Protein AF-0000000086875791 (afdb_homodimer)

Foldseek 3Di:
DVVLCVVCVVVVVVLVVVLPVVVVVVVVVVDPDDVVVSVVVNVVSVVVVVVVSVVVCVQQVLVVVCVVVVVVCLVVLPDNSGPDPVSVVVSVVSVVVSVVVVVVVVVVLVVLVVVLVVLVVVLVVVVVVLVVLLVCLVVPDDVVSLVVVVVSLVVNLVSVVVNLVSVLVNVDDDQPKDKDFPVVLLVVLCVSCVSLCVVLLEAEAEAEPDGDIAIGHSSLVSNLSNLVVNCLSLQAHSPDHWYWYWYWDDDVQKIKIKTWHQGQWDDPVCQVCLLPFQDQDPVSVVVVDDSSHSSVSSQSRCVSRVKDWDKDIDGSRTIMIMIMGGNPD/DVVLCVVCVVVVVVLVVVLPVVVVVVVVVVDPDPVVVSVVVSVVSVVVVVVVSVVVCVQQVLVVVCVVVVVVCLVVLPDNSGPDPVSVVVSVVSPVVSVVVVVVVVVVLVVLVVVLVVLVVVLVVVVVVLVVLLVVLVVPDDVVSLVVVVVSLVVNLVSVVVNLVSVLVNPDDDQPKDKDFPVVLLVVLCVSCVSLCVVLLEAEAEAEPDGDIAIGHSSLVSNLSNLVVNCLSLQAHSPDHWYWYWYWDDDVQKIKIKTWHQGQWDDPVCQVCLLPFQDQDPVSVVVVDDSSNSNVSSQSRCVSRVKDWDKDIDGSRTIMIMIMGGNPD

Radius of gyration: 38.29 Å; Cα contacts (8 Å, |Δi|>4): 892; chains: 2; bounding box: 71×118×74 Å

Organism: NCBI:txid248903

Solvent-accessible surface area (backbone atoms only — not comparable to full-atom values): 34877 Å² total; per-residue (Å²): 108,67,59,55,54,62,54,40,41,65,58,54,51,51,52,54,51,46,61,52,48,46,52,47,55,48,55,68,67,63,57,90,60,65,64,62,59,53,51,51,38,47,50,54,47,49,53,53,49,52,52,50,54,50,53,51,44,65,28,40,44,42,34,55,50,32,63,72,38,50,66,55,28,72,70,42,47,75,56,74,22,34,87,37,56,58,30,46,44,52,39,49,49,53,43,49,52,49,49,50,50,51,48,52,49,49,51,53,50,52,51,50,53,50,49,37,54,48,44,54,45,44,46,55,56,51,46,49,41,52,51,52,42,58,60,56,37,76,80,41,59,66,71,65,30,51,56,42,48,52,34,51,51,52,47,52,53,50,47,51,48,54,46,53,54,44,54,62,67,62,69,73,64,80,74,63,70,38,84,38,52,51,65,58,50,51,52,50,38,48,61,74,42,39,66,61,31,58,75,40,43,40,43,80,42,80,52,62,73,79,88,48,68,44,74,39,34,69,70,62,48,41,52,40,48,42,48,52,50,51,50,39,55,71,48,24,69,48,89,63,71,36,46,38,40,34,38,43,49,75,56,91,65,25,41,35,38,38,42,32,24,58,15,51,40,39,48,85,85,47,59,84,40,49,55,35,76,57,36,60,52,79,70,44,51,74,50,73,77,69,63,19,41,58,52,21,50,39,50,53,51,27,58,72,68,66,34,46,74,48,79,48,57,38,64,69,61,6,36,36,41,38,39,38,36,62,67,70,130,106,67,60,54,55,61,54,41,43,64,58,53,52,50,51,53,52,47,61,50,48,44,52,47,54,48,56,70,67,63,58,89,61,65,65,62,58,52,51,51,39,45,50,54,47,50,54,52,49,52,53,48,54,50,53,50,44,63,28,40,46,41,35,55,50,34,62,70,38,51,68,55,29,72,71,40,51,75,57,72,21,34,86,36,57,59,29,46,44,51,42,49,50,52,46,49,51,49,49,52,50,51,49,53,50,50,51,52,50,52,51,49,52,52,50,36,55,47,44,53,46,43,44,56,56,52,47,48,41,52,51,52,41,59,60,55,36,76,78,41,59,66,72,64,31,51,55,43,48,53,33,50,52,51,47,51,53,51,47,50,48,55,46,53,53,45,55,60,66,60,69,72,66,81,74,62,68,39,84,37,51,51,65,58,50,50,51,51,39,47,60,75,42,40,66,59,30,59,74,40,42,40,43,80,41,79,52,62,73,79,89,50,68,44,73,41,34,69,70,62,48,42,51,41,48,41,46,52,51,49,48,38,55,70,48,24,68,51,88,64,73,35,47,37,39,35,40,43,48,75,56,91,66,26,40,35,39,37,43,32,24,58,14,51,39,38,47,83,85,46,59,86,41,50,54,35,75,57,37,60,54,79,70,42,53,72,51,71,79,69,62,19,42,59,51,23,50,38,50,53,51,27,57,72,69,64,34,46,75,48,76,48,56,39,65,69,63,6,37,35,40,36,39,39,36,61,67,67,132

Secondary structure (DSSP, 8-state):
-HHHHHHHHHHHHHHHHHHHHHHHHHHHTT----HHHHHHHHHHHHHHHHHHHHHHHHHHHHHHHHHH-HHHHHHSTTS---S-HHHHHHHHHHHHHHHHHHHHHHHHHHHHHHHHHHHHHHHHHHHHHHHHHHHHGGGS-HHHHHHHHHHHHHHHHHHHHHHHHHHHHTSS-----EEEEHHHHHHHHHHHTHHHHHHHTPEEEEEE-S--EEEE-HHHHHHHHHHHHHHHHHTS-GGG--EEEEEEEEETTEEEEEEE--S----TTTTTTTTSTT---HHHHHSTT--S-HHHHHHHHHHHHT-EEEEEEETTTEEEEEEEEES--/-HHHHHHHHHHHHHHHHHHHHHHHHHHHTT----HHHHHHHHHHHHHHHHHHHHHHHHHHHHHHHHHH-HHHHHHSTTS---S-HHHHHHHHHHHHHHHHHHHHHHHHHHHHHHHHHHHHHHHHHHHHHHHHHHHHGGGS-HHHHHHHHHHHHHHHHHHHHHHHHHHHHTSS-----EEEEHHHHHHHHHHHTHHHHHHHTPEEEEEE-S--EEEE-HHHHHHHHHHHHHHHHHTS-GGG--EEEEEEEEETTEEEEEEE--S----TTTTTTTTSTT---HHHHHSTT--S-HHHHHHHHHHHHT-EEEEEEETTTEEEEEEEEES--

pLDDT: mean 81.48, std 14.86, range [43.41, 98.44]

Sequence (658 aa):
MRLFFRDQLPLIGFYLLQMLIVPSVYWLSGEARPISIVLYGMLISTVIFVVYLFVRYAQLHHVYRALHEPKQLVREPFQPLGHAPMAEAIKGLIHEQERNRQQELGELRTRNEQQVVFMNRWVHQMKTPLSIIQLTLEDVEDQTAGSIQDELDKMRKGLEMVLHSSRLEQFEGDFRVERLSLGEVIRGSIAENRRLFIRKGITPDIRIEGDLHIYSDAKWLRFMFTQILTNAVNYSDSRSGKKVIMTAYVQGDRTILDVQDEGIGISAEDIHRVFNPYFTGERGRQYHESTGMGLYLVREISARLGNQVELFSKLDEGTLVRFSWMNQKMRLFFRDQLPLIGFYLLQMLIVPSVYWLSGEARPISIVLYGMLISTVIFVVYLFVRYAQLHHVYRALHEPKQLVREPFQPLGHAPMAEAIKGLIHEQERNRQQELGELRTRNEQQVVFMNRWVHQMKTPLSIIQLTLEDVEDQTAGSIQDELDKMRKGLEMVLHSSRLEQFEGDFRVERLSLGEVIRGSIAENRRLFIRKGITPDIRIEGDLHIYSDAKWLRFMFTQILTNAVNYSDSRSGKKVIMTAYVQGDRTILDVQDEGIGISAEDIHRVFNPYFTGERGRQYHESTGMGLYLVREISARLGNQVELFSKLDEGTLVRFSWMNQK

Nearest PDB structures (foldseek):
  8g3a-assembly1_E  TM=6.444E-01  e=7.457E-21  Bacillus subtilis subsp. subtilis str. 168
  4zki-assembly1_B  TM=7.005E-01  e=2.427E-13  Lactiplantibacillus plantarum JDM1
  6paj-assembly1_A  TM=6.736E-01  e=1.340E-08  Staphylococcus aureus
  6paj-assembly1_B  TM=6.878E-01  e=3.744E-08  Staphylococcus aureus
  7ebg-assembly1_B  TM=6.443E-01  e=2.707E-08  Homo sapiens

Structure (mmCIF, N/CA/C/O backbone):
data_AF-0000000086875791-model_v1
#
loop_
_entity.id
_entity.type
_entity.pdbx_description
1 polymer 'histidine kinase'
#
loop_
_atom_site.group_PDB
_atom_site.id
_atom_site.type_symbol
_atom_site.label_atom_id
_atom_site.label_alt_id
_atom_site.label_comp_id
_atom_site.label_asym_id
_atom_site.label_entity_id
_atom_site.label_seq_id
_atom_site.pdbx_PDB_ins_code
_atom_site.Cartn_x
_atom_site.Cartn_y
_atom_site.Cartn_z
_atom_site.occupancy
_atom_site.B_iso_or_equiv
_atom_site.auth_seq_id
_atom_site.auth_comp_id
_atom_site.auth_asym_id
_atom_site.auth_atom_id
_atom_site.pdbx_PDB_model_num
ATOM 1 N N . MET A 1 1 ? 11.805 38.062 24.969 1 53.12 1 MET A N 1
ATOM 2 C CA . MET A 1 1 ? 11.727 39.406 25.531 1 53.12 1 MET A CA 1
ATOM 3 C C . MET A 1 1 ? 11.898 40.438 24.438 1 53.12 1 MET A C 1
ATOM 5 O O . MET A 1 1 ? 11.148 41.438 24.391 1 53.12 1 MET A O 1
ATOM 9 N N . ARG A 1 2 ? 12.727 40.062 23.531 1 56.94 2 ARG A N 1
ATOM 10 C CA . ARG A 1 2 ? 13.055 41.031 22.5 1 56.94 2 ARG A CA 1
ATOM 11 C C . ARG A 1 2 ? 11.844 41.312 21.625 1 56.94 2 ARG A C 1
ATOM 13 O O . ARG A 1 2 ? 11.594 42.469 21.25 1 56.94 2 ARG A O 1
ATOM 20 N N . LEU A 1 3 ? 11.109 40.281 21.469 1 59.91 3 LEU A N 1
ATOM 21 C CA . LEU A 1 3 ? 9.945 40.469 20.609 1 59.91 3 LEU A CA 1
ATOM 22 C C . LEU A 1 3 ? 8.906 41.344 21.281 1 59.91 3 LEU A C 1
ATOM 24 O O . LEU A 1 3 ? 8.258 42.156 20.625 1 59.91 3 LEU A O 1
ATOM 28 N N . PHE A 1 4 ? 8.852 41.219 22.5 1 61.56 4 PHE A N 1
ATOM 29 C CA . PHE A 1 4 ? 7.91 42.031 23.266 1 61.56 4 PHE A CA 1
ATOM 30 C C . PHE A 1 4 ? 8.289 43.5 23.188 1 61.56 4 PHE A C 1
ATOM 32 O O . PHE A 1 4 ? 7.438 44.344 22.922 1 61.56 4 PHE A O 1
ATOM 39 N N . PHE A 1 5 ? 9.578 43.75 23.469 1 59.34 5 PHE A N 1
ATOM 40 C CA . PHE A 1 5 ? 10.031 45.156 23.484 1 59.34 5 PHE A CA 1
ATOM 41 C C . PHE A 1 5 ? 9.867 45.781 22.109 1 59.34 5 PHE A C 1
ATOM 43 O O . PHE A 1 5 ? 9.492 46.969 22.016 1 59.34 5 PHE A O 1
ATOM 50 N N . ARG A 1 6 ? 10.008 44.938 21.156 1 59.84 6 ARG A N 1
ATOM 51 C CA . ARG A 1 6 ? 9.859 45.469 19.797 1 59.84 6 ARG A CA 1
ATOM 52 C C . ARG A 1 6 ? 8.398 45.719 19.469 1 59.84 6 ARG A C 1
ATOM 54 O O . ARG A 1 6 ? 8.078 46.688 18.75 1 59.84 6 ARG A O 1
ATOM 61 N N . ASP A 1 7 ? 7.594 44.938 20.078 1 63.66 7 ASP A N 1
ATOM 62 C CA . ASP A 1 7 ? 6.164 45.094 19.844 1 63.66 7 ASP A CA 1
ATOM 63 C C . ASP A 1 7 ? 5.609 46.312 20.609 1 63.66 7 ASP A C 1
ATOM 65 O O . ASP A 1 7 ? 4.66 46.938 20.156 1 63.66 7 ASP A O 1
ATOM 69 N N . GLN A 1 8 ? 6.27 46.531 21.734 1 63.97 8 GLN A N 1
ATOM 70 C CA . GLN A 1 8 ? 5.738 47.594 22.578 1 63.97 8 GLN A CA 1
ATOM 71 C C . GLN A 1 8 ? 6.438 48.938 22.297 1 63.97 8 GLN A C 1
ATOM 73 O O . GLN A 1 8 ? 6.098 49.938 22.906 1 63.97 8 GLN A O 1
ATOM 78 N N . LEU A 1 9 ? 7.332 48.969 21.312 1 62.38 9 LEU A N 1
ATOM 79 C CA . LEU A 1 9 ? 8.078 50.188 21.016 1 62.38 9 LEU A CA 1
ATOM 80 C C . LEU A 1 9 ? 7.133 51.312 20.656 1 62.38 9 LEU A C 1
ATOM 82 O O . LEU A 1 9 ? 7.332 52.469 21.109 1 62.38 9 LEU A O 1
ATOM 86 N N . PRO A 1 10 ? 6.031 50.938 19.891 1 61.81 10 PRO A N 1
ATOM 87 C CA . PRO A 1 10 ? 5.141 52.031 19.594 1 61.81 10 PRO A CA 1
ATOM 88 C C . PRO A 1 10 ? 4.434 52.594 20.828 1 61.81 10 PRO A C 1
ATOM 90 O O . PRO A 1 10 ? 4.223 53.781 20.953 1 61.81 10 PRO A O 1
ATOM 93 N N . LEU A 1 11 ? 4.172 51.719 21.812 1 68.94 11 LEU A N 1
ATOM 94 C CA . LEU A 1 11 ? 3.521 52.156 23.047 1 68.94 11 LEU A CA 1
ATOM 95 C C . LEU A 1 11 ? 4.473 53 23.891 1 68.94 11 LEU A C 1
ATOM 97 O O . LEU A 1 11 ? 4.07 54.031 24.453 1 68.94 11 LEU A O 1
ATOM 101 N N . ILE A 1 12 ? 5.75 52.656 23.953 1 66.31 12 ILE A N 1
ATOM 102 C CA . ILE A 1 12 ? 6.766 53.406 24.688 1 66.31 12 ILE A CA 1
ATOM 103 C C . ILE A 1 12 ? 6.953 54.781 24.047 1 66.31 12 ILE A C 1
ATOM 105 O O . ILE A 1 12 ? 7.055 55.781 24.75 1 66.31 12 ILE A O 1
ATOM 109 N N . GLY A 1 13 ? 6.969 54.781 22.688 1 63.28 13 GLY A N 1
ATOM 110 C CA . GLY A 1 13 ? 7.074 56.062 22 1 63.28 13 GLY A CA 1
ATOM 111 C C . GLY A 1 13 ? 5.91 57 22.281 1 63.28 13 GLY A C 1
ATOM 112 O O . GLY A 1 13 ? 6.105 58.188 22.516 1 63.28 13 GLY A O 1
ATOM 113 N N . PHE A 1 14 ? 4.73 56.438 22.391 1 66.5 14 PHE A N 1
ATOM 114 C CA . PHE A 1 14 ? 3.527 57.219 22.703 1 66.5 14 PHE A CA 1
ATOM 115 C C . PHE A 1 14 ? 3.605 57.812 24.109 1 66.5 14 PHE A C 1
ATOM 117 O O . PHE A 1 14 ? 3.273 58.969 24.312 1 66.5 14 PHE A O 1
ATOM 124 N N . TYR A 1 15 ? 4.098 57.031 25.031 1 69.56 15 TYR A N 1
ATOM 125 C CA . TYR A 1 15 ? 4.211 57.469 26.422 1 69.56 15 TYR A CA 1
ATOM 126 C C . TYR A 1 15 ? 5.215 58.594 26.547 1 69.56 15 TYR A C 1
ATOM 128 O O . TYR A 1 15 ? 4.949 59.594 27.219 1 69.56 15 TYR A O 1
ATOM 136 N N . LEU A 1 16 ? 6.305 58.469 25.828 1 66.19 16 LEU A N 1
ATOM 137 C CA . LEU A 1 16 ? 7.336 59.5 25.891 1 66.19 16 LEU A CA 1
ATOM 138 C C . LEU A 1 16 ? 6.84 60.812 25.281 1 66.19 16 LEU A C 1
ATOM 140 O O . LEU A 1 16 ? 7.129 61.906 25.797 1 66.19 16 LEU A O 1
ATOM 144 N N . LEU A 1 17 ? 6.059 60.656 24.219 1 65.5 17 LEU A N 1
ATOM 145 C CA . LEU A 1 17 ? 5.496 61.844 23.578 1 65.5 17 LEU A CA 1
ATOM 146 C C . LEU A 1 17 ? 4.516 62.531 24.5 1 65.5 17 LEU A C 1
ATOM 148 O O . LEU A 1 17 ? 4.512 63.781 24.594 1 65.5 17 LEU A O 1
ATOM 152 N N . GLN A 1 18 ? 3.75 61.719 25.234 1 67.75 18 GLN A N 1
ATOM 153 C CA . GLN A 1 18 ? 2.789 62.281 26.188 1 67.75 18 GLN A CA 1
ATOM 154 C C . GLN A 1 18 ? 3.498 63 27.328 1 67.75 18 GLN A C 1
ATOM 156 O O . GLN A 1 18 ? 3.045 64.062 27.797 1 67.75 18 GLN A O 1
ATOM 161 N N . MET A 1 19 ? 4.66 62.531 27.766 1 68.69 19 MET A N 1
ATOM 162 C CA . MET A 1 19 ? 5.426 63.094 28.875 1 68.69 19 MET A CA 1
ATOM 163 C C . MET A 1 19 ? 6.047 64.438 28.5 1 68.69 19 MET A C 1
ATOM 165 O O . MET A 1 19 ? 6.309 65.25 29.359 1 68.69 19 MET A O 1
ATOM 169 N N . LEU A 1 20 ? 6.16 64.625 27.203 1 65.81 20 LEU A N 1
ATOM 170 C CA . LEU A 1 20 ? 6.758 65.875 26.734 1 65.81 20 LEU A CA 1
ATOM 171 C C . LEU A 1 20 ? 5.688 66.938 26.469 1 65.81 20 LEU A C 1
ATOM 173 O O . LEU A 1 20 ? 5.879 68.125 26.766 1 65.81 20 LEU A O 1
ATOM 177 N N . ILE A 1 21 ? 4.539 66.5 26.031 1 65.19 21 ILE A N 1
ATOM 178 C CA . ILE A 1 21 ? 3.527 67.438 25.547 1 65.19 21 ILE A CA 1
ATOM 179 C C . ILE A 1 21 ? 2.812 68.062 26.75 1 65.19 21 ILE A C 1
ATOM 181 O O . ILE A 1 21 ? 2.578 69.25 26.766 1 65.19 21 ILE A O 1
ATOM 185 N N . VAL A 1 22 ? 2.574 67.312 27.781 1 66.69 22 VAL A N 1
ATOM 186 C CA . VAL A 1 22 ? 1.779 67.812 28.906 1 66.69 22 VAL A CA 1
ATOM 187 C C . VAL A 1 22 ? 2.518 68.938 29.609 1 66.69 22 VAL A C 1
ATOM 189 O O . VAL A 1 22 ? 1.962 70 29.797 1 66.69 22 VAL A O 1
ATOM 192 N N . PRO A 1 23 ? 3.818 68.75 29.859 1 64.06 23 PRO A N 1
ATOM 193 C CA . PRO A 1 23 ? 4.523 69.875 30.484 1 64.06 23 PRO A CA 1
ATOM 194 C C . PRO A 1 23 ? 4.691 71.062 29.547 1 64.06 23 PRO A C 1
ATOM 196 O O . PRO A 1 23 ? 4.648 72.25 29.984 1 64.06 23 PRO A O 1
ATOM 199 N N . SER A 1 24 ? 4.75 70.75 28.266 1 64.56 24 SER A N 1
ATOM 200 C CA . SER A 1 24 ? 4.934 71.875 27.312 1 64.56 24 SER A CA 1
ATOM 201 C C . SER A 1 24 ? 3.691 72.75 27.234 1 64.56 24 SER A C 1
ATOM 203 O O . SER A 1 24 ? 3.801 74 27.125 1 64.56 24 SER A O 1
ATOM 205 N N . VAL A 1 25 ? 2.566 72.188 27.312 1 63.22 25 VAL A N 1
ATOM 206 C CA . VAL A 1 25 ? 1.322 72.938 27.266 1 63.22 25 VAL A CA 1
ATOM 207 C C . VAL A 1 25 ? 1.199 73.812 28.516 1 63.22 25 VAL A C 1
ATOM 209 O O . VAL A 1 25 ? 0.773 74.938 28.438 1 63.22 25 VAL A O 1
ATOM 212 N N . TYR A 1 26 ? 1.751 73.375 29.578 1 64.12 26 TYR A N 1
ATOM 213 C CA . TYR A 1 26 ? 1.706 74.125 30.828 1 64.12 26 TYR A CA 1
ATOM 214 C C . TYR A 1 26 ? 2.709 75.25 30.797 1 64.12 26 TYR A C 1
ATOM 216 O O . TYR A 1 26 ? 2.426 76.375 31.281 1 64.12 26 TYR A O 1
ATOM 224 N N . TRP A 1 27 ? 3.836 74.938 30.141 1 63.75 27 TRP A N 1
ATOM 225 C CA . TRP A 1 27 ? 4.848 76 30.016 1 63.75 27 TRP A CA 1
ATOM 226 C C . TRP A 1 27 ? 4.363 77.125 29.109 1 63.75 27 TRP A C 1
ATOM 228 O O . TRP A 1 27 ? 4.551 78.25 29.406 1 63.75 27 TRP A O 1
ATOM 238 N N . LEU A 1 28 ? 3.693 76.625 28.172 1 62.41 28 LEU A N 1
ATOM 239 C CA . LEU A 1 28 ? 3.252 77.625 27.172 1 62.41 28 LEU A CA 1
ATOM 240 C C . LEU A 1 28 ? 2.105 78.5 27.719 1 62.41 28 LEU A C 1
ATOM 242 O O . LEU A 1 28 ? 1.94 79.625 27.328 1 62.41 28 LEU A O 1
ATOM 246 N N . SER A 1 29 ? 1.429 77.938 28.625 1 59.69 29 SER A N 1
ATOM 247 C CA . SER A 1 29 ? 0.301 78.688 29.172 1 59.69 29 SER A CA 1
ATOM 248 C C . SER A 1 29 ? 0.771 79.75 30.109 1 59.69 29 SER A C 1
ATOM 250 O O . SER A 1 29 ? -0.013 80.625 30.5 1 59.69 29 SER A O 1
ATOM 252 N N . GLY A 1 30 ? 2.148 80.062 30.312 1 58.38 30 GLY A N 1
ATOM 253 C CA . GLY A 1 30 ? 2.717 81.188 31.031 1 58.38 30 GLY A CA 1
ATOM 254 C C . GLY A 1 30 ? 2.621 81.062 32.531 1 58.38 30 GLY A C 1
ATOM 255 O O . GLY A 1 30 ? 2.961 82 33.281 1 58.38 30 GLY A O 1
ATOM 256 N N . GLU A 1 31 ? 1.877 80.25 32.938 1 54.19 31 GLU A N 1
ATOM 257 C CA . GLU A 1 31 ? 1.701 80.25 34.406 1 54.19 31 GLU A CA 1
ATOM 258 C C . GLU A 1 31 ? 2.916 79.688 35.125 1 54.19 31 GLU A C 1
ATOM 260 O O . GLU A 1 31 ? 3.471 78.688 34.688 1 54.19 31 GLU A O 1
ATOM 265 N N . ALA A 1 32 ? 3.83 80.562 35.688 1 53.41 32 ALA A N 1
ATOM 266 C CA . ALA A 1 32 ? 5.055 80.312 36.438 1 53.41 32 ALA A CA 1
ATOM 267 C C . ALA A 1 32 ? 4.879 79.062 37.375 1 53.41 32 ALA A C 1
ATOM 269 O O . ALA A 1 32 ? 4.434 79.25 38.531 1 53.41 32 ALA A O 1
ATOM 270 N N . ARG A 1 33 ? 4.273 78.062 37.062 1 55.88 33 ARG A N 1
ATOM 271 C CA . ARG A 1 33 ? 3.971 76.938 38 1 55.88 33 ARG A CA 1
ATOM 272 C C . ARG A 1 33 ? 5.219 76.125 38.312 1 55.88 33 ARG A C 1
ATOM 274 O O . ARG A 1 33 ? 6.148 76.062 37.5 1 55.88 33 ARG A O 1
ATOM 281 N N . PRO A 1 34 ? 5.297 75.75 39.594 1 59.75 34 PRO A N 1
ATOM 282 C CA . PRO A 1 34 ? 6.5 75.062 40.031 1 59.75 34 PRO A CA 1
ATOM 283 C C . PRO A 1 34 ? 6.711 73.75 39.25 1 59.75 34 PRO A C 1
ATOM 285 O O . PRO A 1 34 ? 5.766 73 39.062 1 59.75 34 PRO A O 1
ATOM 288 N N . ILE A 1 35 ? 7.75 73.688 38.531 1 64 35 ILE A N 1
ATOM 289 C CA . ILE A 1 35 ? 8.25 72.562 37.75 1 64 35 ILE A CA 1
ATOM 290 C C . ILE A 1 35 ? 8.094 71.312 38.562 1 64 35 ILE A C 1
ATOM 292 O O . ILE A 1 35 ? 7.965 70.188 38 1 64 35 ILE A O 1
ATOM 296 N N . SER A 1 36 ? 7.906 71.562 39.906 1 65.5 36 SER A N 1
ATOM 297 C CA . SER A 1 36 ? 7.824 70.375 40.75 1 65.5 36 SER A CA 1
ATOM 298 C C . SER A 1 36 ? 6.527 69.625 40.531 1 65.5 36 SER A C 1
ATOM 300 O O . SER A 1 36 ? 6.52 68.375 40.562 1 65.5 36 SER A O 1
ATOM 302 N N . ILE A 1 37 ? 5.445 70.25 40.188 1 64.94 37 ILE A N 1
ATOM 303 C CA . ILE A 1 37 ? 4.16 69.562 40 1 64.94 37 ILE A CA 1
ATOM 304 C C . ILE A 1 37 ? 4.168 68.812 38.688 1 64.94 37 ILE A C 1
ATOM 306 O O . ILE A 1 37 ? 3.656 67.688 38.625 1 64.94 37 ILE A O 1
ATOM 310 N N . VAL A 1 38 ? 4.828 69.438 37.688 1 66.44 38 VAL A N 1
ATOM 311 C CA . VAL A 1 38 ? 4.938 68.75 36.406 1 66.44 38 VAL A CA 1
ATOM 312 C C . VAL A 1 38 ? 5.789 67.5 36.531 1 66.44 38 VAL A C 1
ATOM 314 O O . VAL A 1 38 ? 5.441 66.438 36 1 66.44 38 VAL A O 1
ATOM 317 N N . LEU A 1 39 ? 6.789 67.625 37.312 1 67.25 39 LEU A N 1
ATOM 318 C CA . LEU A 1 39 ? 7.695 66.5 37.5 1 67.25 39 LEU A CA 1
ATOM 319 C C . LEU A 1 39 ? 7.012 65.375 38.281 1 67.25 39 LEU A C 1
ATOM 321 O O . LEU A 1 39 ? 7.211 64.188 37.969 1 67.25 39 LEU A O 1
ATOM 325 N N . TYR A 1 40 ? 6.113 65.812 39.281 1 65.44 40 TYR A N 1
ATOM 326 C CA . TYR A 1 40 ? 5.379 64.812 40.062 1 65.44 40 TYR A CA 1
ATOM 327 C C . TYR A 1 40 ? 4.383 64.062 39.156 1 65.44 40 TYR A C 1
ATOM 329 O O . TYR A 1 40 ? 4.238 62.844 39.25 1 65.44 40 TYR A O 1
ATOM 337 N N . GLY A 1 41 ? 3.742 64.75 38.25 1 66.75 41 GLY A N 1
ATOM 338 C CA . GLY A 1 41 ? 2.816 64.125 37.312 1 66.75 41 GLY A CA 1
ATOM 339 C C . GLY A 1 41 ? 3.492 63.156 36.344 1 66.75 41 GLY A C 1
ATOM 340 O O . GLY A 1 41 ? 2.977 62.094 36.094 1 66.75 41 GLY A O 1
ATOM 341 N N . MET A 1 42 ? 4.684 63.562 35.906 1 67.38 42 MET A N 1
ATOM 342 C CA . MET A 1 42 ? 5.457 62.719 35 1 67.38 42 MET A CA 1
ATOM 343 C C . MET A 1 42 ? 5.918 61.469 35.688 1 67.38 42 MET A C 1
ATOM 345 O O . MET A 1 42 ? 5.918 60.375 35.094 1 67.38 42 MET A O 1
ATOM 349 N N . LEU A 1 43 ? 6.23 61.594 36.938 1 68.69 43 LEU A N 1
ATOM 350 C CA . LEU A 1 43 ? 6.707 60.438 37.688 1 68.69 43 LEU A CA 1
ATOM 351 C C . LEU A 1 43 ? 5.59 59.438 37.906 1 68.69 43 LEU A C 1
ATOM 353 O O . LEU A 1 43 ? 5.797 58.219 37.688 1 68.69 43 LEU A O 1
ATOM 357 N N . ILE A 1 44 ? 4.379 59.969 38.219 1 65.25 44 ILE A N 1
ATOM 358 C CA . ILE A 1 44 ? 3.25 59.062 38.469 1 65.25 44 ILE A CA 1
ATOM 359 C C . ILE A 1 44 ? 2.867 58.344 37.156 1 65.25 44 ILE A C 1
ATOM 361 O O . ILE A 1 44 ? 2.617 57.156 37.156 1 65.25 44 ILE A O 1
ATOM 365 N N . SER A 1 45 ? 2.924 59.094 36.094 1 69.19 45 SER A N 1
ATOM 366 C CA . SER A 1 45 ? 2.578 58.5 34.781 1 69.19 45 SER A CA 1
ATOM 367 C C . SER A 1 45 ? 3.58 57.438 34.375 1 69.19 45 SER A C 1
ATOM 369 O O . SER A 1 45 ? 3.201 56.406 33.812 1 69.19 45 SER A O 1
ATOM 371 N N . THR A 1 46 ? 4.832 57.656 34.688 1 68.94 46 THR A N 1
ATOM 372 C CA . THR A 1 46 ? 5.883 56.719 34.312 1 68.94 46 THR A CA 1
ATOM 373 C C . THR A 1 46 ? 5.73 55.406 35.125 1 68.94 46 THR A C 1
ATOM 375 O O . THR A 1 46 ? 5.898 54.312 34.594 1 68.94 46 THR A O 1
ATOM 378 N N . VAL A 1 47 ? 5.355 55.562 36.406 1 67.69 47 VAL A N 1
ATOM 379 C CA . VAL A 1 47 ? 5.18 54.406 37.25 1 67.69 47 VAL A CA 1
ATOM 380 C C . VAL A 1 47 ? 4.012 53.562 36.719 1 67.69 47 VAL A C 1
ATOM 382 O O . VAL A 1 47 ? 4.117 52.344 36.625 1 67.69 47 VAL A O 1
ATOM 385 N N . ILE A 1 48 ? 2.936 54.188 36.25 1 67.5 48 ILE A N 1
ATOM 386 C CA . ILE A 1 48 ? 1.759 53.469 35.75 1 67.5 48 ILE A CA 1
ATOM 387 C C . ILE A 1 48 ? 2.094 52.781 34.438 1 67.5 48 ILE A C 1
ATOM 389 O O . ILE A 1 48 ? 1.665 51.656 34.188 1 67.5 48 ILE A O 1
ATOM 393 N N . PHE A 1 49 ? 2.922 53.406 33.625 1 71.88 49 PHE A N 1
ATOM 394 C CA . PHE A 1 49 ? 3.328 52.844 32.344 1 71.88 49 PHE A CA 1
ATOM 395 C C . PHE A 1 49 ? 4.188 51.594 32.531 1 71.88 49 PHE A C 1
ATOM 397 O O . PHE A 1 49 ? 4.016 50.594 31.844 1 71.88 49 PHE A O 1
ATOM 404 N N . VAL A 1 50 ? 5.027 51.719 33.531 1 69.19 50 VAL A N 1
ATOM 405 C CA . VAL A 1 50 ? 5.914 50.594 33.812 1 69.19 50 VAL A CA 1
ATOM 406 C C . VAL A 1 50 ? 5.094 49.406 34.344 1 69.19 50 VAL A C 1
ATOM 408 O O . VAL A 1 50 ? 5.336 48.25 33.938 1 69.19 50 VAL A O 1
ATOM 411 N N . VAL A 1 51 ? 4.078 49.719 35.156 1 66.88 51 VAL A N 1
ATOM 412 C CA . VAL A 1 51 ? 3.207 48.656 35.656 1 66.88 51 VAL A CA 1
ATOM 413 C C . VAL A 1 51 ? 2.43 48.031 34.5 1 66.88 51 VAL A C 1
ATOM 415 O O . VAL A 1 51 ? 2.299 46.812 34.438 1 66.88 51 VAL A O 1
ATOM 418 N N . TYR A 1 52 ? 1.988 48.844 33.562 1 68.81 52 TYR A N 1
ATOM 419 C CA . TYR A 1 52 ? 1.26 48.344 32.406 1 68.81 52 TYR A CA 1
ATOM 420 C C . TYR A 1 52 ? 2.133 47.406 31.562 1 68.81 52 TYR A C 1
ATOM 422 O O . TYR A 1 52 ? 1.69 46.344 31.156 1 68.81 52 TYR A O 1
ATOM 430 N N . LEU A 1 53 ? 3.379 47.844 31.297 1 70.12 53 LEU A N 1
ATOM 431 C CA . LEU A 1 53 ? 4.297 47.062 30.484 1 70.12 53 LEU A CA 1
ATOM 432 C C . LEU A 1 53 ? 4.598 45.719 31.141 1 70.12 53 LEU A C 1
ATOM 434 O O . LEU A 1 53 ? 4.727 44.688 30.469 1 70.12 53 LEU A O 1
ATOM 438 N N . PHE A 1 54 ? 4.641 45.75 32.438 1 68.38 54 PHE A N 1
ATOM 439 C CA . PHE A 1 54 ? 4.918 44.531 33.188 1 68.38 54 PHE A CA 1
ATOM 440 C C . PHE A 1 54 ? 3.742 43.562 33.094 1 68.38 54 PHE A C 1
ATOM 442 O O . PHE A 1 54 ? 3.934 42.375 32.906 1 68.38 54 PHE A O 1
ATOM 449 N N . VAL A 1 55 ? 2.527 44.062 33.219 1 66.38 55 VAL A N 1
ATOM 450 C CA . VAL A 1 55 ? 1.334 43.219 33.125 1 66.38 55 VAL A CA 1
ATOM 451 C C . VAL A 1 55 ? 1.204 42.625 31.734 1 66.38 55 VAL A C 1
ATOM 453 O O . VAL A 1 55 ? 0.902 41.469 31.578 1 66.38 55 VAL A O 1
ATOM 456 N N . ARG A 1 56 ? 1.475 43.5 30.766 1 69.19 56 ARG A N 1
ATOM 457 C CA . ARG A 1 56 ? 1.388 43.062 29.375 1 69.19 56 ARG A CA 1
ATOM 458 C C . ARG A 1 56 ? 2.424 41.969 29.078 1 69.19 56 ARG A C 1
ATOM 460 O O . ARG A 1 56 ? 2.133 41 28.375 1 69.19 56 ARG A O 1
ATOM 467 N N . TYR A 1 57 ? 3.557 42.156 29.578 1 67.88 57 TYR A N 1
ATOM 468 C CA . TYR A 1 57 ? 4.629 41.188 29.406 1 67.88 57 TYR A CA 1
ATOM 469 C C . TYR A 1 57 ? 4.254 39.844 30.047 1 67.88 57 TYR A C 1
ATOM 471 O O . TYR A 1 57 ? 4.488 38.781 29.469 1 67.88 57 TYR A O 1
ATOM 479 N N . ALA A 1 58 ? 3.707 39.938 31.141 1 67.38 58 ALA A N 1
ATOM 480 C CA . ALA A 1 58 ? 3.326 38.719 31.844 1 67.38 58 ALA A CA 1
ATOM 481 C C . ALA A 1 58 ? 2.236 37.969 31.078 1 67.38 58 ALA A C 1
ATOM 483 O O . ALA A 1 58 ? 2.213 36.719 31.078 1 67.38 58 ALA A O 1
ATOM 484 N N . GLN A 1 59 ? 1.408 38.688 30.391 1 64.62 59 GLN A N 1
ATOM 485 C CA . GLN A 1 59 ? 0.301 38.094 29.656 1 64.62 59 GLN A CA 1
ATOM 486 C C . GLN A 1 59 ? 0.786 37.438 28.344 1 64.62 59 GLN A C 1
ATOM 488 O O . GLN A 1 59 ? 0.298 36.375 27.953 1 64.62 59 GLN A O 1
ATOM 493 N N . LEU A 1 60 ? 1.793 38.156 27.797 1 67.19 60 LEU A N 1
ATOM 494 C CA . LEU A 1 60 ? 2.172 37.719 26.438 1 67.19 60 LEU A CA 1
ATOM 495 C C . LEU A 1 60 ? 3.418 36.844 26.469 1 67.19 60 LEU A C 1
ATOM 497 O O . LEU A 1 60 ? 3.781 36.25 25.453 1 67.19 60 LEU A O 1
ATOM 501 N N . HIS A 1 61 ? 3.984 36.812 27.641 1 66.88 61 HIS A N 1
ATOM 502 C CA . HIS A 1 61 ? 5.238 36.094 27.75 1 66.88 61 HIS A CA 1
ATOM 503 C C . HIS A 1 61 ? 5.066 34.625 27.297 1 66.88 61 HIS A C 1
ATOM 505 O O . HIS A 1 61 ? 5.941 34.062 26.625 1 66.88 61 HIS A O 1
ATOM 511 N N . HIS A 1 62 ? 3.973 34.125 27.578 1 65.31 62 HIS A N 1
ATOM 512 C CA . HIS A 1 62 ? 3.752 32.75 27.234 1 65.31 62 HIS A CA 1
ATOM 513 C C . HIS A 1 62 ? 3.637 32.562 25.719 1 65.31 62 HIS A C 1
ATOM 515 O O . HIS A 1 62 ? 4.137 31.578 25.172 1 65.31 62 HIS A O 1
ATOM 521 N N . VAL A 1 63 ? 3.02 33.562 25.094 1 65.69 63 VAL A N 1
ATOM 522 C CA . VAL A 1 63 ? 2.848 33.5 23.656 1 65.69 63 VAL A CA 1
ATOM 523 C C . VAL A 1 63 ? 4.203 33.625 22.969 1 65.69 63 VAL A C 1
ATOM 525 O O . VAL A 1 63 ? 4.508 32.906 22.031 1 65.69 63 VAL A O 1
ATOM 528 N N . TYR A 1 64 ? 4.957 34.562 23.578 1 65.44 64 TYR A N 1
ATOM 529 C CA . TYR A 1 64 ? 6.266 34.781 22.984 1 65.44 64 TYR A CA 1
ATOM 530 C C . TYR A 1 64 ? 7.168 33.562 23.141 1 65.44 64 TYR A C 1
ATOM 532 O O . TYR A 1 64 ? 7.945 33.25 22.25 1 65.44 64 TYR A O 1
ATOM 540 N N . ARG A 1 65 ? 7.047 32.906 24.125 1 64.12 65 ARG A N 1
ATOM 541 C CA . ARG A 1 65 ? 7.832 31.703 24.359 1 64.12 65 ARG A CA 1
ATOM 542 C C . ARG A 1 65 ? 7.41 30.578 23.406 1 64.12 65 ARG A C 1
ATOM 544 O O . ARG A 1 65 ? 8.25 29.844 22.891 1 64.12 65 ARG A O 1
ATOM 551 N N . ALA A 1 66 ? 6.125 30.547 23.234 1 63.91 66 ALA A N 1
ATOM 552 C CA . ALA A 1 66 ? 5.586 29.516 22.344 1 63.91 66 ALA A CA 1
ATOM 553 C C . ALA A 1 66 ? 6.043 29.75 20.906 1 63.91 66 ALA A C 1
ATOM 555 O O . ALA A 1 66 ? 6.289 28.797 20.172 1 63.91 66 ALA A O 1
ATOM 556 N N . LEU A 1 67 ? 6.172 31.062 20.625 1 63.44 67 LEU A N 1
ATOM 557 C CA . LEU A 1 67 ? 6.582 31.406 19.266 1 63.44 67 LEU A CA 1
ATOM 558 C C . LEU A 1 67 ? 8.055 31.078 19.047 1 63.44 67 LEU A C 1
ATOM 560 O O . LEU A 1 67 ? 8.469 30.812 17.922 1 63.44 67 LEU A O 1
ATOM 564 N N . HIS A 1 68 ? 8.75 31.047 20.109 1 61.19 68 HIS A N 1
ATOM 565 C CA . HIS A 1 68 ? 10.172 30.75 20 1 61.19 68 HIS A CA 1
ATOM 566 C C . HIS A 1 68 ? 10.422 29.25 19.922 1 61.19 68 HIS A C 1
ATOM 568 O O . HIS A 1 68 ? 11.422 28.812 19.344 1 61.19 68 HIS A O 1
ATOM 574 N N . GLU A 1 69 ? 9.617 28.453 20.578 1 58.88 69 GLU A N 1
ATOM 575 C CA . GLU A 1 69 ? 9.789 27.016 20.516 1 58.88 69 GLU A CA 1
ATOM 576 C C . GLU A 1 69 ? 8.508 26.328 20.047 1 58.88 69 GLU A C 1
ATOM 578 O O . GLU A 1 69 ? 7.77 25.75 20.844 1 58.88 69 GLU A O 1
ATOM 583 N N . PRO A 1 70 ? 8.359 26.516 18.719 1 54.66 70 PRO A N 1
ATOM 584 C CA . PRO A 1 70 ? 7.082 26.031 18.188 1 54.66 70 PRO A CA 1
ATOM 585 C C . PRO A 1 70 ? 6.871 24.547 18.422 1 54.66 70 PRO A C 1
ATOM 587 O O . PRO A 1 70 ? 5.73 24.078 18.547 1 54.66 70 PRO A O 1
ATOM 590 N N . LYS A 1 71 ? 7.988 23.922 18.453 1 55.62 71 LYS A N 1
ATOM 591 C CA . LYS A 1 71 ? 7.879 22.469 18.609 1 55.62 71 LYS A CA 1
ATOM 592 C C . LYS A 1 71 ? 7.242 22.109 19.953 1 55.62 71 LYS A C 1
ATOM 594 O O . LYS A 1 71 ? 6.496 21.125 20.031 1 55.62 71 LYS A O 1
ATOM 599 N N . GLN A 1 72 ? 7.617 22.781 20.875 1 51.56 72 GLN A N 1
ATOM 600 C CA . GLN A 1 72 ? 7.105 22.531 22.219 1 51.56 72 GLN A CA 1
ATOM 601 C C . GLN A 1 72 ? 5.629 22.906 22.328 1 51.56 72 GLN A C 1
ATOM 603 O O . GLN A 1 72 ? 4.875 22.281 23.078 1 51.56 72 GLN A O 1
ATOM 608 N N . LEU A 1 73 ? 5.281 23.953 21.688 1 52.41 73 LEU A N 1
ATOM 609 C CA . LEU A 1 73 ? 3.883 24.375 21.703 1 52.41 73 LEU A CA 1
ATOM 610 C C . LEU A 1 73 ? 3 23.375 20.969 1 52.41 73 LEU A C 1
ATOM 612 O O . LEU A 1 73 ? 1.863 23.125 21.375 1 52.41 73 LEU A O 1
ATOM 616 N N . VAL A 1 74 ? 3.58 22.938 19.844 1 53.22 74 VAL A N 1
ATOM 617 C CA . VAL A 1 74 ? 2.836 21.922 19.094 1 53.22 74 VAL A CA 1
ATOM 618 C C . VAL A 1 74 ? 2.652 20.672 19.953 1 53.22 74 VAL A C 1
ATOM 620 O O . VAL A 1 74 ? 1.619 20 19.875 1 53.22 74 VAL A O 1
ATOM 623 N N . ARG A 1 75 ? 3.697 20.547 20.766 1 50.59 75 ARG A N 1
ATOM 624 C CA . ARG A 1 75 ? 3.648 19.375 21.625 1 50.59 75 ARG A CA 1
ATOM 625 C C . ARG A 1 75 ? 2.795 19.625 22.859 1 50.59 75 ARG A C 1
ATOM 627 O O . ARG A 1 75 ? 2.197 18.703 23.422 1 50.59 75 ARG A O 1
ATOM 634 N N . GLU A 1 76 ? 2.857 20.812 23.219 1 49.03 76 GLU A N 1
ATOM 635 C CA . GLU A 1 76 ? 2.082 21.188 24.391 1 49.03 76 GLU A CA 1
ATOM 636 C C . GLU A 1 76 ? 1.072 22.281 24.078 1 49.03 76 GLU A C 1
ATOM 638 O O . GLU A 1 76 ? 1.222 23.422 24.516 1 49.03 76 GLU A O 1
ATOM 643 N N . PRO A 1 77 ? 0.338 22.047 23.109 1 47.28 77 PRO A N 1
ATOM 644 C CA . PRO A 1 77 ? -0.582 23.062 22.578 1 47.28 77 PRO A CA 1
ATOM 645 C C . PRO A 1 77 ? -1.406 23.734 23.688 1 47.28 77 PRO A C 1
ATOM 647 O O . PRO A 1 77 ? -1.969 24.812 23.469 1 47.28 77 PRO A O 1
ATOM 650 N N . PHE A 1 78 ? -1.503 22.984 24.75 1 43.62 78 PHE A N 1
ATOM 651 C CA . PHE A 1 78 ? -2.465 23.391 25.781 1 43.62 78 PHE A CA 1
ATOM 652 C C . PHE A 1 78 ? -1.841 24.391 26.75 1 43.62 78 PHE A C 1
ATOM 654 O O . PHE A 1 78 ? -2.461 24.766 27.75 1 43.62 78 PHE A O 1
ATOM 661 N N . GLN A 1 79 ? -0.683 24.672 26.547 1 48.28 79 GLN A N 1
ATOM 662 C CA . GLN A 1 79 ? -0.231 25.594 27.578 1 48.28 79 GLN A CA 1
ATOM 663 C C . GLN A 1 79 ? -0.877 26.969 27.391 1 48.28 79 GLN A C 1
ATOM 665 O O . GLN A 1 79 ? -0.945 27.484 26.281 1 48.28 79 GLN A O 1
ATOM 670 N N . PRO A 1 80 ? -1.6 27.391 28.344 1 47.22 80 PRO A N 1
ATOM 671 C CA . PRO A 1 80 ? -2.281 28.688 28.297 1 47.22 80 PRO A CA 1
ATOM 672 C C . PRO A 1 80 ? -1.367 29.812 27.828 1 47.22 80 PRO A C 1
ATOM 674 O O . PRO A 1 80 ? -0.238 29.938 28.312 1 47.22 80 PRO A O 1
ATOM 677 N N . LEU A 1 81 ? -1.337 30.141 26.609 1 49 81 LEU A N 1
ATOM 678 C CA . LEU A 1 81 ? -0.506 31.203 26.062 1 49 81 LEU A CA 1
ATOM 679 C C . LEU A 1 81 ? -0.881 32.562 26.656 1 49 81 LEU A C 1
ATOM 681 O O . LEU A 1 81 ? -0.487 33.594 26.141 1 49 81 LEU A O 1
ATOM 685 N N . GLY A 1 82 ? -1.428 32.406 27.938 1 52.22 82 GLY A N 1
ATOM 686 C CA . GLY A 1 82 ? -1.763 33.656 28.562 1 52.22 82 GLY A CA 1
ATOM 687 C C . GLY A 1 82 ? -3.168 34.125 28.25 1 52.22 82 GLY A C 1
ATOM 688 O O . GLY A 1 82 ? -3.889 33.5 27.484 1 52.22 82 GLY A O 1
ATOM 689 N N . HIS A 1 83 ? -3.748 35.062 29.078 1 53.5 83 HIS A N 1
ATOM 690 C CA . HIS A 1 83 ? -5.125 35.531 29.109 1 53.5 83 HIS A CA 1
ATOM 691 C C . HIS A 1 83 ? -5.371 36.594 28.016 1 53.5 83 HIS A C 1
ATOM 693 O O . HIS A 1 83 ? -6.453 37.188 27.953 1 53.5 83 HIS A O 1
ATOM 699 N N . ALA A 1 84 ? -4.352 36.781 27.188 1 59.25 84 ALA A N 1
ATOM 700 C CA . ALA A 1 84 ? -4.617 37.75 26.125 1 59.25 84 ALA A CA 1
ATOM 701 C C . ALA A 1 84 ? -5.406 37.094 24.984 1 59.25 84 ALA A C 1
ATOM 703 O O . ALA A 1 84 ? -5.211 35.938 24.672 1 59.25 84 ALA A O 1
ATOM 704 N N . PRO A 1 85 ? -6.457 37.688 24.641 1 62.66 85 PRO A N 1
ATOM 705 C CA . PRO A 1 85 ? -7.328 37.188 23.578 1 62.66 85 PRO A CA 1
ATOM 706 C C . PRO A 1 85 ? -6.551 36.75 22.344 1 62.66 85 PRO A C 1
ATOM 708 O O . PRO A 1 85 ? -6.895 35.75 21.719 1 62.66 85 PRO A O 1
ATOM 711 N N . MET A 1 86 ? -5.5 37.469 22.109 1 64.94 86 MET A N 1
ATOM 712 C CA . MET A 1 86 ? -4.699 37.125 20.938 1 64.94 86 MET A CA 1
ATOM 713 C C . MET A 1 86 ? -3.979 35.812 21.141 1 64.94 86 MET A C 1
ATOM 715 O O . MET A 1 86 ? -3.928 34.969 20.234 1 64.94 86 MET A O 1
ATOM 719 N N . ALA A 1 87 ? -3.443 35.688 22.328 1 65.94 87 ALA A N 1
ATOM 720 C CA . ALA A 1 87 ? -2.725 34.469 22.656 1 65.94 87 ALA A CA 1
ATOM 721 C C . ALA A 1 87 ? -3.643 33.25 22.547 1 65.94 87 ALA A C 1
ATOM 723 O O . ALA A 1 87 ? -3.248 32.188 22.031 1 65.94 87 ALA A O 1
ATOM 724 N N . GLU A 1 88 ? -4.828 33.469 22.953 1 70.25 88 GLU A N 1
ATOM 725 C CA . GLU A 1 88 ? -5.801 32.375 22.922 1 70.25 88 GLU A CA 1
ATOM 726 C C . GLU A 1 88 ? -6.195 32.062 21.484 1 70.25 88 GLU A C 1
ATOM 728 O O . GLU A 1 88 ? -6.391 30.875 21.141 1 70.25 88 GLU A O 1
ATOM 733 N N . ALA A 1 89 ? -6.285 33.094 20.703 1 70.88 89 ALA A N 1
ATOM 734 C CA . ALA A 1 89 ? -6.66 32.875 19.312 1 70.88 89 ALA A CA 1
ATOM 735 C C . ALA A 1 89 ? -5.566 32.125 18.547 1 70.88 89 ALA A C 1
ATOM 737 O O . ALA A 1 89 ? -5.852 31.219 17.766 1 70.88 89 ALA A O 1
ATOM 738 N N . ILE A 1 90 ? -4.398 32.531 18.844 1 72.62 90 ILE A N 1
ATOM 739 C CA . ILE A 1 90 ? -3.268 31.875 18.188 1 72.62 90 ILE A CA 1
ATOM 740 C C . ILE A 1 90 ? -3.18 30.422 18.641 1 72.62 90 ILE A C 1
ATOM 742 O O . ILE A 1 90 ? -2.967 29.531 17.812 1 72.62 90 ILE A O 1
ATOM 746 N N . LYS A 1 91 ? -3.352 30.203 19.875 1 73.31 91 LYS A N 1
ATOM 747 C CA . LYS A 1 91 ? -3.34 28.844 20.422 1 73.31 91 LYS A CA 1
ATOM 748 C C . LYS A 1 91 ? -4.422 27.984 19.781 1 73.31 91 LYS A C 1
ATOM 750 O O . LYS A 1 91 ? -4.18 26.828 19.453 1 73.31 91 LYS A O 1
ATOM 755 N N . GLY A 1 92 ? -5.543 28.594 19.641 1 74.5 92 GLY A N 1
ATOM 756 C CA . GLY A 1 92 ? -6.637 27.859 19.016 1 74.5 92 GLY A CA 1
ATOM 757 C C . GLY A 1 92 ? -6.336 27.469 17.578 1 74.5 92 GLY A C 1
ATOM 758 O O . GLY A 1 92 ? -6.652 26.344 17.172 1 74.5 92 GLY A O 1
ATOM 759 N N . LEU A 1 93 ? -5.688 28.375 16.906 1 75.12 93 LEU A N 1
ATOM 760 C CA . LEU A 1 93 ? -5.348 28.094 15.516 1 75.12 93 LEU A CA 1
ATOM 761 C C . LEU A 1 93 ? -4.324 26.969 15.422 1 75.12 93 LEU A C 1
ATOM 763 O O . LEU A 1 93 ? -4.473 26.062 14.602 1 75.12 93 LEU A O 1
ATOM 767 N N . ILE A 1 94 ? -3.365 27.062 16.219 1 75.88 94 ILE A N 1
ATOM 768 C CA . ILE A 1 94 ? -2.311 26.047 16.203 1 75.88 94 ILE A CA 1
ATOM 769 C C . ILE A 1 94 ? -2.895 24.688 16.594 1 75.88 94 ILE A C 1
ATOM 771 O O . ILE A 1 94 ? -2.561 23.672 15.984 1 75.88 94 ILE A O 1
ATOM 775 N N . HIS A 1 95 ? -3.791 24.734 17.531 1 78.25 95 HIS A N 1
ATOM 776 C CA . HIS A 1 95 ? -4.426 23.5 17.969 1 78.25 95 HIS A CA 1
ATOM 777 C C . HIS A 1 95 ? -5.273 22.891 16.859 1 78.25 95 HIS A C 1
ATOM 779 O O . HIS A 1 95 ? -5.262 21.672 16.672 1 78.25 95 HIS A O 1
ATOM 785 N N . GLU A 1 96 ? -5.918 23.719 16.219 1 81.31 96 GLU A N 1
ATOM 786 C CA . GLU A 1 96 ? -6.754 23.234 15.125 1 81.31 96 GLU A CA 1
ATOM 787 C C . GLU A 1 96 ? -5.906 22.641 14.008 1 81.31 96 GLU A C 1
ATOM 789 O O . GLU A 1 96 ? -6.242 21.578 13.469 1 81.31 96 GLU A O 1
ATOM 794 N N . GLN A 1 97 ? -4.887 23.266 13.75 1 80.5 97 GLN A N 1
ATOM 795 C CA . GLN A 1 97 ? -3.998 22.766 12.703 1 80.5 97 GLN A CA 1
ATOM 796 C C . GLN A 1 97 ? -3.377 21.438 13.102 1 80.5 97 GLN A C 1
ATOM 798 O O . GLN A 1 97 ? -3.24 20.547 12.258 1 80.5 97 GLN A O 1
ATOM 803 N N . GLU A 1 98 ? -3.055 21.406 14.305 1 81.81 98 GLU A N 1
ATOM 804 C CA . GLU A 1 98 ? -2.473 20.156 14.805 1 81.81 98 GLU A CA 1
ATOM 805 C C . GLU A 1 98 ? -3.498 19.031 14.797 1 81.81 98 GLU A C 1
ATOM 807 O O . GLU A 1 98 ? -3.178 17.891 14.438 1 81.81 98 GLU A O 1
ATOM 812 N N . ARG A 1 99 ? -4.633 19.359 15.125 1 84.25 99 ARG A N 1
ATOM 813 C CA . ARG A 1 99 ? -5.707 18.359 15.102 1 84.25 99 ARG A CA 1
ATOM 814 C C . ARG A 1 99 ? -5.965 17.875 13.68 1 84.25 99 ARG A C 1
ATOM 816 O O . ARG A 1 99 ? -6.121 16.672 13.461 1 84.25 99 ARG A O 1
ATOM 823 N N . ASN A 1 100 ? -5.961 18.766 12.82 1 85.12 100 ASN A N 1
ATOM 824 C CA . ASN A 1 100 ? -6.148 18.391 11.422 1 85.12 100 ASN A CA 1
ATOM 825 C C . ASN A 1 100 ? -5.016 17.5 10.922 1 85.12 100 ASN A C 1
ATOM 827 O O . ASN A 1 100 ? -5.254 16.531 10.211 1 85.12 100 ASN A O 1
ATOM 831 N N . ARG A 1 101 ? -3.895 17.891 11.328 1 83.62 101 ARG A N 1
ATOM 832 C CA . ARG A 1 101 ? -2.721 17.094 10.953 1 83.62 101 ARG A CA 1
ATOM 833 C C . ARG A 1 101 ? -2.805 15.688 11.523 1 83.62 101 ARG A C 1
ATOM 835 O O . ARG A 1 101 ? -2.576 14.711 10.812 1 83.62 101 ARG A O 1
ATOM 842 N N . GLN A 1 102 ? -3.133 15.57 12.672 1 86.25 102 GLN A N 1
ATOM 843 C CA . GLN A 1 102 ? -3.227 14.266 13.328 1 86.25 102 GLN A CA 1
ATOM 844 C C . GLN A 1 102 ? -4.336 13.422 12.719 1 86.25 102 GLN A C 1
ATOM 846 O O . GLN A 1 102 ? -4.188 12.211 12.562 1 86.25 102 GLN A O 1
ATOM 851 N N . GLN A 1 103 ? -5.32 14.125 12.383 1 88.12 103 GLN A N 1
ATOM 852 C CA . GLN A 1 103 ? -6.422 13.414 11.75 1 88.12 103 GLN A CA 1
ATOM 853 C C . GLN A 1 103 ? -6.016 12.867 10.383 1 88.12 103 GLN A C 1
ATOM 855 O O . GLN A 1 103 ? -6.289 11.711 10.07 1 88.12 103 GLN A O 1
ATOM 860 N N . GLU A 1 104 ? -5.344 13.672 9.68 1 86.12 104 GLU A N 1
ATOM 861 C CA . GLU A 1 104 ? -4.891 13.242 8.359 1 86.12 104 GLU A CA 1
ATOM 862 C C . GLU A 1 104 ? -3.898 12.086 8.461 1 86.12 104 GLU A C 1
ATOM 864 O O . GLU A 1 104 ? -3.994 11.109 7.719 1 86.12 104 GLU A O 1
ATOM 869 N N . LEU A 1 105 ? -3.082 12.219 9.391 1 83.19 105 LEU A N 1
ATOM 870 C CA . LEU A 1 105 ? -2.102 11.164 9.609 1 83.19 105 LEU A CA 1
ATOM 871 C C . LEU A 1 105 ? -2.779 9.891 10.102 1 83.19 105 LEU A C 1
ATOM 873 O O . LEU A 1 105 ? -2.387 8.781 9.719 1 83.19 105 LEU A O 1
ATOM 877 N N . GLY A 1 106 ? -3.723 10.07 10.93 1 84.69 106 GLY A N 1
ATOM 878 C CA . GLY A 1 106 ? -4.484 8.93 11.406 1 84.69 106 GLY A CA 1
ATOM 879 C C . GLY A 1 106 ? -5.219 8.195 10.305 1 84.69 106 GLY A C 1
ATOM 880 O O . GLY A 1 106 ? -5.227 6.965 10.266 1 84.69 106 GLY A O 1
ATOM 881 N N . GLU A 1 107 ? -5.699 8.938 9.398 1 86.06 107 GLU A N 1
ATOM 882 C CA . GLU A 1 107 ? -6.391 8.336 8.258 1 86.06 107 GLU A CA 1
ATOM 883 C C . GLU A 1 107 ? -5.426 7.562 7.371 1 86.06 107 GLU A C 1
ATOM 885 O O . GLU A 1 107 ? -5.738 6.457 6.918 1 86.06 107 GLU A O 1
ATOM 890 N N . LEU A 1 108 ? -4.336 8.102 7.195 1 81.62 108 LEU A N 1
ATOM 891 C CA . LEU A 1 108 ? -3.334 7.449 6.359 1 81.62 108 LEU A CA 1
ATOM 892 C C . LEU A 1 108 ? -2.818 6.176 7.023 1 81.62 108 LEU A C 1
ATOM 894 O O . LEU A 1 108 ? -2.605 5.164 6.352 1 81.62 108 LEU A O 1
ATOM 898 N N . ARG A 1 109 ? -2.691 6.238 8.281 1 82.75 109 ARG A N 1
ATOM 899 C CA . ARG A 1 109 ? -2.242 5.066 9.023 1 82.75 109 ARG A CA 1
ATOM 900 C C . ARG A 1 109 ? -3.277 3.951 8.969 1 82.75 109 ARG A C 1
ATOM 902 O O . ARG A 1 109 ? -2.928 2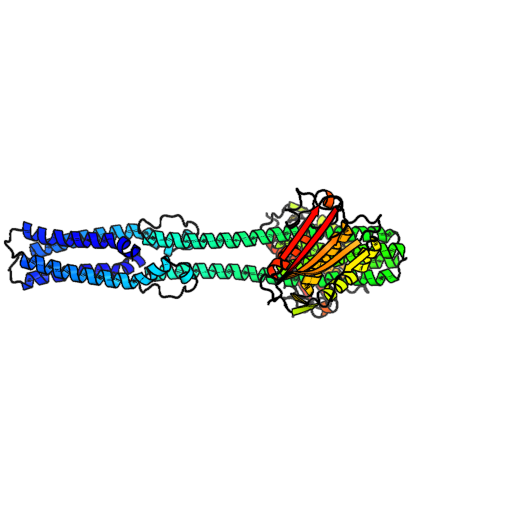.781 8.781 1 82.75 109 ARG A O 1
ATOM 909 N N . THR A 1 110 ? -4.453 4.328 9.141 1 84.94 110 THR A N 1
ATOM 910 C CA . THR A 1 110 ? -5.531 3.346 9.078 1 84.94 110 THR A CA 1
ATOM 911 C C . THR A 1 110 ? -5.598 2.709 7.691 1 84.94 110 THR A C 1
ATOM 913 O O . THR A 1 110 ? -5.781 1.496 7.57 1 84.94 110 THR A O 1
ATOM 916 N N . ARG A 1 111 ? -5.426 3.459 6.695 1 83.5 111 ARG A N 1
ATOM 917 C CA . ARG A 1 111 ? -5.43 2.941 5.332 1 83.5 111 ARG A CA 1
ATOM 918 C C . ARG A 1 111 ? -4.281 1.963 5.113 1 83.5 111 ARG A C 1
ATO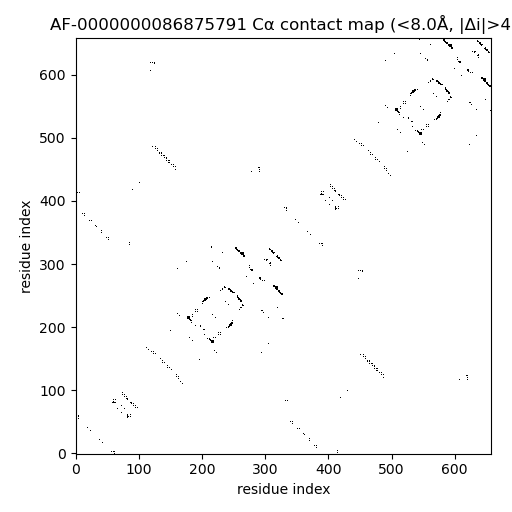M 920 O O . ARG A 1 111 ? -4.457 0.922 4.477 1 83.5 111 ARG A O 1
ATOM 927 N N . ASN A 1 112 ? -3.197 2.305 5.605 1 82.56 112 ASN A N 1
ATOM 928 C CA . ASN A 1 112 ? -2.033 1.433 5.5 1 82.56 112 ASN A CA 1
ATOM 929 C C . ASN A 1 112 ? -2.256 0.109 6.227 1 82.56 112 ASN A C 1
ATOM 931 O O . ASN A 1 112 ? -1.901 -0.953 5.715 1 82.56 112 ASN A O 1
ATOM 935 N N . GLU A 1 113 ? -2.82 0.217 7.348 1 84.88 113 GLU A N 1
ATOM 936 C CA . GLU A 1 113 ? -3.107 -0.988 8.125 1 84.88 113 GLU A CA 1
ATOM 937 C C . GLU A 1 113 ? -4.094 -1.892 7.387 1 84.88 113 GLU A C 1
ATOM 939 O O . GLU A 1 113 ? -3.938 -3.113 7.379 1 84.88 113 GLU A O 1
ATOM 944 N N . GLN A 1 114 ? -5.027 -1.324 6.828 1 85.06 114 GLN A N 1
ATOM 945 C CA . GLN A 1 114 ? -6.008 -2.084 6.062 1 85.06 114 GLN A CA 1
ATOM 946 C C . GLN A 1 114 ? -5.359 -2.758 4.855 1 85.06 114 GLN A C 1
ATOM 948 O O . GLN A 1 114 ? -5.707 -3.889 4.508 1 85.06 114 GLN A O 1
ATOM 953 N N . GLN A 1 115 ? -4.477 -2.072 4.273 1 85.69 115 GLN A N 1
ATOM 954 C CA . GLN A 1 115 ? -3.777 -2.639 3.125 1 85.69 115 GLN A CA 1
ATOM 955 C C . GLN A 1 115 ? -2.955 -3.859 3.529 1 85.69 115 GLN A C 1
ATOM 957 O O . GLN A 1 115 ? -2.898 -4.848 2.793 1 85.69 115 GLN A O 1
ATOM 962 N N . VAL A 1 116 ? -2.314 -3.797 4.625 1 87.44 116 VAL A N 1
ATOM 963 C CA . VAL A 1 116 ? -1.517 -4.918 5.117 1 87.44 116 VAL A CA 1
ATOM 964 C C . VAL A 1 116 ? -2.426 -6.109 5.41 1 87.44 116 VAL A C 1
ATOM 966 O O . VAL A 1 116 ? -2.1 -7.246 5.062 1 87.44 116 VAL A O 1
ATOM 969 N N . VAL A 1 117 ? -3.521 -5.871 6.02 1 88.06 117 VAL A N 1
ATOM 970 C CA . VAL A 1 117 ? -4.484 -6.93 6.301 1 88.06 117 VAL A CA 1
ATOM 971 C C . VAL A 1 117 ? -4.961 -7.555 4.992 1 88.06 117 VAL A C 1
ATOM 973 O O . VAL A 1 117 ? -5.035 -8.781 4.875 1 88.06 117 VAL A O 1
ATOM 976 N N . PHE A 1 118 ? -5.203 -6.762 4.07 1 89.31 118 PHE A N 1
ATOM 977 C CA . PHE A 1 118 ? -5.605 -7.234 2.75 1 89.31 118 PHE A CA 1
ATOM 978 C C . PHE A 1 118 ? -4.539 -8.141 2.15 1 89.31 118 PHE A C 1
ATOM 980 O O . PHE A 1 118 ? -4.844 -9.242 1.679 1 89.31 118 PHE A O 1
ATOM 987 N N . MET A 1 119 ? -3.418 -7.629 2.176 1 91 119 MET A N 1
ATOM 988 C CA . MET A 1 119 ? -2.32 -8.375 1.564 1 91 119 MET A CA 1
ATOM 989 C C . MET A 1 119 ? -2.143 -9.727 2.236 1 91 119 MET A C 1
ATOM 991 O O . MET A 1 119 ? -1.916 -10.734 1.563 1 91 119 MET A O 1
ATOM 995 N N . ASN A 1 120 ? -2.217 -9.75 3.502 1 90.88 120 ASN A N 1
ATOM 996 C CA . ASN A 1 120 ? -2.092 -11.008 4.234 1 90.88 120 ASN A CA 1
ATOM 997 C C . ASN A 1 120 ? -3.168 -12.008 3.822 1 90.88 120 ASN A C 1
ATOM 999 O O . ASN A 1 120 ? -2.865 -13.164 3.523 1 90.88 120 ASN A O 1
ATOM 1003 N N . ARG A 1 121 ? -4.316 -11.555 3.754 1 89.31 121 ARG A N 1
ATOM 1004 C CA . ARG A 1 121 ? -5.43 -12.414 3.369 1 89.31 121 ARG A CA 1
ATOM 1005 C C . ARG A 1 121 ? -5.309 -12.844 1.911 1 89.31 121 ARG A C 1
ATOM 1007 O O . ARG A 1 121 ? -5.547 -14.008 1.58 1 89.31 121 ARG A O 1
ATOM 1014 N N . TRP A 1 122 ? -4.984 -11.93 1.114 1 93.12 122 TRP A N 1
ATOM 1015 C CA . TRP A 1 122 ? -4.844 -12.18 -0.316 1 93.12 122 TRP A CA 1
ATOM 1016 C C . TRP A 1 122 ? -3.75 -13.211 -0.581 1 93.12 122 TRP A C 1
ATOM 1018 O O . TRP A 1 122 ? -3.947 -14.148 -1.359 1 93.12 122 TRP A O 1
ATOM 1028 N N . VAL A 1 123 ? -2.619 -13.062 0.072 1 94.06 123 VAL A N 1
ATOM 1029 C CA . VAL A 1 123 ? -1.524 -14.008 -0.105 1 94.06 123 VAL A CA 1
ATOM 1030 C C . VAL A 1 123 ? -1.964 -15.398 0.354 1 94.06 123 VAL A C 1
ATOM 1032 O O . VAL A 1 123 ? -1.667 -16.391 -0.304 1 94.06 123 VAL A O 1
ATOM 1035 N N . HIS A 1 124 ? -2.619 -15.406 1.465 1 90.25 124 HIS A N 1
ATOM 1036 C CA . HIS A 1 124 ? -3.123 -16.688 1.95 1 90.25 124 HIS A CA 1
ATOM 1037 C C . HIS A 1 124 ? -4.07 -17.328 0.938 1 90.25 124 HIS A C 1
ATOM 1039 O O . HIS A 1 124 ? -3.988 -18.531 0.681 1 90.25 124 HIS A O 1
ATOM 1045 N N . GLN A 1 125 ? -4.871 -16.562 0.333 1 89.44 125 GLN A N 1
ATOM 1046 C CA . GLN A 1 125 ? -5.801 -17.047 -0.676 1 89.44 125 GLN A CA 1
ATOM 1047 C C . GLN A 1 125 ? -5.059 -17.547 -1.916 1 89.44 125 GLN A C 1
ATOM 1049 O O . GLN A 1 125 ? -5.438 -18.547 -2.512 1 89.44 125 GLN A O 1
ATOM 1054 N N . MET A 1 126 ? -4.055 -16.875 -2.258 1 93.75 126 MET A N 1
ATOM 1055 C CA . MET A 1 126 ? -3.281 -17.234 -3.441 1 93.75 126 MET A CA 1
ATOM 1056 C C . MET A 1 126 ? -2.49 -18.516 -3.203 1 93.75 126 MET A C 1
ATOM 1058 O O . MET A 1 126 ? -2.227 -19.266 -4.141 1 93.75 126 MET A O 1
ATOM 1062 N N . LYS A 1 127 ? -2.182 -18.781 -1.964 1 93.56 127 LYS A N 1
ATOM 1063 C CA . LYS A 1 127 ? -1.42 -19.984 -1.627 1 93.56 127 LYS A CA 1
ATOM 1064 C C . LYS A 1 127 ? -2.271 -21.234 -1.79 1 93.56 127 LYS A C 1
ATOM 1066 O O . LYS A 1 127 ? -1.747 -22.328 -2.061 1 93.56 127 LYS A O 1
ATOM 1071 N N . THR A 1 128 ? -3.52 -21.062 -1.655 1 90.81 128 THR A N 1
ATOM 1072 C CA . THR A 1 128 ? -4.43 -22.203 -1.746 1 90.81 128 THR A CA 1
ATOM 1073 C C . THR A 1 128 ? -4.395 -22.812 -3.145 1 90.81 128 THR A C 1
ATOM 1075 O O . THR A 1 128 ? -4.09 -24 -3.303 1 90.81 128 THR A O 1
ATOM 1078 N N . PRO A 1 129 ? -4.676 -22.062 -4.191 1 93.12 129 PRO A N 1
ATOM 1079 C CA . PRO A 1 129 ? -4.574 -22.672 -5.52 1 93.12 129 PRO A CA 1
ATOM 1080 C C . PRO A 1 129 ? -3.178 -23.203 -5.816 1 93.12 129 PRO A C 1
ATOM 1082 O O . PRO A 1 129 ? -3.037 -24.219 -6.512 1 93.12 129 PRO A O 1
ATOM 1085 N N . LEU A 1 130 ? -2.166 -22.609 -5.32 1 94.25 130 LEU A N 1
ATOM 1086 C CA . LEU A 1 130 ? -0.809 -23.125 -5.504 1 94.25 130 LEU A CA 1
ATOM 1087 C C . LEU A 1 130 ? -0.653 -24.5 -4.895 1 94.25 130 LEU A C 1
ATOM 1089 O O . LEU A 1 130 ? -0.053 -25.391 -5.504 1 94.25 130 LEU A O 1
ATOM 1093 N N . SER A 1 131 ? -1.209 -24.625 -3.727 1 93.12 131 SER A N 1
ATOM 1094 C CA . SER A 1 131 ? -1.123 -25.906 -3.029 1 93.12 131 SER A CA 1
ATOM 1095 C C . SER A 1 131 ? -1.909 -27 -3.764 1 93.12 131 SER A C 1
ATOM 1097 O O . SER A 1 131 ? -1.481 -28.141 -3.82 1 93.12 131 SER A O 1
ATOM 1099 N N . ILE A 1 132 ? -3.01 -26.641 -4.34 1 91.62 132 ILE A N 1
ATOM 1100 C CA . ILE A 1 132 ? -3.824 -27.594 -5.086 1 91.62 132 ILE A CA 1
ATOM 1101 C C . ILE A 1 132 ? -3.072 -28.047 -6.336 1 91.62 132 ILE A C 1
ATOM 1103 O O . ILE A 1 132 ? -3.051 -29.234 -6.656 1 91.62 132 ILE A O 1
ATOM 1107 N N . ILE A 1 133 ? -2.457 -27.109 -6.992 1 92.56 133 ILE A N 1
ATOM 1108 C CA . ILE A 1 133 ? -1.668 -27.469 -8.164 1 92.56 133 ILE A CA 1
ATOM 1109 C C . ILE A 1 133 ? -0.53 -28.406 -7.762 1 92.56 133 ILE A C 1
ATOM 1111 O O . ILE A 1 133 ? -0.272 -29.406 -8.438 1 92.56 133 ILE A O 1
ATOM 1115 N N . GLN A 1 134 ? 0.086 -28.094 -6.652 1 91.81 134 GLN A N 1
ATOM 1116 C CA . GLN A 1 134 ? 1.178 -28.938 -6.156 1 91.81 134 GLN A CA 1
ATOM 1117 C C . GLN A 1 134 ? 0.713 -30.359 -5.91 1 91.81 134 GLN A C 1
ATOM 1119 O O . GLN A 1 134 ? 1.396 -31.312 -6.289 1 91.81 134 GLN A O 1
ATOM 1124 N N . LEU A 1 135 ? -0.436 -30.516 -5.375 1 90.19 135 LEU A N 1
ATOM 1125 C CA . LEU A 1 135 ? -0.991 -31.844 -5.086 1 90.19 135 LEU A CA 1
ATOM 1126 C C . LEU A 1 135 ? -1.339 -32.562 -6.375 1 90.19 135 LEU A C 1
ATOM 1128 O O . LEU A 1 135 ? -1.119 -33.781 -6.484 1 90.19 135 LEU A O 1
ATOM 1132 N N . THR A 1 136 ? -1.826 -31.844 -7.309 1 89.81 136 THR A N 1
ATOM 1133 C CA . THR A 1 136 ? -2.26 -32.438 -8.578 1 89.81 136 THR A CA 1
ATOM 1134 C C . THR A 1 136 ? -1.062 -32.906 -9.398 1 89.81 136 THR A C 1
ATOM 1136 O O . THR A 1 136 ? -1.187 -33.781 -10.234 1 89.81 136 THR A O 1
ATOM 1139 N N . LEU A 1 137 ? 0.124 -32.344 -9.117 1 89.06 137 LEU A N 1
ATOM 1140 C CA . LEU A 1 137 ? 1.329 -32.656 -9.867 1 89.06 137 LEU A CA 1
ATOM 1141 C C . LEU A 1 137 ? 1.745 -34.125 -9.617 1 89.06 137 LEU A C 1
ATOM 1143 O O . LEU A 1 137 ? 2.504 -34.688 -10.398 1 89.06 137 LEU A O 1
ATOM 1147 N N . GLU A 1 138 ? 1.264 -34.688 -8.523 1 84.06 138 GLU A N 1
ATOM 1148 C CA . GLU A 1 138 ? 1.561 -36.094 -8.234 1 84.06 138 GLU A CA 1
ATOM 1149 C C . GLU A 1 138 ? 1.041 -37 -9.336 1 84.06 138 GLU A C 1
ATOM 1151 O O . GLU A 1 138 ? 1.561 -38.094 -9.539 1 84.06 138 GLU A O 1
ATOM 1156 N N . ASP A 1 139 ? 0.081 -36.562 -10.141 1 80.44 139 ASP A N 1
ATOM 1157 C CA . ASP A 1 139 ? -0.551 -37.344 -11.203 1 80.44 139 ASP A CA 1
ATOM 1158 C C . ASP A 1 139 ? 0.069 -37.031 -12.562 1 80.44 139 ASP A C 1
ATOM 1160 O O . ASP A 1 139 ? -0.395 -37.531 -13.586 1 80.44 139 ASP A O 1
ATOM 1164 N N . VAL A 1 140 ? 1.046 -36.219 -12.617 1 82 140 VAL A N 1
ATOM 1165 C CA . VAL A 1 140 ? 1.656 -35.75 -13.859 1 82 140 VAL A CA 1
ATOM 1166 C C . VAL A 1 140 ? 3.018 -36.406 -14.039 1 82 140 VAL A C 1
ATOM 1168 O O . VAL A 1 140 ? 3.695 -36.75 -13.062 1 82 140 VAL A O 1
ATOM 1171 N N . GLU A 1 141 ? 3.316 -36.625 -15.281 1 79.19 141 GLU A N 1
ATOM 1172 C CA . GLU A 1 141 ? 4.609 -37.219 -15.594 1 79.19 141 GLU A CA 1
ATOM 1173 C C . GLU A 1 141 ? 5.758 -36.406 -15.016 1 79.19 141 GLU A C 1
ATOM 1175 O O . GLU A 1 141 ? 5.707 -35.156 -15.016 1 79.19 141 GLU A O 1
ATOM 1180 N N . ASP A 1 142 ? 6.82 -37.062 -14.82 1 77.75 142 ASP A N 1
ATOM 1181 C CA . ASP A 1 142 ? 7.902 -36.531 -13.992 1 77.75 142 ASP A CA 1
ATOM 1182 C C . ASP A 1 142 ? 8.531 -35.281 -14.609 1 77.75 142 ASP A C 1
ATOM 1184 O O . ASP A 1 142 ? 8.672 -34.281 -13.945 1 77.75 142 ASP A O 1
ATOM 1188 N N . GLN A 1 143 ? 8.812 -35.375 -15.922 1 79.88 143 GLN A N 1
ATOM 1189 C CA . GLN A 1 143 ? 9.508 -34.25 -16.516 1 79.88 143 GLN A CA 1
ATOM 1190 C C . GLN A 1 143 ? 8.625 -33 -16.547 1 79.88 143 GLN A C 1
ATOM 1192 O O . GLN A 1 143 ? 9.07 -31.891 -16.219 1 79.88 143 GLN A O 1
ATOM 1197 N N . THR A 1 144 ? 7.395 -33.219 -16.984 1 84.62 144 THR A N 1
ATOM 1198 C CA . THR A 1 144 ? 6.434 -32.125 -17.047 1 84.62 144 THR A CA 1
ATOM 1199 C C . THR A 1 144 ? 6.117 -31.594 -15.648 1 84.62 144 THR A C 1
ATOM 1201 O O . THR A 1 144 ? 6.027 -30.391 -15.438 1 84.62 144 THR A O 1
ATOM 1204 N N . ALA A 1 145 ? 6.062 -32.5 -14.734 1 87.94 145 ALA A N 1
ATOM 1205 C CA . ALA A 1 145 ? 5.785 -32.125 -13.352 1 87.94 145 ALA A CA 1
ATOM 1206 C C . ALA A 1 145 ? 6.898 -31.266 -12.773 1 87.94 145 ALA A C 1
ATOM 1208 O O . ALA A 1 145 ? 6.637 -30.312 -12.023 1 87.94 145 ALA A O 1
ATOM 1209 N N . GLY A 1 146 ? 8.133 -31.625 -13.133 1 86.06 146 GLY A N 1
ATOM 1210 C CA . GLY A 1 146 ? 9.273 -30.859 -12.656 1 86.06 146 GLY A CA 1
ATOM 1211 C C . GLY A 1 146 ? 9.258 -29.422 -13.125 1 86.06 146 GLY A C 1
ATOM 1212 O O . GLY A 1 146 ? 9.523 -28.5 -12.344 1 86.06 146 GLY A O 1
ATOM 1213 N N . SER A 1 147 ? 8.898 -29.188 -14.32 1 87.56 147 SER A N 1
ATOM 1214 C CA . SER A 1 147 ? 8.852 -27.844 -14.891 1 87.56 147 SER A CA 1
ATOM 1215 C C . SER A 1 147 ? 7.773 -27 -14.219 1 87.56 147 SER A C 1
ATOM 1217 O O . SER A 1 147 ? 8.008 -25.844 -13.883 1 87.56 147 SER A O 1
ATOM 1219 N N . ILE A 1 148 ? 6.637 -27.609 -14.055 1 91 148 ILE A N 1
ATOM 1220 C CA . ILE A 1 148 ? 5.539 -26.906 -13.414 1 91 148 ILE A CA 1
ATOM 1221 C C . ILE A 1 148 ? 5.906 -26.578 -11.969 1 91 148 ILE A C 1
ATOM 1223 O O . ILE A 1 148 ? 5.633 -25.484 -11.477 1 91 148 ILE A O 1
ATOM 1227 N N . GLN A 1 149 ? 6.555 -27.516 -11.359 1 91.5 149 GLN A N 1
ATOM 1228 C CA . GLN A 1 149 ? 6.973 -27.328 -9.977 1 91.5 149 GLN A CA 1
ATOM 1229 C C . GLN A 1 149 ? 7.922 -26.141 -9.844 1 91.5 149 GLN A C 1
ATOM 1231 O O . GLN A 1 149 ? 7.832 -25.375 -8.883 1 91.5 149 GLN A O 1
ATOM 1236 N N . ASP A 1 150 ? 8.734 -26 -10.719 1 88.69 150 ASP A N 1
ATOM 1237 C CA . ASP A 1 150 ? 9.672 -24.875 -10.711 1 88.69 150 ASP A CA 1
ATOM 1238 C C . ASP A 1 150 ? 8.938 -23.547 -10.758 1 88.69 150 ASP A C 1
ATOM 1240 O O . ASP A 1 150 ? 9.273 -22.625 -10.016 1 88.69 150 ASP A O 1
ATOM 1244 N N . GLU A 1 151 ? 8.016 -23.484 -11.609 1 92.06 151 GLU A N 1
ATOM 1245 C CA . GLU A 1 151 ? 7.238 -22.266 -11.742 1 92.06 151 GLU A CA 1
ATOM 1246 C C . GLU A 1 151 ? 6.406 -22 -10.484 1 92.06 151 GLU A C 1
ATOM 1248 O O . GLU A 1 151 ? 6.223 -20.844 -10.086 1 92.06 151 GLU A O 1
ATOM 1253 N N . LEU A 1 152 ? 5.938 -23.047 -9.883 1 93.69 152 LEU A N 1
ATOM 1254 C CA . LEU A 1 152 ? 5.191 -22.922 -8.633 1 93.69 152 LEU A CA 1
ATOM 1255 C C . LEU A 1 152 ? 6.074 -22.344 -7.535 1 93.69 152 LEU A C 1
ATOM 1257 O O . LEU A 1 152 ? 5.625 -21.484 -6.758 1 93.69 152 LEU A O 1
ATOM 1261 N N . ASP A 1 153 ? 7.258 -22.781 -7.473 1 91.56 153 ASP A N 1
ATOM 1262 C CA . ASP A 1 153 ? 8.195 -22.281 -6.469 1 91.56 153 ASP A CA 1
ATOM 1263 C C . ASP A 1 153 ? 8.477 -20.797 -6.672 1 91.56 153 ASP A C 1
ATOM 1265 O O . ASP A 1 153 ? 8.578 -20.031 -5.703 1 91.56 153 ASP A O 1
ATOM 1269 N N . LYS A 1 154 ? 8.57 -20.422 -7.895 1 91.44 154 LYS A N 1
ATOM 1270 C CA . LYS A 1 154 ? 8.758 -19 -8.195 1 91.44 154 LYS A CA 1
ATOM 1271 C C . LYS A 1 154 ? 7.574 -18.172 -7.699 1 91.44 154 LYS A C 1
ATOM 1273 O O . LYS A 1 154 ? 7.762 -17.094 -7.125 1 91.44 154 LYS A O 1
ATOM 1278 N N . MET A 1 155 ? 6.441 -18.672 -7.891 1 94.88 155 MET A N 1
ATOM 1279 C CA . MET A 1 155 ? 5.23 -17.984 -7.461 1 94.88 155 MET A CA 1
ATOM 1280 C C . MET A 1 155 ? 5.172 -17.875 -5.941 1 94.88 155 MET A C 1
ATOM 1282 O O . MET A 1 155 ? 4.793 -16.828 -5.402 1 94.88 155 MET A O 1
ATOM 1286 N N . ARG A 1 156 ? 5.52 -18.938 -5.328 1 94.31 156 ARG A N 1
ATOM 1287 C CA . ARG A 1 156 ? 5.52 -18.922 -3.867 1 94.31 156 ARG A CA 1
ATOM 1288 C C . ARG A 1 156 ? 6.477 -17.875 -3.326 1 94.31 156 ARG A C 1
ATOM 1290 O O . ARG A 1 156 ? 6.133 -17.125 -2.4 1 94.31 156 ARG A O 1
ATOM 1297 N N . LYS A 1 157 ? 7.586 -17.859 -3.871 1 92.62 157 LYS A N 1
ATOM 1298 C CA . LYS A 1 157 ? 8.57 -16.859 -3.461 1 92.62 157 LYS A CA 1
ATOM 1299 C C . LYS A 1 157 ? 8.078 -15.445 -3.752 1 92.62 157 LYS A C 1
ATOM 1301 O O . LYS A 1 157 ? 8.312 -14.523 -2.963 1 92.62 157 LYS A O 1
ATOM 1306 N N . GLY A 1 158 ? 7.484 -15.305 -4.887 1 94.19 158 GLY A N 1
ATOM 1307 C CA . GLY A 1 158 ? 6.891 -14.016 -5.207 1 94.19 158 GLY A CA 1
ATOM 1308 C C . GLY A 1 158 ? 5.848 -13.57 -4.203 1 94.19 158 GLY A C 1
ATOM 1309 O O . GLY A 1 158 ? 5.82 -12.406 -3.803 1 94.19 158 GLY A O 1
ATOM 1310 N N . LEU A 1 159 ? 5.023 -14.453 -3.797 1 95.81 159 LEU A N 1
ATOM 1311 C CA . LEU A 1 159 ? 3.996 -14.148 -2.807 1 95.81 159 LEU A CA 1
ATOM 1312 C C . LEU A 1 159 ? 4.625 -13.742 -1.478 1 95.81 159 LEU A C 1
ATOM 1314 O O . LEU A 1 159 ? 4.148 -12.812 -0.818 1 95.81 159 LEU A O 1
ATOM 1318 N N . GLU A 1 160 ? 5.66 -14.414 -1.119 1 93.69 160 GLU A N 1
ATOM 1319 C CA . GLU A 1 160 ? 6.367 -14.055 0.108 1 93.69 160 GLU A CA 1
ATOM 1320 C C . GLU A 1 160 ? 6.953 -12.648 0.018 1 93.69 160 GLU A C 1
ATOM 1322 O O . GLU A 1 160 ? 6.949 -11.906 1 1 93.69 160 GLU A O 1
ATOM 1327 N N . MET A 1 161 ? 7.406 -12.344 -1.079 1 93.69 161 MET A N 1
ATOM 1328 C CA . MET A 1 161 ? 8.023 -11.031 -1.279 1 93.69 161 MET A CA 1
ATOM 1329 C C . MET A 1 161 ? 7.004 -9.914 -1.077 1 93.69 161 MET A C 1
ATOM 1331 O O . MET A 1 161 ? 7.281 -8.938 -0.384 1 93.69 161 MET A O 1
ATOM 1335 N N . VAL A 1 162 ? 5.883 -10.07 -1.705 1 94.12 162 VAL A N 1
ATOM 1336 C CA . VAL A 1 162 ? 4.875 -9.016 -1.6 1 94.12 162 VAL A CA 1
ATOM 1337 C C . VAL A 1 162 ? 4.379 -8.922 -0.159 1 94.12 162 VAL A C 1
ATOM 1339 O O . VAL A 1 162 ? 4.109 -7.82 0.336 1 94.12 162 VAL A O 1
ATOM 1342 N N . LEU A 1 163 ? 4.277 -10.023 0.477 1 92.69 163 LEU A N 1
ATOM 1343 C CA . LEU A 1 163 ? 3.855 -10.047 1.874 1 92.69 163 LEU A CA 1
ATOM 1344 C C . LEU A 1 163 ? 4.852 -9.297 2.752 1 92.69 163 LEU A C 1
ATOM 1346 O O . LEU A 1 163 ? 4.461 -8.43 3.541 1 92.69 163 LEU A O 1
ATOM 1350 N N . HIS A 1 164 ? 6.066 -9.625 2.594 1 91.12 164 HIS A N 1
ATOM 1351 C CA . HIS A 1 164 ? 7.098 -8.992 3.404 1 91.12 164 HIS A CA 1
ATOM 1352 C C . HIS A 1 164 ? 7.219 -7.504 3.072 1 91.12 164 HIS A C 1
ATOM 1354 O O . HIS A 1 164 ? 7.449 -6.684 3.963 1 91.12 164 HIS A O 1
ATOM 1360 N N . SER A 1 165 ? 7.051 -7.184 1.808 1 90.81 165 SER A N 1
ATOM 1361 C CA . SER A 1 165 ? 7.082 -5.781 1.409 1 90.81 165 SER A CA 1
ATOM 1362 C C . SER A 1 165 ? 5.965 -4.988 2.084 1 90.81 165 SER A C 1
ATOM 1364 O O . SER A 1 165 ? 6.191 -3.877 2.566 1 90.81 165 SER A O 1
ATOM 1366 N N . SER A 1 166 ? 4.809 -5.539 2.102 1 89.19 166 SER A N 1
ATOM 1367 C CA . SER A 1 166 ? 3.66 -4.879 2.717 1 89.19 166 SER A CA 1
ATOM 1368 C C . SER A 1 166 ? 3.855 -4.715 4.219 1 89.19 166 SER A C 1
ATOM 1370 O O . SER A 1 166 ? 3.484 -3.689 4.789 1 89.19 166 SER A O 1
ATOM 1372 N N . ARG A 1 167 ? 4.426 -5.637 4.836 1 87.38 167 ARG A N 1
ATOM 1373 C CA . ARG A 1 167 ? 4.648 -5.605 6.277 1 87.38 167 ARG A CA 1
ATOM 1374 C C . ARG A 1 167 ? 5.723 -4.59 6.645 1 87.38 167 ARG A C 1
ATOM 1376 O O . ARG A 1 167 ? 5.672 -3.982 7.715 1 87.38 167 ARG A O 1
ATOM 1383 N N . LEU A 1 168 ? 6.672 -4.465 5.809 1 85.38 168 LEU A N 1
ATOM 1384 C CA . LEU A 1 168 ? 7.766 -3.527 6.039 1 85.38 168 LEU A CA 1
ATOM 1385 C C . LEU A 1 168 ? 7.25 -2.094 6.094 1 85.38 168 LEU A C 1
ATOM 1387 O O . LEU A 1 168 ? 7.801 -1.258 6.812 1 85.38 168 LEU A O 1
ATOM 1391 N N . GLU A 1 169 ? 6.176 -1.791 5.367 1 76.62 169 GLU A N 1
ATOM 1392 C CA . GLU A 1 169 ? 5.609 -0.448 5.293 1 76.62 169 GLU A CA 1
ATOM 1393 C C . GLU A 1 169 ? 4.898 -0.076 6.59 1 76.62 169 GLU A C 1
ATOM 1395 O O . GLU A 1 169 ? 4.762 1.106 6.914 1 76.62 169 GLU A O 1
ATOM 1400 N N . GLN A 1 170 ? 4.285 -1.005 7.219 1 70.31 170 GLN A N 1
ATOM 1401 C CA . GLN A 1 170 ? 3.562 -0.71 8.453 1 70.31 170 GLN A CA 1
ATOM 1402 C C . GLN A 1 170 ? 4.523 -0.322 9.57 1 70.31 170 GLN A C 1
ATOM 1404 O O . GLN A 1 170 ? 4.094 0.15 10.625 1 70.31 170 GLN A O 1
ATOM 1409 N N . PHE A 1 171 ? 5.621 0.427 9.188 1 57.75 171 PHE A N 1
ATOM 1410 C CA . PHE A 1 171 ? 6.676 0.998 10.016 1 57.75 171 PHE A CA 1
ATOM 1411 C C . PHE A 1 171 ? 6.879 0.17 11.281 1 57.75 171 PHE A C 1
ATOM 1413 O O . PHE A 1 171 ? 8.016 -0.055 11.703 1 57.75 171 PHE A O 1
ATOM 1420 N N . GLU A 1 172 ? 5.793 0.318 12.258 1 54.97 172 GLU A N 1
ATOM 1421 C CA . GLU A 1 172 ? 5.988 0.058 13.68 1 54.97 172 GLU A CA 1
ATOM 1422 C C . GLU A 1 172 ? 6.012 -1.44 13.969 1 54.97 172 GLU A C 1
ATOM 1424 O O . GLU A 1 172 ? 5.961 -1.854 15.125 1 54.97 172 GLU A O 1
ATOM 1429 N N . GLY A 1 173 ? 6.078 -2.166 13 1 56.38 173 GLY A N 1
ATOM 1430 C CA . GLY A 1 173 ? 5.727 -3.484 13.5 1 56.38 173 GLY A CA 1
ATOM 1431 C C . GLY A 1 173 ? 6.824 -4.117 14.344 1 56.38 173 GLY A C 1
ATOM 1432 O O . GLY A 1 173 ? 7.961 -3.639 14.352 1 56.38 173 GLY A O 1
ATOM 1433 N N . ASP A 1 174 ? 6.414 -4.879 15.297 1 68.75 174 ASP A N 1
ATOM 1434 C CA . ASP A 1 174 ? 6.953 -5.648 16.406 1 68.75 174 ASP A CA 1
ATOM 1435 C C . ASP A 1 174 ? 7.859 -6.773 15.914 1 68.75 174 ASP A C 1
ATOM 1437 O O . ASP A 1 174 ? 7.383 -7.875 15.617 1 68.75 174 ASP A O 1
ATOM 1441 N N . PHE A 1 175 ? 9.047 -6.344 15.391 1 83.25 175 PHE A N 1
ATOM 1442 C CA . PHE A 1 175 ? 10.023 -7.41 15.211 1 83.25 175 PHE A CA 1
ATOM 1443 C C . PHE A 1 175 ? 10.148 -8.25 16.469 1 83.25 175 PHE A C 1
ATOM 1445 O O . PHE A 1 175 ? 10.109 -7.719 17.578 1 83.25 175 PHE A O 1
ATOM 1452 N N . ARG A 1 176 ? 10.078 -9.492 16.25 1 87.75 176 ARG A N 1
ATOM 1453 C CA . ARG A 1 176 ? 10.328 -10.414 17.359 1 87.75 176 ARG A CA 1
ATOM 1454 C C . ARG A 1 176 ? 11.797 -10.836 17.391 1 87.75 176 ARG A C 1
ATOM 1456 O O . ARG A 1 176 ? 12.156 -11.906 16.891 1 87.75 176 ARG A O 1
ATOM 1463 N N . VAL A 1 177 ? 12.523 -9.992 18.109 1 90.88 177 VAL A N 1
ATOM 1464 C CA . VAL A 1 177 ? 13.961 -10.234 18.156 1 90.88 177 VAL A CA 1
ATOM 1465 C C . VAL A 1 177 ? 14.273 -11.312 19.188 1 90.88 177 VAL A C 1
ATOM 1467 O O . VAL A 1 177 ? 13.812 -11.234 20.328 1 90.88 177 VAL A O 1
ATOM 1470 N N . GLU A 1 178 ? 14.883 -12.312 18.672 1 94 178 GLU A N 1
ATOM 1471 C CA . GLU A 1 178 ? 15.289 -13.414 19.547 1 94 178 GLU A CA 1
ATOM 1472 C C . GLU A 1 178 ? 16.703 -13.883 19.219 1 94 178 GLU A C 1
ATOM 1474 O O . GLU A 1 178 ? 17.266 -13.5 18.188 1 94 178 GLU A O 1
ATOM 1479 N N . ARG A 1 179 ? 17.203 -14.617 20.125 1 94.94 179 ARG A N 1
ATOM 1480 C CA . ARG A 1 179 ? 18.516 -15.211 19.906 1 94.94 179 ARG A CA 1
ATOM 1481 C C . ARG A 1 179 ? 18.422 -16.375 18.922 1 94.94 179 ARG A C 1
ATOM 1483 O O . ARG A 1 179 ? 17.688 -17.344 19.156 1 94.94 179 ARG A O 1
ATOM 1490 N N . LEU A 1 180 ? 19.219 -16.297 17.844 1 96.12 180 LEU A N 1
ATOM 1491 C CA . LEU A 1 180 ? 19.125 -17.281 16.781 1 96.12 180 LEU A CA 1
ATOM 1492 C C . LEU A 1 180 ? 20.484 -17.891 16.469 1 96.12 180 LEU A C 1
ATOM 1494 O O . LEU A 1 180 ? 21.5 -17.172 16.484 1 96.12 180 LEU A O 1
ATOM 1498 N N . SER A 1 181 ? 20.438 -19.156 16.172 1 96.19 181 SER A N 1
ATOM 1499 C CA . SER A 1 181 ? 21.625 -19.797 15.625 1 96.19 181 SER A CA 1
ATOM 1500 C C . SER A 1 181 ? 21.781 -19.5 14.141 1 96.19 181 SER A C 1
ATOM 1502 O O . SER A 1 181 ? 20.922 -19.859 13.328 1 96.19 181 SER A O 1
ATOM 1504 N N . LEU A 1 182 ? 22.875 -18.922 13.82 1 95.62 182 LEU A N 1
ATOM 1505 C CA . LEU A 1 182 ? 23.109 -18.547 12.43 1 95.62 182 LEU A CA 1
ATOM 1506 C C . LEU A 1 182 ? 23.188 -19.781 11.547 1 95.62 182 LEU A C 1
ATOM 1508 O O . LEU A 1 182 ? 22.641 -19.812 10.438 1 95.62 182 LEU A O 1
ATOM 1512 N N . GLY A 1 183 ? 23.844 -20.797 12.023 1 95.38 183 GLY A N 1
ATOM 1513 C CA . GLY A 1 183 ? 23.953 -22.062 11.297 1 95.38 183 GLY A CA 1
ATOM 1514 C C . GLY A 1 183 ? 22.609 -22.688 10.992 1 95.38 183 GLY A C 1
ATOM 1515 O O . GLY A 1 183 ? 22.359 -23.141 9.867 1 95.38 183 GLY A O 1
ATOM 1516 N N . GLU A 1 184 ? 21.781 -22.594 11.93 1 95.69 184 GLU A N 1
ATOM 1517 C CA . GLU A 1 184 ? 20.453 -23.203 11.773 1 95.69 184 GLU A CA 1
ATOM 1518 C C . GLU A 1 184 ? 19.609 -22.422 10.766 1 95.69 184 GLU A C 1
ATOM 1520 O O . GLU A 1 184 ? 18.922 -23.016 9.93 1 95.69 184 GLU A O 1
ATOM 1525 N N . VAL A 1 185 ? 19.719 -21.141 10.844 1 96.5 185 VAL A N 1
ATOM 1526 C CA . VAL A 1 185 ? 18.906 -20.312 9.961 1 96.5 185 VAL A CA 1
ATOM 1527 C C . VAL A 1 185 ? 19.375 -20.484 8.516 1 96.5 185 VAL A C 1
ATOM 1529 O O . VAL A 1 185 ? 18.562 -20.609 7.602 1 96.5 185 VAL A O 1
ATOM 1532 N N . ILE A 1 186 ? 20.641 -20.578 8.297 1 96.19 186 ILE A N 1
ATOM 1533 C CA . ILE A 1 186 ? 21.188 -20.703 6.949 1 96.19 186 ILE A CA 1
ATOM 1534 C C . ILE A 1 186 ? 20.844 -22.078 6.383 1 96.19 186 ILE A C 1
ATOM 1536 O O . ILE A 1 186 ? 20.438 -22.203 5.223 1 96.19 186 ILE A O 1
ATOM 1540 N N . ARG A 1 187 ? 21.016 -23.094 7.164 1 95.69 187 ARG A N 1
ATOM 1541 C CA . ARG A 1 187 ? 20.703 -24.453 6.715 1 95.69 187 ARG A CA 1
ATOM 1542 C C . ARG A 1 187 ? 19.219 -24.578 6.367 1 95.69 187 ARG A C 1
ATOM 1544 O O . ARG A 1 187 ? 18.859 -25.219 5.375 1 95.69 187 ARG A O 1
ATOM 1551 N N . GLY A 1 188 ? 18.484 -23.938 7.246 1 96.12 188 GLY A N 1
ATOM 1552 C CA . GLY A 1 188 ? 17.062 -23.906 6.957 1 96.12 188 GLY A CA 1
ATOM 1553 C C . GLY A 1 188 ? 16.719 -23.203 5.656 1 96.12 188 GLY A C 1
ATOM 1554 O O . GLY A 1 188 ? 15.875 -23.672 4.887 1 96.12 188 GLY A O 1
ATOM 1555 N N . SER A 1 189 ? 17.359 -22.156 5.375 1 96.38 189 SER A N 1
ATOM 1556 C CA . SER A 1 189 ? 17.125 -21.375 4.16 1 96.38 189 SER A CA 1
ATOM 1557 C C . SER A 1 189 ? 17.578 -22.156 2.922 1 96.38 189 SER A C 1
ATOM 1559 O O . SER A 1 189 ? 16.922 -22.109 1.882 1 96.38 189 SER A O 1
ATOM 1561 N N . ILE A 1 190 ? 18.672 -22.875 3.006 1 96.06 190 ILE A N 1
ATOM 1562 C CA . ILE A 1 190 ? 19.172 -23.703 1.908 1 96.06 190 ILE A CA 1
ATOM 1563 C C . ILE A 1 190 ? 18.188 -24.844 1.633 1 96.06 190 ILE A C 1
ATOM 1565 O O . ILE A 1 190 ? 17.891 -25.141 0.476 1 96.06 190 ILE A O 1
ATOM 1569 N N . ALA A 1 191 ? 17.734 -25.391 2.717 1 95.69 191 ALA A N 1
ATOM 1570 C CA . ALA A 1 191 ? 16.766 -26.5 2.582 1 95.69 191 ALA A CA 1
ATOM 1571 C C . ALA A 1 191 ? 15.516 -26.031 1.843 1 95.69 191 ALA A C 1
ATOM 1573 O O . ALA A 1 191 ? 14.992 -26.766 0.995 1 95.69 191 ALA A O 1
ATOM 1574 N N . GLU A 1 192 ? 15.125 -24.875 2.127 1 92.88 192 GLU A N 1
ATOM 1575 C CA . GLU A 1 192 ? 13.93 -24.328 1.504 1 92.88 192 GLU A CA 1
ATOM 1576 C C . GLU A 1 192 ? 14.156 -24.047 0.021 1 92.88 192 GLU A C 1
ATOM 1578 O O . GLU A 1 192 ? 13.203 -23.984 -0.758 1 92.88 192 GLU A O 1
ATOM 1583 N N . ASN A 1 193 ? 15.398 -23.844 -0.369 1 93.56 193 ASN A N 1
ATOM 1584 C CA . ASN A 1 193 ? 15.719 -23.531 -1.757 1 93.56 193 ASN A CA 1
ATOM 1585 C C . ASN A 1 193 ? 16.453 -24.688 -2.438 1 93.56 193 ASN A C 1
ATOM 1587 O O . ASN A 1 193 ? 17.109 -24.484 -3.461 1 93.56 193 ASN A O 1
ATOM 1591 N N . ARG A 1 194 ? 16.344 -25.844 -1.909 1 93.62 194 ARG A N 1
ATOM 1592 C CA . ARG A 1 194 ? 17.094 -27.016 -2.367 1 93.62 194 ARG A CA 1
ATOM 1593 C C . ARG A 1 194 ? 16.781 -27.312 -3.83 1 93.62 194 ARG A C 1
ATOM 1595 O O . ARG A 1 194 ? 17.688 -27.641 -4.602 1 93.62 194 ARG A O 1
ATOM 1602 N N . ARG A 1 195 ? 15.578 -27.234 -4.215 1 88.88 195 ARG A N 1
ATOM 1603 C CA . ARG A 1 195 ? 15.18 -27.562 -5.582 1 88.88 195 ARG A CA 1
ATOM 1604 C C . ARG A 1 195 ? 15.836 -26.609 -6.582 1 88.88 195 ARG A C 1
ATOM 1606 O O . ARG A 1 195 ? 16.234 -27.031 -7.672 1 88.88 195 ARG A O 1
ATOM 1613 N N . LEU A 1 196 ? 15.875 -25.438 -6.219 1 90.12 196 LEU A N 1
ATOM 1614 C CA . LEU A 1 196 ? 16.516 -24.453 -7.082 1 90.12 196 LEU A CA 1
ATOM 1615 C C . LEU A 1 196 ? 18 -24.781 -7.266 1 90.12 196 LEU A C 1
ATOM 1617 O O . LEU A 1 196 ? 18.516 -24.75 -8.391 1 90.12 196 LEU A O 1
ATOM 1621 N N . PHE A 1 197 ? 18.672 -25.156 -6.207 1 92.75 197 PHE A N 1
ATOM 1622 C CA . PHE A 1 197 ? 20.078 -25.531 -6.246 1 92.75 197 PHE A CA 1
ATOM 1623 C C . PHE A 1 197 ? 20.297 -26.75 -7.145 1 92.75 197 PHE A C 1
ATOM 1625 O O . PHE A 1 197 ? 21.203 -26.75 -7.984 1 92.75 197 PHE A O 1
ATOM 1632 N N . ILE A 1 198 ? 19.422 -27.656 -7 1 90 198 ILE A N 1
ATOM 1633 C CA . ILE A 1 198 ? 19.516 -28.891 -7.758 1 90 198 ILE A CA 1
ATOM 1634 C C . ILE A 1 198 ? 19.281 -28.609 -9.242 1 90 198 ILE A C 1
ATOM 1636 O O . ILE A 1 198 ? 20.078 -29.031 -10.094 1 90 198 ILE A O 1
ATOM 1640 N N . ARG A 1 199 ? 18.297 -27.891 -9.523 1 85.69 199 ARG A N 1
ATOM 1641 C CA . ARG A 1 199 ? 17.906 -27.609 -10.898 1 85.69 199 ARG A CA 1
ATOM 1642 C C . ARG A 1 199 ? 19 -26.844 -11.625 1 85.69 199 ARG A C 1
ATOM 1644 O O . ARG A 1 199 ? 19.266 -27.078 -12.805 1 85.69 199 ARG A O 1
ATOM 1651 N N . LYS A 1 200 ? 19.625 -26.016 -10.938 1 89.38 200 LYS A N 1
ATOM 1652 C CA . LYS A 1 200 ? 20.641 -25.156 -11.57 1 89.38 200 LYS A CA 1
ATOM 1653 C C . LYS A 1 200 ? 22.016 -25.781 -11.477 1 89.38 200 LYS A C 1
ATOM 1655 O O . LYS A 1 200 ? 22.984 -25.25 -12.031 1 89.38 200 LYS A O 1
ATOM 1660 N N . GLY A 1 201 ? 22.125 -26.891 -10.773 1 91.31 201 GLY A N 1
ATOM 1661 C CA . GLY A 1 201 ? 23.375 -27.594 -10.641 1 91.31 201 GLY A CA 1
ATOM 1662 C C . GLY A 1 201 ? 24.406 -26.844 -9.812 1 91.31 201 GLY A C 1
ATOM 1663 O O . GLY A 1 201 ? 25.594 -26.875 -10.109 1 91.31 201 GLY A O 1
ATOM 1664 N N . ILE A 1 202 ? 23.969 -26.047 -8.898 1 94.62 202 ILE A N 1
ATOM 1665 C CA . ILE A 1 202 ? 24.844 -25.281 -8.008 1 94.62 202 ILE A CA 1
ATOM 1666 C C . ILE A 1 202 ? 24.906 -25.953 -6.641 1 94.62 202 ILE A C 1
ATOM 1668 O O . ILE A 1 202 ? 23.891 -26.422 -6.121 1 94.62 202 ILE A O 1
ATOM 1672 N N . THR A 1 203 ? 26.109 -26.078 -6.074 1 95.38 203 THR A N 1
ATOM 1673 C CA . THR A 1 203 ? 26.281 -26.766 -4.797 1 95.38 203 THR A CA 1
ATOM 1674 C C . THR A 1 203 ? 26.469 -25.766 -3.664 1 95.38 203 THR A C 1
ATOM 1676 O O . THR A 1 203 ? 27.344 -24.891 -3.736 1 95.38 203 THR A O 1
ATOM 1679 N N . PRO A 1 204 ? 25.625 -25.875 -2.654 1 96.44 204 PRO A N 1
ATOM 1680 C CA . PRO A 1 204 ? 25.859 -25.031 -1.472 1 96.44 204 PRO A CA 1
ATOM 1681 C C . PRO A 1 204 ? 27.016 -25.547 -0.614 1 96.44 204 PRO A C 1
ATOM 1683 O O . PRO A 1 204 ? 27.172 -26.75 -0.423 1 96.44 204 PRO A O 1
ATOM 1686 N N . ASP A 1 205 ? 27.875 -24.688 -0.196 1 96.69 205 ASP A N 1
ATOM 1687 C CA . ASP A 1 205 ? 29.016 -25 0.659 1 96.69 205 ASP A CA 1
ATOM 1688 C C . ASP A 1 205 ? 28.984 -24.172 1.945 1 96.69 205 ASP A C 1
ATOM 1690 O O . ASP A 1 205 ? 29.328 -22.984 1.947 1 96.69 205 ASP A O 1
ATOM 1694 N N . ILE A 1 206 ? 28.594 -24.781 3.039 1 96.12 206 ILE A N 1
ATOM 1695 C CA . ILE A 1 206 ? 28.438 -24.109 4.32 1 96.12 206 ILE A CA 1
ATOM 1696 C C . ILE A 1 206 ? 29.703 -24.281 5.156 1 96.12 206 ILE A C 1
ATOM 1698 O O . ILE A 1 206 ? 30.062 -25.406 5.516 1 96.12 206 ILE A O 1
ATOM 1702 N N . ARG A 1 207 ? 30.344 -23.219 5.387 1 95 207 ARG A N 1
ATOM 1703 C CA . ARG A 1 207 ? 31.562 -23.219 6.191 1 95 207 ARG A CA 1
ATOM 1704 C C . ARG A 1 207 ? 31.375 -22.406 7.469 1 95 207 ARG A C 1
ATOM 1706 O O . ARG A 1 207 ? 31.953 -21.328 7.621 1 95 207 ARG A O 1
ATOM 1713 N N . ILE A 1 208 ? 30.578 -22.859 8.297 1 92.56 208 ILE A N 1
ATOM 1714 C CA . ILE A 1 208 ? 30.297 -22.203 9.57 1 92.56 208 ILE A CA 1
ATOM 1715 C C . ILE A 1 208 ? 30.812 -23.078 10.719 1 92.56 208 ILE A C 1
ATOM 1717 O O . ILE A 1 208 ? 30.359 -24.203 10.891 1 92.56 208 ILE A O 1
ATOM 1721 N N . GLU A 1 209 ? 31.859 -22.516 11.32 1 85.44 209 GLU A N 1
ATOM 1722 C CA . GLU A 1 209 ? 32.438 -23.25 12.453 1 85.44 209 GLU A CA 1
ATOM 1723 C C . GLU A 1 209 ? 31.844 -22.75 13.773 1 85.44 209 GLU A C 1
ATOM 1725 O O . GLU A 1 209 ? 31.672 -21.547 13.969 1 85.44 209 GLU A O 1
ATOM 1730 N N . GLY A 1 210 ? 31.438 -23.625 14.648 1 84.56 210 GLY A N 1
ATOM 1731 C CA . GLY A 1 210 ? 30.938 -23.297 15.977 1 84.56 210 GLY A CA 1
ATOM 1732 C C . GLY A 1 210 ? 29.484 -22.891 15.984 1 84.56 210 GLY A C 1
ATOM 1733 O O . GLY A 1 210 ? 28.797 -23 14.961 1 84.56 210 GLY A O 1
ATOM 1734 N N . ASP A 1 211 ? 29 -22.547 17.188 1 88.56 211 ASP A N 1
ATOM 1735 C CA . ASP A 1 211 ? 27.625 -22.109 17.391 1 88.56 211 ASP A CA 1
ATOM 1736 C C . ASP A 1 211 ? 27.531 -20.594 17.5 1 88.56 211 ASP A C 1
ATOM 1738 O O . ASP A 1 211 ? 27.641 -20.031 18.594 1 88.56 211 ASP A O 1
ATOM 1742 N N . LEU A 1 212 ? 27.406 -19.938 16.328 1 94.94 212 LEU A N 1
ATOM 1743 C CA . LEU A 1 212 ? 27.297 -18.484 16.281 1 94.94 212 LEU A CA 1
ATOM 1744 C C . LEU A 1 212 ? 25.859 -18.031 16.438 1 94.94 212 LEU A C 1
ATOM 1746 O O . LEU A 1 212 ? 24.969 -18.562 15.766 1 94.94 212 LEU A O 1
ATOM 1750 N N . HIS A 1 213 ? 25.703 -17.141 17.422 1 95.56 213 HIS A N 1
ATOM 1751 C CA . HIS A 1 213 ? 24.359 -16.656 17.672 1 95.56 213 HIS A CA 1
ATOM 1752 C C . HIS A 1 213 ? 24.234 -15.164 17.359 1 95.56 213 HIS A C 1
ATOM 1754 O O . HIS A 1 213 ? 25.203 -14.414 17.547 1 95.56 213 HIS A O 1
ATOM 1760 N N . ILE A 1 214 ? 23.109 -14.781 16.906 1 95.62 214 ILE A N 1
ATOM 1761 C CA . ILE A 1 214 ? 22.797 -13.375 16.656 1 95.62 214 ILE A CA 1
ATOM 1762 C C . ILE A 1 214 ? 21.406 -13.039 17.188 1 95.62 214 ILE A C 1
ATOM 1764 O O . ILE A 1 214 ? 20.609 -13.938 17.453 1 95.62 214 ILE A O 1
ATOM 1768 N N . TYR A 1 215 ? 21.266 -11.758 17.453 1 94.69 215 TYR A N 1
ATOM 1769 C CA . TYR A 1 215 ? 19.922 -11.289 17.812 1 94.69 215 TYR A CA 1
ATOM 1770 C C . TYR A 1 215 ? 19.203 -10.703 16.594 1 94.69 215 TYR A C 1
ATOM 1772 O O . TYR A 1 215 ? 19.672 -9.719 16.016 1 94.69 215 TYR A O 1
ATOM 1780 N N . SER A 1 216 ? 18.141 -11.328 16.203 1 94.94 216 SER A N 1
ATOM 1781 C CA . SER A 1 216 ? 17.391 -10.891 15.031 1 94.94 216 SER A CA 1
ATOM 1782 C C . SER A 1 216 ? 16 -11.539 15 1 94.94 216 SER A C 1
ATOM 1784 O O . SER A 1 216 ? 15.531 -12.047 16.016 1 94.94 216 SER A O 1
ATOM 1786 N N . ASP A 1 217 ? 15.297 -11.344 13.93 1 94.69 217 ASP A N 1
ATOM 1787 C CA . ASP A 1 217 ? 13.992 -11.953 13.68 1 94.69 217 ASP A CA 1
ATOM 1788 C C . ASP A 1 217 ? 14.094 -13.078 12.664 1 94.69 217 ASP A C 1
ATOM 1790 O O . ASP A 1 217 ? 14.484 -12.852 11.516 1 94.69 217 ASP A O 1
ATOM 1794 N N . ALA A 1 218 ? 13.695 -14.281 13.062 1 94.94 218 ALA A N 1
ATOM 1795 C CA . ALA A 1 218 ? 13.906 -15.492 12.273 1 94.94 218 ALA A CA 1
ATOM 1796 C C . ALA A 1 218 ? 13.188 -15.406 10.93 1 94.94 218 ALA A C 1
ATOM 1798 O O . ALA A 1 218 ? 13.758 -15.75 9.891 1 94.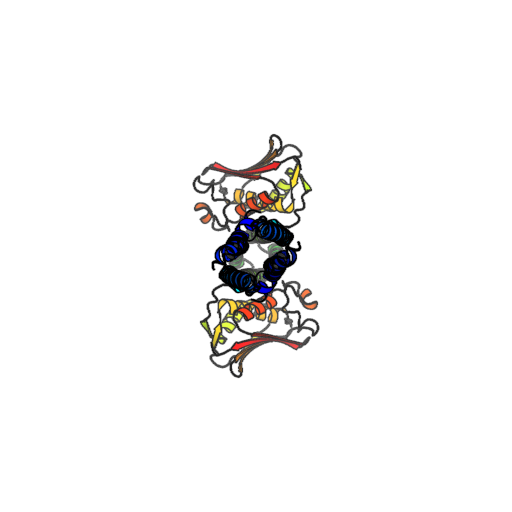94 218 ALA A O 1
ATOM 1799 N N . LYS A 1 219 ? 11.992 -14.938 10.961 1 93.38 219 LYS A N 1
ATOM 1800 C CA . LYS A 1 219 ? 11.188 -14.883 9.742 1 93.38 219 LYS A CA 1
ATOM 1801 C C . LYS A 1 219 ? 11.797 -13.922 8.727 1 93.38 219 LYS A C 1
ATOM 1803 O O . LYS A 1 219 ? 11.945 -14.266 7.551 1 93.38 219 LYS A O 1
ATOM 1808 N N . TRP A 1 220 ? 12.164 -12.797 9.188 1 94.19 220 TRP A N 1
ATOM 1809 C CA . TRP A 1 220 ? 12.719 -11.781 8.297 1 94.19 220 TRP A CA 1
ATOM 1810 C C . TRP A 1 220 ? 14.117 -12.18 7.816 1 94.19 220 TRP A C 1
ATOM 1812 O O . TRP A 1 220 ? 14.477 -11.93 6.664 1 94.19 220 TRP A O 1
ATOM 1822 N N . LEU A 1 221 ? 14.797 -12.805 8.688 1 96.12 221 LEU A N 1
ATOM 1823 C CA . LEU A 1 221 ? 16.125 -13.273 8.312 1 96.12 221 LEU A CA 1
ATOM 1824 C C . LEU A 1 221 ? 16.047 -14.32 7.207 1 96.12 221 LEU A C 1
ATOM 1826 O O . LEU A 1 221 ? 16.797 -14.258 6.234 1 96.12 221 LEU A O 1
ATOM 1830 N N . ARG A 1 222 ? 15.164 -15.227 7.352 1 96.19 222 ARG A N 1
ATOM 1831 C CA . ARG A 1 222 ? 14.969 -16.25 6.332 1 96.19 222 ARG A CA 1
ATOM 1832 C C . ARG A 1 222 ? 14.594 -15.633 4.992 1 96.19 222 ARG A C 1
ATOM 1834 O O . ARG A 1 222 ? 15.055 -16.078 3.943 1 96.19 222 ARG A O 1
ATOM 1841 N N . PHE A 1 223 ? 13.773 -14.664 5.07 1 96 223 PHE A N 1
ATOM 1842 C CA . PHE A 1 223 ? 13.391 -13.961 3.85 1 96 223 PHE A CA 1
ATOM 1843 C C . PHE A 1 223 ? 14.602 -13.328 3.184 1 96 223 PHE A C 1
ATOM 1845 O O . PHE A 1 223 ? 14.812 -13.492 1.979 1 96 223 PHE A O 1
ATOM 1852 N N . MET A 1 224 ? 15.375 -12.625 3.979 1 97.25 224 MET A N 1
ATOM 1853 C CA . MET A 1 224 ? 16.562 -11.969 3.439 1 97.25 224 MET A CA 1
ATOM 1854 C C . MET A 1 224 ? 17.531 -12.984 2.852 1 97.25 224 MET A C 1
ATOM 1856 O O . MET A 1 224 ? 18.047 -12.789 1.75 1 97.25 224 MET A O 1
ATOM 1860 N N . PHE A 1 225 ? 17.703 -14.062 3.549 1 97.75 225 PHE A N 1
ATOM 1861 C CA . PHE A 1 225 ? 18.625 -15.094 3.068 1 97.75 225 PHE A CA 1
ATOM 1862 C C . PHE A 1 225 ? 18.109 -15.711 1.773 1 97.75 225 PHE A C 1
ATOM 1864 O O . PHE A 1 225 ? 18.875 -15.969 0.851 1 97.75 225 PHE A O 1
ATOM 1871 N N . THR A 1 226 ? 16.859 -15.898 1.721 1 96.56 226 THR A N 1
ATOM 1872 C CA . THR A 1 226 ? 16.266 -16.453 0.511 1 96.56 226 THR A CA 1
ATOM 1873 C C . THR A 1 226 ? 16.516 -15.539 -0.686 1 96.56 226 THR A C 1
ATOM 1875 O O . THR A 1 226 ? 16.844 -16.016 -1.777 1 96.56 226 THR A O 1
ATOM 1878 N N . GLN A 1 227 ? 16.391 -14.312 -0.452 1 95.5 227 GLN A N 1
ATOM 1879 C CA . GLN A 1 227 ? 16.625 -13.359 -1.53 1 95.5 227 GLN A CA 1
ATOM 1880 C C . GLN A 1 227 ? 18.078 -13.43 -2.021 1 95.5 227 GLN A C 1
ATOM 1882 O O . GLN A 1 227 ? 18.328 -13.438 -3.229 1 95.5 227 GLN A O 1
ATOM 1887 N N . ILE A 1 228 ? 18.953 -13.562 -1.143 1 97.12 228 ILE A N 1
ATOM 1888 C CA . ILE A 1 228 ? 20.375 -13.578 -1.479 1 97.12 228 ILE A CA 1
ATOM 1889 C C . ILE A 1 228 ? 20.734 -14.906 -2.148 1 97.12 228 ILE A C 1
ATOM 1891 O O . ILE A 1 228 ? 21.438 -14.93 -3.162 1 97.12 228 ILE A O 1
ATOM 1895 N N . LEU A 1 229 ? 20.234 -15.961 -1.613 1 96.31 229 LEU A N 1
ATOM 1896 C CA . LEU A 1 229 ? 20.516 -17.281 -2.158 1 96.31 229 LEU A CA 1
ATOM 1897 C C . LEU A 1 229 ? 19.938 -17.438 -3.559 1 96.31 229 LEU A C 1
ATOM 1899 O O . LEU A 1 229 ? 20.578 -17.984 -4.449 1 96.31 229 LEU A O 1
ATOM 1903 N N . THR A 1 230 ? 18.734 -16.938 -3.725 1 93.19 230 THR A N 1
ATOM 1904 C CA . THR A 1 230 ? 18.094 -17.016 -5.035 1 93.19 230 THR A CA 1
ATOM 1905 C C . THR A 1 230 ? 18.891 -16.234 -6.074 1 93.19 230 THR A C 1
ATOM 1907 O O . THR A 1 230 ? 19.125 -16.719 -7.18 1 93.19 230 THR A O 1
ATOM 1910 N N . ASN A 1 231 ? 19.359 -15.109 -5.691 1 91.94 231 ASN A N 1
ATOM 1911 C CA . ASN A 1 231 ? 20.188 -14.328 -6.59 1 91.94 231 ASN A CA 1
ATOM 1912 C C . ASN A 1 231 ? 21.516 -15.039 -6.891 1 91.94 231 ASN A C 1
ATOM 1914 O O . ASN A 1 231 ? 21.938 -15.094 -8.047 1 91.94 231 ASN A O 1
ATOM 1918 N N . ALA A 1 232 ? 22.094 -15.609 -5.879 1 94.19 232 ALA A N 1
ATOM 1919 C CA . ALA A 1 232 ? 23.375 -16.297 -6.02 1 94.19 232 ALA A CA 1
ATOM 1920 C C . ALA A 1 232 ? 23.266 -17.453 -7.012 1 94.19 232 ALA A C 1
ATOM 1922 O O . ALA A 1 232 ? 24.172 -17.672 -7.82 1 94.19 232 ALA A O 1
ATOM 1923 N N . VAL A 1 233 ? 22.172 -18.141 -6.957 1 92 233 VAL A N 1
ATOM 1924 C CA . VAL A 1 233 ? 21.984 -19.297 -7.816 1 92 233 VAL A CA 1
ATOM 1925 C C . VAL A 1 233 ? 21.594 -18.844 -9.219 1 92 233 VAL A C 1
ATOM 1927 O O . VAL A 1 233 ? 22.141 -19.328 -10.211 1 92 233 VAL A O 1
ATOM 1930 N N . ASN A 1 234 ? 20.703 -17.812 -9.297 1 88.56 234 ASN A N 1
ATOM 1931 C CA . ASN A 1 234 ? 20.156 -17.391 -10.578 1 88.56 234 ASN A CA 1
ATOM 1932 C C . ASN A 1 234 ? 21.203 -16.703 -11.438 1 88.56 234 ASN A C 1
ATOM 1934 O O . ASN A 1 234 ? 21.188 -16.828 -12.664 1 88.56 234 ASN A O 1
ATOM 1938 N N . TYR A 1 235 ? 22.078 -16.094 -10.789 1 88.5 235 TYR A N 1
ATOM 1939 C CA . TYR A 1 235 ? 23.062 -15.336 -11.555 1 88.5 235 TYR A CA 1
ATOM 1940 C C . TYR A 1 235 ? 24.344 -16.125 -11.711 1 88.5 235 TYR A C 1
ATOM 1942 O O . TYR A 1 235 ? 25.359 -15.586 -12.18 1 88.5 235 TYR A O 1
ATOM 1950 N N . SER A 1 236 ? 24.281 -17.391 -11.289 1 88.38 236 SER A N 1
ATOM 1951 C CA . SER A 1 236 ? 25.422 -18.281 -11.5 1 88.38 236 SER A CA 1
ATOM 1952 C C . SER A 1 236 ? 25.172 -19.234 -12.664 1 88.38 236 SER A C 1
ATOM 1954 O O . SER A 1 236 ? 24.047 -19.688 -12.867 1 88.38 236 SER A O 1
ATOM 1956 N N . ASP A 1 237 ? 25.938 -19.297 -13.672 1 74.81 237 ASP A N 1
ATOM 1957 C CA . ASP A 1 237 ? 25.781 -20.141 -14.844 1 74.81 237 ASP A CA 1
ATOM 1958 C C . ASP A 1 237 ? 25.766 -21.625 -14.453 1 74.81 237 ASP A C 1
ATOM 1960 O O . ASP A 1 237 ? 26.547 -22.047 -13.609 1 74.81 237 ASP A O 1
ATOM 1964 N N . SER A 1 238 ? 24.75 -22.453 -14.828 1 65.62 238 SER A N 1
ATOM 1965 C CA . SER A 1 238 ? 24.469 -23.844 -14.477 1 65.62 238 SER A CA 1
ATOM 1966 C C . SER A 1 238 ? 25.594 -24.766 -14.922 1 65.62 238 SER A C 1
ATOM 1968 O O . SER A 1 238 ? 25.75 -25.875 -14.383 1 65.62 238 SER A O 1
ATOM 1970 N N . ARG A 1 239 ? 26.531 -24.469 -16 1 62.72 239 ARG A N 1
ATOM 1971 C CA . ARG A 1 239 ? 27.312 -25.453 -16.734 1 62.72 239 ARG A CA 1
ATOM 1972 C C . ARG A 1 239 ? 28.578 -25.828 -15.969 1 62.72 239 ARG A C 1
ATOM 1974 O O . ARG A 1 239 ? 29.25 -26.797 -16.312 1 62.72 239 ARG A O 1
ATOM 1981 N N . SER A 1 240 ? 28.766 -25.312 -14.82 1 63.59 240 SER A N 1
ATOM 1982 C CA . SER A 1 240 ? 30.172 -25.531 -14.492 1 63.59 240 SER A CA 1
ATOM 1983 C C . SER A 1 240 ? 30.344 -25.859 -13.016 1 63.59 240 SER A C 1
ATOM 1985 O O . SER A 1 240 ? 31.359 -25.516 -12.406 1 63.59 240 SER A O 1
ATOM 1987 N N . GLY A 1 241 ? 29.297 -26.672 -12.43 1 81.44 241 GLY A N 1
ATOM 1988 C CA . GLY A 1 241 ? 29.641 -27.109 -11.086 1 81.44 241 GLY A CA 1
ATOM 1989 C C . GLY A 1 241 ? 29.938 -25.953 -10.148 1 81.44 241 GLY A C 1
ATOM 1990 O O . GLY A 1 241 ? 30.875 -26.031 -9.344 1 81.44 241 GLY A O 1
ATOM 1991 N N . LYS A 1 242 ? 29.391 -24.891 -10.211 1 91.81 242 LYS A N 1
ATOM 1992 C CA . LYS A 1 242 ? 29.609 -23.703 -9.398 1 91.81 242 LYS A CA 1
ATOM 1993 C C . LYS A 1 242 ? 29.047 -23.891 -7.992 1 91.81 242 LYS A C 1
ATOM 1995 O O . LYS A 1 242 ? 28.234 -24.781 -7.754 1 91.81 242 LYS A O 1
ATOM 2000 N N . LYS A 1 243 ? 29.688 -23.078 -7.051 1 95.25 243 LYS A N 1
ATOM 2001 C CA . LYS A 1 243 ? 29.297 -23.203 -5.648 1 95.25 243 LYS A CA 1
ATOM 2002 C C . LYS A 1 243 ? 28.812 -21.859 -5.098 1 95.25 243 LYS A C 1
ATOM 2004 O O . LYS A 1 243 ? 29.141 -20.812 -5.645 1 95.25 243 LYS A O 1
ATOM 2009 N N . VAL A 1 244 ? 28 -21.938 -4.168 1 97.06 244 VAL A N 1
ATOM 2010 C CA . VAL A 1 244 ? 27.672 -20.812 -3.297 1 97.06 244 VAL A CA 1
ATOM 2011 C C . VAL A 1 244 ? 28.219 -21.062 -1.898 1 97.06 244 VAL A C 1
ATOM 2013 O O . VAL A 1 244 ? 27.797 -21.984 -1.206 1 97.06 244 VAL A O 1
ATOM 2016 N N . ILE A 1 245 ? 29.172 -20.266 -1.518 1 97.56 245 ILE A N 1
ATOM 2017 C CA . ILE A 1 245 ? 29.922 -20.5 -0.282 1 97.56 245 ILE A CA 1
ATOM 2018 C C . ILE A 1 245 ? 29.375 -19.594 0.818 1 97.56 245 ILE A C 1
ATOM 2020 O O . ILE A 1 245 ? 29.25 -18.375 0.621 1 97.56 245 ILE A O 1
ATOM 2024 N N . MET A 1 246 ? 28.984 -20.141 1.944 1 97.94 246 MET A N 1
ATOM 2025 C CA . MET A 1 246 ? 28.516 -19.406 3.113 1 97.94 246 MET A CA 1
ATOM 2026 C C . MET A 1 246 ? 29.5 -19.547 4.273 1 97.94 246 MET A C 1
ATOM 2028 O O . MET A 1 246 ? 29.719 -20.656 4.766 1 97.94 246 MET A O 1
ATOM 2032 N N . THR A 1 247 ? 30.094 -18.469 4.641 1 97.44 247 THR A N 1
ATOM 2033 C CA . THR A 1 247 ? 31.062 -18.453 5.738 1 97.44 247 THR A CA 1
ATOM 2034 C C . THR A 1 247 ? 30.594 -17.5 6.84 1 97.44 247 THR A C 1
ATOM 2036 O O . THR A 1 247 ? 30.094 -16.406 6.559 1 97.44 247 THR A O 1
ATOM 2039 N N . ALA A 1 248 ? 30.703 -17.922 8.078 1 97.12 248 ALA A N 1
ATOM 2040 C CA . ALA A 1 248 ? 30.359 -17.078 9.227 1 97.12 248 ALA A CA 1
ATOM 2041 C C . ALA A 1 248 ? 31.5 -17.047 10.242 1 97.12 248 ALA A C 1
ATOM 2043 O O . ALA A 1 248 ? 32.125 -18.062 10.492 1 97.12 248 ALA A O 1
ATOM 2044 N N . TYR A 1 249 ? 31.75 -15.914 10.742 1 95.69 249 TYR A N 1
ATOM 2045 C CA . TYR A 1 249 ? 32.812 -15.75 11.711 1 95.69 249 TYR A CA 1
ATOM 2046 C C . TYR A 1 249 ? 32.594 -14.508 12.562 1 95.69 249 TYR A C 1
ATOM 2048 O O . TYR A 1 249 ? 31.734 -13.68 12.266 1 95.69 249 TYR A O 1
ATOM 2056 N N . VAL A 1 250 ? 33.344 -14.469 13.695 1 95.12 250 VAL A N 1
ATOM 2057 C CA . VAL A 1 250 ? 33.281 -13.305 14.578 1 95.12 250 VAL A CA 1
ATOM 2058 C C . VAL A 1 250 ? 34.469 -12.398 14.305 1 95.12 250 VAL A C 1
ATOM 2060 O O . VAL A 1 250 ? 35.625 -12.867 14.203 1 95.12 250 VAL A O 1
ATOM 2063 N N . GLN A 1 251 ? 34.156 -11.195 14.055 1 93.88 251 GLN A N 1
ATOM 2064 C CA . GLN A 1 251 ? 35.188 -10.172 13.891 1 93.88 251 GLN A CA 1
ATOM 2065 C C . GLN A 1 251 ? 34.969 -9.023 14.867 1 93.88 251 GLN A C 1
ATOM 2067 O O . GLN A 1 251 ? 34.094 -8.195 14.688 1 93.88 251 GLN A O 1
ATOM 2072 N N . GLY A 1 252 ? 35.875 -8.977 15.906 1 92.75 252 GLY A N 1
ATOM 2073 C CA . GLY A 1 252 ? 35.656 -7.98 16.938 1 92.75 252 GLY A CA 1
ATOM 2074 C C . GLY A 1 252 ? 34.344 -8.18 17.703 1 92.75 252 GLY A C 1
ATOM 2075 O O . GLY A 1 252 ? 34.125 -9.25 18.281 1 92.75 252 GLY A O 1
ATOM 2076 N N . ASP A 1 253 ? 33.531 -7.148 17.656 1 93.56 253 ASP A N 1
ATOM 2077 C CA . ASP A 1 253 ? 32.25 -7.199 18.375 1 93.56 253 ASP A CA 1
ATOM 2078 C C . ASP A 1 253 ? 31.109 -7.484 17.422 1 93.56 253 ASP A C 1
ATOM 2080 O O . ASP A 1 253 ? 29.953 -7.203 17.734 1 93.56 253 ASP A O 1
ATOM 2084 N N . ARG A 1 254 ? 31.547 -8.07 16.312 1 95.81 254 ARG A N 1
ATOM 2085 C CA . ARG A 1 254 ? 30.5 -8.32 15.328 1 95.81 254 ARG A CA 1
ATOM 2086 C C . ARG A 1 254 ? 30.531 -9.766 14.852 1 95.81 254 ARG A C 1
ATOM 2088 O O . ARG A 1 254 ? 31.594 -10.391 14.797 1 95.81 254 ARG A O 1
ATOM 2095 N N . THR A 1 255 ? 29.359 -10.273 14.617 1 96.81 255 THR A N 1
ATOM 2096 C CA . THR A 1 255 ? 29.203 -11.547 13.914 1 96.81 255 THR A CA 1
ATOM 2097 C C . THR A 1 255 ? 28.938 -11.312 12.43 1 96.81 255 THR A C 1
ATOM 2099 O O . THR A 1 255 ? 28.047 -10.523 12.07 1 96.81 255 THR A O 1
ATOM 2102 N N . ILE A 1 256 ? 29.734 -12.008 11.578 1 97.31 256 ILE A N 1
ATOM 2103 C CA . ILE A 1 256 ? 29.688 -11.758 10.141 1 97.31 256 ILE A CA 1
ATOM 2104 C C . ILE A 1 256 ? 29.25 -13.016 9.406 1 97.31 256 ILE A C 1
ATOM 2106 O O . ILE A 1 256 ? 29.672 -14.125 9.75 1 97.31 256 ILE A O 1
ATOM 2110 N N . LEU A 1 257 ? 28.375 -12.852 8.461 1 98 257 LEU A N 1
ATOM 2111 C CA . LEU A 1 257 ? 28 -13.891 7.508 1 98 257 LEU A CA 1
ATOM 2112 C C . LEU A 1 257 ? 28.297 -13.453 6.078 1 98 257 LEU A C 1
ATOM 2114 O O . LEU A 1 257 ? 27.797 -12.422 5.625 1 98 257 LEU A O 1
ATOM 2118 N N . ASP A 1 258 ? 29.141 -14.25 5.375 1 98.19 258 ASP A N 1
ATOM 2119 C CA . ASP A 1 258 ? 29.453 -14 3.973 1 98.19 258 ASP A CA 1
ATOM 2120 C C . ASP A 1 258 ? 28.797 -15.039 3.07 1 98.19 258 ASP A C 1
ATOM 2122 O O . ASP A 1 258 ? 28.938 -16.25 3.283 1 98.19 258 ASP A O 1
ATOM 2126 N N . VAL A 1 259 ? 28.031 -14.578 2.156 1 98.31 259 VAL A N 1
ATOM 2127 C CA . VAL A 1 259 ? 27.469 -15.43 1.107 1 98.31 259 VAL A CA 1
ATOM 2128 C C . VAL A 1 259 ? 28.109 -15.078 -0.234 1 98.31 259 VAL A C 1
ATOM 2130 O O . VAL A 1 259 ? 27.875 -14 -0.781 1 98.31 259 VAL A O 1
ATOM 2133 N N . GLN A 1 260 ? 28.844 -16.031 -0.766 1 97.69 260 GLN A N 1
ATOM 2134 C CA . GLN A 1 260 ? 29.625 -15.781 -1.973 1 97.69 260 GLN A CA 1
ATOM 2135 C C . GLN A 1 260 ? 29.203 -16.719 -3.105 1 97.69 260 GLN A C 1
ATOM 2137 O O . GLN A 1 260 ? 29.156 -17.938 -2.928 1 97.69 260 GLN A O 1
ATOM 2142 N N . ASP A 1 261 ? 28.891 -16.062 -4.215 1 96.12 261 ASP A N 1
ATOM 2143 C CA . ASP A 1 261 ? 28.594 -16.859 -5.398 1 96.12 261 ASP A CA 1
ATOM 2144 C C . ASP A 1 261 ? 29.734 -16.781 -6.414 1 96.12 261 ASP A C 1
ATOM 2146 O O . ASP A 1 261 ? 30.719 -16.094 -6.191 1 96.12 261 ASP A O 1
ATOM 2150 N N . GLU A 1 262 ? 29.656 -17.656 -7.402 1 94 262 GLU A N 1
ATOM 2151 C CA . GLU A 1 262 ? 30.609 -17.656 -8.516 1 94 262 GLU A CA 1
ATOM 2152 C C . GLU A 1 262 ? 29.922 -17.266 -9.82 1 94 262 GLU A C 1
ATOM 2154 O O . GLU A 1 262 ? 30.141 -17.906 -10.852 1 94 262 GLU A O 1
ATOM 2159 N N . GLY A 1 263 ? 29.109 -16.281 -9.688 1 91.5 263 GLY A N 1
ATOM 2160 C CA . GLY A 1 263 ? 28.281 -15.914 -10.828 1 91.5 263 GLY A CA 1
ATOM 2161 C C . GLY A 1 263 ? 28.938 -14.867 -11.719 1 91.5 263 GLY A C 1
ATOM 2162 O O . GLY A 1 263 ? 30.156 -14.766 -11.781 1 91.5 263 GLY A O 1
ATOM 2163 N N . ILE A 1 264 ? 28.094 -14.148 -12.453 1 88.81 264 ILE A N 1
ATOM 2164 C CA . ILE A 1 264 ? 28.531 -13.242 -13.508 1 88.81 264 ILE A CA 1
ATOM 2165 C C . ILE A 1 264 ? 29.109 -11.969 -12.891 1 88.81 264 ILE A C 1
ATOM 2167 O O . ILE A 1 264 ? 29.812 -11.211 -13.562 1 88.81 264 ILE A O 1
ATOM 2171 N N . GLY A 1 265 ? 28.766 -11.758 -11.703 1 91.75 265 GLY A N 1
ATOM 2172 C CA . GLY A 1 265 ? 29.234 -10.555 -11.039 1 91.75 265 GLY A CA 1
ATOM 2173 C C . GLY A 1 265 ? 28.516 -9.297 -11.492 1 91.75 265 GLY A C 1
ATOM 2174 O O . GLY A 1 265 ? 27.594 -9.367 -12.312 1 91.75 265 GLY A O 1
ATOM 2175 N N . ILE A 1 266 ? 28.859 -8.164 -10.828 1 91.69 266 ILE A N 1
ATOM 2176 C CA . ILE A 1 266 ? 28.219 -6.887 -11.086 1 91.69 266 ILE A CA 1
ATOM 2177 C C . ILE A 1 266 ? 29.25 -5.852 -11.523 1 91.69 266 ILE A C 1
ATOM 2179 O O . ILE A 1 266 ? 30.344 -5.785 -10.953 1 91.69 266 ILE A O 1
ATOM 2183 N N . SER A 1 267 ? 28.906 -5.07 -12.469 1 90.88 267 SER A N 1
ATOM 2184 C CA . SER A 1 267 ? 29.828 -4.043 -12.961 1 90.88 267 SER A CA 1
ATOM 2185 C C . SER A 1 267 ? 30 -2.92 -11.945 1 90.88 267 SER A C 1
ATOM 2187 O O . SER A 1 267 ? 29.109 -2.691 -11.109 1 90.88 267 SER A O 1
ATOM 2189 N N . ALA A 1 268 ? 31.078 -2.195 -12.094 1 89.62 268 ALA A N 1
ATOM 2190 C CA . ALA A 1 268 ? 31.375 -1.083 -11.195 1 89.62 268 ALA A CA 1
ATOM 2191 C C . ALA A 1 268 ? 30.328 0.023 -11.328 1 89.62 268 ALA A C 1
ATOM 2193 O O . ALA A 1 268 ? 30.016 0.714 -10.359 1 89.62 268 ALA A O 1
ATOM 2194 N N . GLU A 1 269 ? 29.781 0.123 -12.461 1 88.31 269 GLU A N 1
ATOM 2195 C CA . GLU A 1 269 ? 28.781 1.148 -12.727 1 88.31 269 GLU A CA 1
ATOM 2196 C C . GLU A 1 269 ? 27.469 0.833 -12.023 1 88.31 269 GLU A C 1
ATOM 2198 O O . GLU A 1 269 ? 26.75 1.742 -11.594 1 88.31 269 GLU A O 1
ATOM 2203 N N . ASP A 1 270 ? 27.203 -0.451 -11.828 1 89.94 270 ASP A N 1
ATOM 2204 C CA . ASP A 1 270 ? 25.891 -0.86 -11.344 1 89.94 270 ASP A CA 1
ATOM 2205 C C . ASP A 1 270 ? 25.922 -1.146 -9.844 1 89.94 270 ASP A C 1
ATOM 2207 O O . ASP A 1 270 ? 24.891 -1.158 -9.188 1 89.94 270 ASP A O 1
ATOM 2211 N N . ILE A 1 271 ? 27.062 -1.329 -9.344 1 91.19 271 ILE A N 1
ATOM 2212 C CA . ILE A 1 271 ? 27.203 -1.87 -7.996 1 91.19 271 ILE A CA 1
ATOM 2213 C C . ILE A 1 271 ? 26.562 -0.925 -6.988 1 91.19 271 ILE A C 1
ATOM 2215 O O . ILE A 1 271 ? 26 -1.368 -5.977 1 91.19 271 ILE A O 1
ATOM 2219 N N . HIS A 1 272 ? 26.562 0.364 -7.23 1 91.06 272 HIS A N 1
ATOM 2220 C CA . HIS A 1 272 ? 26.031 1.325 -6.273 1 91.06 272 HIS A CA 1
ATOM 2221 C C . HIS A 1 272 ? 24.516 1.479 -6.422 1 91.06 272 HIS A C 1
ATOM 2223 O O . HIS A 1 272 ? 23.875 2.105 -5.578 1 91.06 272 HIS A O 1
ATOM 2229 N N . ARG A 1 273 ? 23.969 0.797 -7.383 1 92.56 273 ARG A N 1
ATOM 2230 C CA . ARG A 1 273 ? 22.547 0.979 -7.664 1 92.56 273 ARG A CA 1
ATOM 2231 C C . ARG A 1 273 ? 21.766 -0.304 -7.398 1 92.56 273 ARG A C 1
ATOM 2233 O O . ARG A 1 273 ? 20.531 -0.309 -7.449 1 92.56 273 ARG A O 1
ATOM 2240 N N . VAL A 1 274 ? 22.406 -1.373 -7.035 1 92.31 274 VAL A N 1
ATOM 2241 C CA . VAL A 1 274 ? 21.766 -2.684 -6.977 1 92.31 274 VAL A CA 1
ATOM 2242 C C . VAL A 1 274 ? 20.766 -2.719 -5.824 1 92.31 274 VAL A C 1
ATOM 2244 O O . VAL A 1 274 ? 19.828 -3.512 -5.84 1 92.31 274 VAL A O 1
ATOM 2247 N N . PHE A 1 275 ? 20.938 -1.782 -4.801 1 94.31 275 PHE A N 1
ATOM 2248 C CA . PHE A 1 275 ? 20.031 -1.764 -3.664 1 94.31 275 PHE A CA 1
ATOM 2249 C C . PHE A 1 275 ? 18.906 -0.765 -3.893 1 94.31 275 PHE A C 1
ATOM 2251 O O . PHE A 1 275 ? 18 -0.63 -3.057 1 94.31 275 PHE A O 1
ATOM 2258 N N . ASN A 1 276 ? 18.953 -0.117 -5.043 1 91.31 276 ASN A N 1
ATOM 2259 C CA . ASN A 1 276 ? 17.859 0.78 -5.383 1 91.31 276 ASN A CA 1
ATOM 2260 C C . ASN A 1 276 ? 16.625 0.008 -5.844 1 91.31 276 ASN A C 1
ATOM 2262 O O . ASN A 1 276 ? 16.75 -1.037 -6.484 1 91.31 276 ASN A O 1
ATOM 2266 N N . PRO A 1 277 ? 15.492 0.599 -5.508 1 88.69 277 PRO A N 1
ATOM 2267 C CA . PRO A 1 277 ? 14.273 -0.097 -5.926 1 88.69 277 PRO A CA 1
ATOM 2268 C C . PRO A 1 277 ? 14.148 -0.2 -7.445 1 88.69 277 PRO A C 1
ATOM 2270 O O . PRO A 1 277 ? 14.477 0.749 -8.164 1 88.69 277 PRO A O 1
ATOM 2273 N N . TYR A 1 278 ? 13.82 -1.36 -7.945 1 86.38 278 TYR A N 1
ATOM 2274 C CA . TYR A 1 278 ? 13.461 -1.666 -9.328 1 86.38 278 TYR A CA 1
ATOM 2275 C C . TYR A 1 278 ? 14.695 -1.695 -10.219 1 86.38 278 TYR A C 1
ATOM 2277 O O . TYR A 1 278 ? 14.586 -1.618 -11.445 1 86.38 278 TYR A O 1
ATOM 2285 N N . PHE A 1 279 ? 15.789 -1.729 -9.594 1 85.94 279 PHE A N 1
ATOM 2286 C CA . PHE A 1 279 ? 17.016 -1.79 -10.391 1 85.94 279 PHE A CA 1
ATOM 2287 C C . PHE A 1 279 ? 17.297 -3.217 -10.844 1 85.94 279 PHE A C 1
ATOM 2289 O O . PHE A 1 279 ? 17.312 -4.141 -10.023 1 85.94 279 PHE A O 1
ATOM 2296 N N . THR A 1 280 ? 17.297 -3.334 -12.227 1 80.88 280 THR A N 1
ATOM 2297 C CA . THR A 1 280 ? 17.719 -4.598 -12.82 1 80.88 280 THR A CA 1
ATOM 2298 C C . THR A 1 280 ? 18.844 -4.371 -13.828 1 80.88 280 THR A C 1
ATOM 2300 O O . THR A 1 280 ? 18.75 -3.502 -14.695 1 80.88 280 THR A O 1
ATOM 2303 N N . GLY A 1 281 ? 20.016 -4.57 -13.516 1 72.44 281 GLY A N 1
ATOM 2304 C CA . GLY A 1 281 ? 21.141 -4.359 -14.406 1 72.44 281 GLY A CA 1
ATOM 2305 C C . GLY A 1 281 ? 20.906 -4.883 -15.812 1 72.44 281 GLY A C 1
ATOM 2306 O O . GLY A 1 281 ? 19.938 -5.605 -16.047 1 72.44 281 GLY A O 1
ATOM 2307 N N . GLU A 1 282 ? 21.641 -4.359 -16.781 1 64.81 282 GLU A N 1
ATOM 2308 C CA . GLU A 1 282 ? 21.531 -4.773 -18.172 1 64.81 282 GLU A CA 1
ATOM 2309 C C . GLU A 1 282 ? 21.547 -6.293 -18.297 1 64.81 282 GLU A C 1
ATOM 2311 O O . GLU A 1 282 ? 20.781 -6.867 -19.078 1 64.81 282 GLU A O 1
ATOM 2316 N N . ARG A 1 283 ? 22.453 -6.84 -17.641 1 59.75 283 ARG A N 1
ATOM 2317 C CA . ARG A 1 283 ? 22.609 -8.289 -17.734 1 59.75 283 ARG A CA 1
ATOM 2318 C C . ARG A 1 283 ? 21.484 -9 -16.969 1 59.75 283 ARG A C 1
ATOM 2320 O O . ARG A 1 283 ? 21.141 -10.141 -17.297 1 59.75 283 ARG A O 1
ATOM 2327 N N . GLY A 1 284 ? 21.047 -8.352 -15.906 1 57.59 284 GLY A N 1
ATOM 2328 C CA . GLY A 1 284 ? 19.906 -8.867 -15.164 1 57.59 284 GLY A CA 1
ATOM 2329 C C . GLY A 1 284 ? 18.641 -8.914 -15.992 1 57.59 284 GLY A C 1
ATOM 2330 O O . GLY A 1 284 ? 17.781 -9.781 -15.781 1 57.59 284 GLY A O 1
ATOM 2331 N N . ARG A 1 285 ? 18.609 -8.055 -16.891 1 54.75 285 ARG A N 1
ATOM 2332 C CA . ARG A 1 285 ? 17.438 -8 -17.781 1 54.75 285 ARG A CA 1
ATOM 2333 C C . ARG A 1 285 ? 17.406 -9.203 -18.719 1 54.75 285 ARG A C 1
ATOM 2335 O O . ARG A 1 285 ? 16.328 -9.602 -19.172 1 54.75 285 ARG A O 1
ATOM 2342 N N . GLN A 1 286 ? 18.562 -9.57 -19 1 50.47 286 GLN A N 1
ATOM 2343 C CA . GLN A 1 286 ? 18.609 -10.789 -19.797 1 50.47 286 GLN A CA 1
ATOM 2344 C C . GLN A 1 286 ? 18.047 -11.977 -19.016 1 50.47 286 GLN A C 1
ATOM 2346 O O . GLN A 1 286 ? 17.562 -12.945 -19.609 1 50.47 286 GLN A O 1
ATOM 2351 N N . TYR A 1 287 ? 18.281 -11.719 -17.719 1 53.19 287 TYR A N 1
ATOM 2352 C CA . TYR A 1 287 ? 17.688 -12.742 -16.859 1 53.19 287 TYR A CA 1
ATOM 2353 C C . TYR A 1 287 ? 16.312 -12.32 -16.391 1 53.19 287 TYR A C 1
ATOM 2355 O O . TYR A 1 287 ? 16.172 -11.578 -15.406 1 53.19 287 TYR A O 1
ATOM 2363 N N . HIS A 1 288 ? 15.352 -12.117 -17.281 1 54.5 288 HIS A N 1
ATOM 2364 C CA . HIS A 1 288 ? 14.008 -11.578 -17.469 1 54.5 288 HIS A CA 1
ATOM 2365 C C . HIS A 1 288 ? 13.18 -11.703 -16.203 1 54.5 288 HIS A C 1
ATOM 2367 O O . HIS A 1 288 ? 12.031 -11.266 -16.156 1 54.5 288 HIS A O 1
ATOM 2373 N N . GLU A 1 289 ? 13.766 -12.18 -15.016 1 61.44 289 GLU A N 1
ATOM 2374 C CA . GLU A 1 289 ? 12.703 -12.578 -14.102 1 61.44 289 GLU A CA 1
ATOM 2375 C C . GLU A 1 289 ? 12.812 -11.836 -12.773 1 61.44 289 GLU A C 1
ATOM 2377 O O . GLU A 1 289 ? 12.312 -12.312 -11.75 1 61.44 289 GLU A O 1
ATOM 2382 N N . SER A 1 290 ? 13.289 -10.516 -12.883 1 74.06 290 SER A N 1
ATOM 2383 C CA . SER A 1 290 ? 13.438 -10.008 -11.523 1 74.06 290 SER A CA 1
ATOM 2384 C C . SER A 1 290 ? 12.656 -8.711 -11.336 1 74.06 290 SER A C 1
ATOM 2386 O O . SER A 1 290 ? 12.484 -7.938 -12.281 1 74.06 290 SER A O 1
ATOM 2388 N N . THR A 1 291 ? 12.023 -8.445 -10.211 1 77.88 291 THR A N 1
ATOM 2389 C CA . THR A 1 291 ? 11.281 -7.246 -9.859 1 77.88 291 THR A CA 1
ATOM 2390 C C . THR A 1 291 ? 12.227 -6.094 -9.539 1 77.88 291 THR A C 1
ATOM 2392 O O . THR A 1 291 ? 11.828 -4.93 -9.562 1 77.88 291 THR A O 1
ATOM 2395 N N . GLY A 1 292 ? 13.461 -6.441 -9.219 1 86.94 292 GLY A N 1
ATOM 2396 C CA . GLY A 1 292 ? 14.414 -5.441 -8.773 1 86.94 292 GLY A CA 1
ATOM 2397 C C . GLY A 1 292 ? 14.156 -4.961 -7.359 1 86.94 292 GLY A C 1
ATOM 2398 O O . GLY A 1 292 ? 14.672 -3.922 -6.945 1 86.94 292 GLY A O 1
ATOM 2399 N N . MET A 1 293 ? 13.414 -5.715 -6.656 1 90.94 293 MET A N 1
ATOM 2400 C CA . MET A 1 293 ? 13.047 -5.289 -5.309 1 90.94 293 MET A CA 1
ATOM 2401 C C . MET A 1 293 ? 13.758 -6.129 -4.254 1 90.94 293 MET A C 1
ATOM 2403 O O . MET A 1 293 ? 13.789 -5.766 -3.078 1 90.94 293 MET A O 1
ATOM 2407 N N . GLY A 1 294 ? 14.328 -7.234 -4.625 1 93.19 294 GLY A N 1
ATOM 2408 C CA . GLY A 1 294 ? 14.914 -8.172 -3.678 1 93.19 294 GLY A CA 1
ATOM 2409 C C . GLY A 1 294 ? 15.969 -7.543 -2.789 1 93.19 294 GLY A C 1
ATOM 2410 O O . GLY A 1 294 ? 15.812 -7.492 -1.567 1 93.19 294 GLY A O 1
ATOM 2411 N N . LEU A 1 295 ? 16.969 -6.973 -3.426 1 95 295 LEU A N 1
ATOM 2412 C CA . LEU A 1 295 ? 18.094 -6.398 -2.676 1 95 295 LEU A CA 1
ATOM 2413 C C . LEU A 1 295 ? 17.656 -5.137 -1.938 1 95 295 LEU A C 1
ATOM 2415 O O . LEU A 1 295 ? 18.156 -4.848 -0.847 1 95 295 LEU A O 1
ATOM 2419 N N . TYR A 1 296 ? 16.781 -4.453 -2.535 1 94.31 296 TYR A N 1
ATOM 2420 C CA . TYR A 1 296 ? 16.234 -3.283 -1.858 1 94.31 296 TYR A CA 1
ATOM 2421 C C . TYR A 1 296 ? 15.57 -3.676 -0.542 1 94.31 296 TYR A C 1
ATOM 2423 O O . TYR A 1 296 ? 15.812 -3.053 0.494 1 94.31 296 TYR A O 1
ATOM 2431 N N . LEU A 1 297 ? 14.719 -4.691 -0.558 1 94.5 297 LEU A N 1
ATOM 2432 C CA . LEU A 1 297 ? 14.031 -5.156 0.642 1 94.5 297 LEU A CA 1
ATOM 2433 C C . LEU A 1 297 ? 15.023 -5.648 1.685 1 94.5 297 LEU A C 1
ATOM 2435 O O . LEU A 1 297 ? 14.844 -5.414 2.883 1 94.5 297 LEU A O 1
ATOM 2439 N N . VAL A 1 298 ? 16.031 -6.32 1.201 1 97 298 VAL A N 1
ATOM 2440 C CA . VAL A 1 298 ? 17.062 -6.812 2.109 1 97 298 VAL A CA 1
ATOM 2441 C C . VAL A 1 298 ? 17.703 -5.637 2.852 1 97 298 VAL A C 1
ATOM 2443 O O . VAL A 1 298 ? 17.875 -5.688 4.07 1 97 298 VAL A O 1
ATOM 2446 N N . ARG A 1 299 ? 18.016 -4.613 2.174 1 96.19 299 ARG A N 1
ATOM 2447 C CA . ARG A 1 299 ? 18.625 -3.438 2.775 1 96.19 299 ARG A CA 1
ATOM 2448 C C . ARG A 1 299 ? 17.688 -2.77 3.768 1 96.19 299 ARG A C 1
ATOM 2450 O O . ARG A 1 299 ? 18.094 -2.414 4.875 1 96.19 299 ARG A O 1
ATOM 2457 N N . GLU A 1 300 ? 16.484 -2.613 3.365 1 92.88 300 GLU A N 1
ATOM 2458 C CA . GLU A 1 300 ? 15.492 -1.963 4.227 1 92.88 300 GLU A CA 1
ATOM 2459 C C . GLU A 1 300 ? 15.258 -2.77 5.5 1 92.8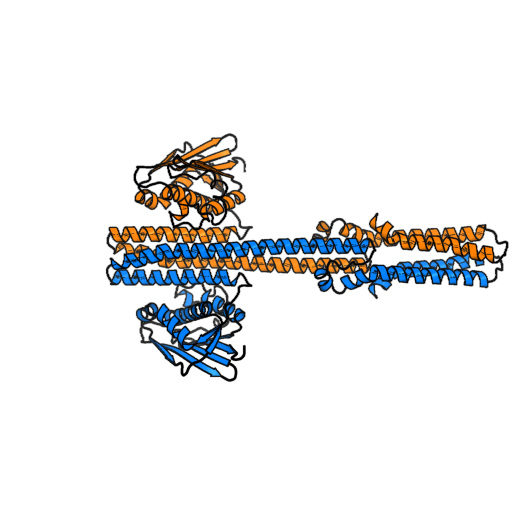8 300 GLU A C 1
ATOM 2461 O O . GLU A 1 300 ? 15.195 -2.207 6.594 1 92.88 300 GLU A O 1
ATOM 2466 N N . ILE A 1 301 ? 15.117 -4.016 5.375 1 93.88 301 ILE A N 1
ATOM 2467 C CA . ILE A 1 301 ? 14.867 -4.891 6.516 1 93.88 301 ILE A CA 1
ATOM 2468 C C . ILE A 1 301 ? 16.078 -4.875 7.449 1 93.88 301 ILE A C 1
ATOM 2470 O O . ILE A 1 301 ? 15.93 -4.77 8.664 1 93.88 301 ILE A O 1
ATOM 2474 N N . SER A 1 302 ? 17.234 -4.926 6.867 1 95.44 302 SER A N 1
ATOM 2475 C CA . SER A 1 302 ? 18.469 -4.887 7.66 1 95.44 302 SER A CA 1
ATOM 2476 C C . SER A 1 302 ? 18.547 -3.607 8.484 1 95.44 302 SER A C 1
ATOM 2478 O O . SER A 1 302 ? 18.875 -3.648 9.672 1 95.44 302 SER A O 1
ATOM 2480 N N . ALA A 1 303 ? 18.25 -2.553 7.871 1 92.56 303 ALA A N 1
ATOM 2481 C CA . ALA A 1 303 ? 18.297 -1.262 8.555 1 92.56 303 ALA A CA 1
ATOM 2482 C C . ALA A 1 303 ? 17.344 -1.242 9.742 1 92.56 303 ALA A C 1
ATOM 2484 O O . ALA A 1 303 ? 17.688 -0.732 10.812 1 92.56 303 ALA A O 1
ATOM 2485 N N . ARG A 1 304 ? 16.281 -1.82 9.594 1 90.06 304 ARG A N 1
ATOM 2486 C CA . ARG A 1 304 ? 15.258 -1.821 10.641 1 90.06 304 ARG A CA 1
ATOM 2487 C C . ARG A 1 304 ? 15.625 -2.799 11.75 1 90.06 304 ARG A C 1
ATOM 2489 O O . ARG A 1 304 ? 15.305 -2.561 12.922 1 90.06 304 ARG A O 1
ATOM 2496 N N . LEU A 1 305 ? 16.188 -3.877 11.391 1 91.81 305 LEU A N 1
ATOM 2497 C CA . LEU A 1 305 ? 16.578 -4.891 12.367 1 91.81 305 LEU A CA 1
ATOM 2498 C C . LEU A 1 305 ? 17.859 -4.492 13.086 1 91.81 305 LEU A C 1
ATOM 2500 O O . LEU A 1 305 ? 18.203 -5.082 14.117 1 91.81 305 LEU A O 1
ATOM 2504 N N . GLY A 1 306 ? 18.562 -3.512 12.531 1 91.31 306 GLY A N 1
ATOM 2505 C CA . GLY A 1 306 ? 19.766 -3.012 13.172 1 91.31 306 GLY A CA 1
ATOM 2506 C C . GLY A 1 306 ? 21.016 -3.707 12.688 1 91.31 306 GLY A C 1
ATOM 2507 O O . GLY A 1 306 ? 22.078 -3.572 13.297 1 91.31 306 GLY A O 1
ATOM 2508 N N . ASN A 1 307 ? 20.922 -4.586 11.711 1 94.62 307 ASN A N 1
ATOM 2509 C CA . ASN A 1 307 ? 22.125 -5.184 11.133 1 94.62 307 ASN A CA 1
ATOM 2510 C C . ASN A 1 307 ? 22.562 -4.445 9.867 1 94.62 307 ASN A C 1
ATOM 2512 O O . ASN A 1 307 ? 21.844 -3.586 9.359 1 94.62 307 ASN A O 1
ATOM 2516 N N . GLN A 1 308 ? 23.766 -4.773 9.469 1 96.56 308 GLN A N 1
ATOM 2517 C CA . GLN A 1 308 ? 24.328 -4.148 8.273 1 96.56 308 GLN A CA 1
ATOM 2518 C C . GLN A 1 308 ? 24.469 -5.16 7.137 1 96.56 308 GLN A C 1
ATOM 2520 O O . GLN A 1 308 ? 24.75 -6.34 7.379 1 96.56 308 GLN A O 1
ATOM 2525 N N . VAL A 1 309 ? 24.234 -4.688 5.914 1 97.81 309 VAL A N 1
ATOM 2526 C CA . VAL A 1 309 ? 24.406 -5.516 4.73 1 97.81 309 VAL A CA 1
ATOM 2527 C C . VAL A 1 309 ? 25.281 -4.781 3.715 1 97.81 309 VAL A C 1
ATOM 2529 O O . VAL A 1 309 ? 25.078 -3.594 3.457 1 97.81 309 VAL A O 1
ATOM 2532 N N . GLU A 1 310 ? 26.297 -5.449 3.225 1 97.25 310 GLU A N 1
ATOM 2533 C CA . GLU A 1 310 ? 27.203 -4.922 2.209 1 97.25 310 GLU A CA 1
ATOM 2534 C C . GLU A 1 310 ? 27.344 -5.891 1.039 1 97.25 310 GLU A C 1
ATOM 2536 O O . GLU A 1 310 ? 27.109 -7.094 1.19 1 97.25 310 GLU A O 1
ATOM 2541 N N . LEU A 1 311 ? 27.641 -5.34 -0.087 1 97.44 311 LEU A N 1
ATOM 2542 C CA . LEU A 1 311 ? 27.781 -6.148 -1.293 1 97.44 311 LEU A CA 1
ATOM 2543 C C . LEU A 1 311 ? 29.078 -5.816 -2.018 1 97.44 311 LEU A C 1
ATOM 2545 O O . LEU A 1 311 ? 29.406 -4.645 -2.211 1 97.44 311 LEU A O 1
ATOM 2549 N N . PHE A 1 312 ? 29.875 -6.859 -2.291 1 96.62 312 PHE A N 1
ATOM 2550 C CA . PHE A 1 312 ? 31.125 -6.77 -3.045 1 96.62 312 PHE A CA 1
ATOM 2551 C C . PHE A 1 312 ? 31.062 -7.645 -4.289 1 96.62 312 PHE A C 1
ATOM 2553 O O . PHE A 1 312 ? 30.688 -8.82 -4.215 1 96.62 312 PHE A O 1
ATOM 2560 N N . SER A 1 313 ? 31.375 -7.023 -5.387 1 95.75 313 SER A N 1
ATOM 2561 C CA . SER A 1 313 ? 31.281 -7.805 -6.613 1 95.75 313 SER A CA 1
ATOM 2562 C C . SER A 1 313 ? 32.188 -7.25 -7.695 1 95.75 313 SER A C 1
ATOM 2564 O O . SER A 1 313 ? 32.531 -6.066 -7.68 1 95.75 313 SER A O 1
ATOM 2566 N N . LYS A 1 314 ? 32.719 -8.156 -8.5 1 93.25 314 LYS A N 1
ATOM 2567 C CA . LYS A 1 314 ? 33.469 -7.848 -9.719 1 93.25 314 LYS A CA 1
ATOM 2568 C C . LYS A 1 314 ? 32.969 -8.68 -10.898 1 93.25 314 LYS A C 1
ATOM 2570 O O . LYS A 1 314 ? 32.625 -9.859 -10.734 1 93.25 314 LYS A O 1
ATOM 2575 N N . LEU A 1 315 ? 32.969 -8.086 -12 1 91 315 LEU A N 1
ATOM 2576 C CA . LEU A 1 315 ? 32.5 -8.781 -13.195 1 91 315 LEU A CA 1
ATOM 2577 C C . LEU A 1 315 ? 33.25 -10.086 -13.398 1 91 315 LEU A C 1
ATOM 2579 O O . LEU A 1 315 ? 34.469 -10.125 -13.289 1 91 315 LEU A O 1
ATOM 2583 N N . ASP A 1 316 ? 32.5 -11.148 -13.602 1 89.06 316 ASP A N 1
ATOM 2584 C CA . ASP A 1 316 ? 32.969 -12.484 -13.961 1 89.06 316 ASP A CA 1
ATOM 2585 C C . ASP A 1 316 ? 33.656 -13.156 -12.781 1 89.06 316 ASP A C 1
ATOM 2587 O O . ASP A 1 316 ? 34.344 -14.18 -12.945 1 89.06 316 ASP A O 1
ATOM 2591 N N . GLU A 1 317 ? 33.625 -12.594 -11.578 1 91.25 317 GLU A N 1
ATOM 2592 C CA . GLU A 1 317 ? 34.25 -13.195 -10.398 1 91.25 317 GLU A CA 1
ATOM 2593 C C . GLU A 1 317 ? 33.188 -13.633 -9.383 1 91.25 317 GLU A C 1
ATOM 2595 O O . GLU A 1 317 ? 33.5 -14.422 -8.484 1 91.25 317 GLU A O 1
ATOM 2600 N N . GLY A 1 318 ? 32.094 -13.07 -9.539 1 93.56 318 GLY A N 1
ATOM 2601 C CA . GLY A 1 318 ? 31.031 -13.422 -8.617 1 93.56 318 GLY A CA 1
ATOM 2602 C C . GLY A 1 318 ? 30.656 -12.297 -7.672 1 93.56 318 GLY A C 1
ATOM 2603 O O . GLY A 1 318 ? 31.094 -11.156 -7.863 1 93.56 318 GLY A O 1
ATOM 2604 N N . THR A 1 319 ? 29.797 -12.531 -6.793 1 96.31 319 THR A N 1
ATOM 2605 C CA . THR A 1 319 ? 29.281 -11.531 -5.867 1 96.31 319 THR A CA 1
ATOM 2606 C C . THR A 1 319 ? 29.312 -12.047 -4.434 1 96.31 319 THR A C 1
ATOM 2608 O O . THR A 1 319 ? 29 -13.211 -4.176 1 96.31 319 THR A O 1
ATOM 2611 N N . LEU A 1 320 ? 29.75 -11.211 -3.551 1 98.06 320 LEU A N 1
ATOM 2612 C CA . LEU A 1 320 ? 29.75 -11.484 -2.119 1 98.06 320 LEU A CA 1
ATOM 2613 C C . LEU A 1 320 ? 28.812 -10.547 -1.386 1 98.06 320 LEU A C 1
ATOM 2615 O O . LEU A 1 320 ? 28.922 -9.32 -1.501 1 98.06 320 LEU A O 1
ATOM 2619 N N . VAL A 1 321 ? 27.859 -11.109 -0.721 1 98.38 321 VAL A N 1
ATOM 2620 C CA . VAL A 1 321 ? 26.984 -10.336 0.155 1 98.38 321 VAL A CA 1
ATOM 2621 C C . VAL A 1 321 ? 27.344 -10.602 1.614 1 98.38 321 VAL A C 1
ATOM 2623 O O . VAL A 1 321 ? 27.375 -11.758 2.051 1 98.38 321 VAL A O 1
ATOM 2626 N N . ARG A 1 322 ? 27.641 -9.539 2.373 1 98.44 322 ARG A N 1
ATOM 2627 C CA . ARG A 1 322 ? 28.078 -9.664 3.756 1 98.44 322 ARG A CA 1
ATOM 2628 C C . ARG A 1 322 ? 27.047 -9.086 4.719 1 98.44 322 ARG A C 1
ATOM 2630 O O . ARG A 1 322 ? 26.656 -7.926 4.594 1 98.44 322 ARG A O 1
ATOM 2637 N N . PHE A 1 323 ? 26.578 -9.891 5.652 1 98.38 323 PHE A N 1
ATOM 2638 C CA . PHE A 1 323 ? 25.75 -9.438 6.777 1 98.38 323 PHE A CA 1
ATOM 2639 C C . PHE A 1 323 ? 26.609 -9.281 8.031 1 98.38 323 PHE A C 1
ATOM 2641 O O . PHE A 1 323 ? 27.484 -10.094 8.297 1 98.38 323 PHE A O 1
ATOM 2648 N N . SER A 1 324 ? 26.312 -8.266 8.836 1 97.69 324 SER A N 1
ATOM 2649 C CA . SER A 1 324 ? 27.031 -8.055 10.086 1 97.69 324 SER A CA 1
ATOM 2650 C C . SER A 1 324 ? 26.078 -7.645 11.203 1 97.69 324 SER A C 1
ATOM 2652 O O . SER A 1 324 ? 25.219 -6.773 11.016 1 97.69 324 SER A O 1
ATOM 2654 N N . TRP A 1 325 ? 26.203 -8.312 12.336 1 96.81 325 TRP A N 1
ATOM 2655 C CA . TRP A 1 325 ? 25.422 -8.016 13.531 1 96.81 325 TRP A CA 1
ATOM 2656 C C . TRP A 1 325 ? 26.328 -7.66 14.703 1 96.81 325 TRP A C 1
ATOM 2658 O O . TRP A 1 325 ? 27.391 -8.266 14.883 1 96.81 325 TRP A O 1
ATOM 2668 N N . MET A 1 326 ? 25.891 -6.695 15.477 1 93.94 326 MET A N 1
ATOM 2669 C CA . MET A 1 326 ? 26.609 -6.402 16.719 1 93.94 326 MET A CA 1
ATOM 2670 C C . MET A 1 326 ? 26.312 -7.453 17.781 1 93.94 326 MET A C 1
ATOM 2672 O O . MET A 1 326 ? 25.156 -7.879 17.938 1 93.94 326 MET A O 1
ATOM 2676 N N . ASN A 1 327 ? 27.297 -8.047 18.406 1 84.69 327 ASN A N 1
ATOM 2677 C CA . ASN A 1 327 ? 27.141 -9.094 19.406 1 84.69 327 ASN A CA 1
ATOM 2678 C C . ASN A 1 327 ? 26.453 -8.57 20.656 1 84.69 327 ASN A C 1
ATOM 2680 O O . ASN A 1 327 ? 25.828 -9.336 21.391 1 84.69 327 ASN A O 1
ATOM 2684 N N . GLN A 1 328 ? 26.625 -7.34 21.047 1 65.06 328 GLN A N 1
ATOM 2685 C CA . GLN A 1 328 ? 26.016 -6.844 22.281 1 65.06 328 GLN A CA 1
ATOM 2686 C C . GLN A 1 328 ? 24.641 -6.238 22.016 1 65.06 328 GLN A C 1
ATOM 2688 O O . GLN A 1 328 ? 24.406 -5.66 20.953 1 65.06 328 GLN A O 1
ATOM 2693 N N . LYS A 1 329 ? 23.547 -6.879 22.547 1 49.28 329 LYS A N 1
ATOM 2694 C CA . LYS A 1 329 ? 22.234 -6.25 22.406 1 49.28 329 LYS A CA 1
ATOM 2695 C C . LYS A 1 329 ? 22.297 -4.77 22.781 1 49.28 329 LYS A C 1
ATOM 2697 O O . LYS A 1 329 ? 23.031 -4.383 23.688 1 49.28 329 LYS A O 1
ATOM 2702 N N . MET B 1 1 ? -11.977 42.875 14.75 1 53.06 1 MET B N 1
ATOM 2703 C CA . MET B 1 1 ? -11.93 44.156 15.484 1 53.06 1 MET B CA 1
ATOM 2704 C C . MET B 1 1 ? -12.109 43.906 16.984 1 53.06 1 MET B C 1
ATOM 2706 O O . MET B 1 1 ? -11.383 44.469 17.797 1 53.06 1 MET B O 1
ATOM 2710 N N . ARG B 1 2 ? -12.945 42.969 17.203 1 57.25 2 ARG B N 1
ATOM 2711 C CA . ARG B 1 2 ? -13.281 42.719 18.609 1 57.25 2 ARG B CA 1
ATOM 2712 C C . ARG B 1 2 ? -12.07 42.219 19.391 1 57.25 2 ARG B C 1
ATOM 2714 O O . ARG B 1 2 ? -11.844 42.625 20.531 1 57.25 2 ARG B O 1
ATOM 2721 N N . LEU B 1 3 ? -11.32 41.469 18.656 1 60.41 3 LEU B N 1
ATOM 2722 C CA . LEU B 1 3 ? -10.156 40.906 19.344 1 60.41 3 LEU B CA 1
ATOM 2723 C C . LEU B 1 3 ? -9.133 42 19.641 1 60.41 3 LEU B C 1
ATOM 2725 O O . LEU B 1 3 ? -8.492 42 20.688 1 60.41 3 LEU B O 1
ATOM 2729 N N . PHE B 1 4 ? -9.078 42.906 18.797 1 61.66 4 PHE B N 1
ATOM 2730 C CA . PHE B 1 4 ? -8.148 44 18.984 1 61.66 4 PHE B CA 1
ATOM 2731 C C . PHE B 1 4 ? -8.547 44.844 20.188 1 61.66 4 PHE B C 1
ATOM 2733 O O . PHE B 1 4 ? -7.707 45.156 21.031 1 61.66 4 PHE B O 1
ATOM 2740 N N . PHE B 1 5 ? -9.844 45.188 20.203 1 59.44 5 PHE B N 1
ATOM 2741 C CA . PHE B 1 5 ? -10.312 46.062 21.297 1 59.44 5 PHE B CA 1
ATOM 2742 C C . PHE B 1 5 ? -10.156 45.375 22.641 1 59.44 5 PHE B C 1
ATOM 2744 O O . PHE B 1 5 ? -9.789 46 23.625 1 59.44 5 PHE B O 1
ATOM 2751 N N . ARG B 1 6 ? -10.289 44.062 22.547 1 60.12 6 ARG B N 1
ATOM 2752 C CA . ARG B 1 6 ? -10.133 43.312 23.797 1 60.12 6 ARG B CA 1
ATOM 2753 C C . ARG B 1 6 ? -8.672 43.25 24.203 1 60.12 6 ARG B C 1
ATOM 2755 O O . ARG B 1 6 ? -8.359 43.25 25.406 1 60.12 6 ARG B O 1
ATOM 2762 N N . ASP B 1 7 ? -7.863 43.281 23.234 1 63.75 7 ASP B N 1
ATOM 2763 C CA . ASP B 1 7 ? -6.434 43.188 23.516 1 63.75 7 ASP B CA 1
ATOM 2764 C C . ASP B 1 7 ? -5.898 44.562 24 1 63.75 7 ASP B C 1
ATOM 2766 O O . ASP B 1 7 ? -4.961 44.594 24.797 1 63.75 7 ASP B O 1
ATOM 2770 N N . GLN B 1 8 ? -6.574 45.562 23.484 1 63.91 8 GLN B N 1
ATOM 2771 C CA . GLN B 1 8 ? -6.066 46.906 23.812 1 63.91 8 GLN B CA 1
ATOM 2772 C C . GLN B 1 8 ? -6.777 47.469 25.031 1 63.91 8 GLN B C 1
ATOM 2774 O O . GLN B 1 8 ? -6.449 48.562 25.484 1 63.91 8 GLN B O 1
ATOM 2779 N N . LEU B 1 9 ? -7.672 46.719 25.656 1 62.38 9 LEU B N 1
ATOM 2780 C CA . LEU B 1 9 ? -8.438 47.188 26.797 1 62.38 9 LEU B CA 1
ATOM 2781 C C . LEU B 1 9 ? -7.504 47.625 27.938 1 62.38 9 LEU B C 1
ATOM 2783 O O . LEU B 1 9 ? -7.719 48.656 28.562 1 62.38 9 LEU B O 1
ATOM 2787 N N . PRO B 1 10 ? -6.391 46.781 28.094 1 61.91 10 PRO B N 1
ATOM 2788 C CA . PRO B 1 10 ? -5.512 47.25 29.172 1 61.91 10 PRO B CA 1
ATOM 2789 C C . PRO B 1 10 ? -4.82 48.562 28.859 1 61.91 10 PRO B C 1
ATOM 2791 O O . PRO B 1 10 ? -4.625 49.406 29.734 1 61.91 10 PRO B O 1
ATOM 2794 N N . LEU B 1 11 ? -4.547 48.812 27.562 1 68.94 11 LEU B N 1
ATOM 2795 C CA . LEU B 1 11 ? -3.908 50.062 27.172 1 68.94 11 LEU B CA 1
ATOM 2796 C C . LEU B 1 11 ? -4.875 51.25 27.328 1 68.94 11 LEU B C 1
ATOM 2798 O O . LEU B 1 11 ? -4.488 52.312 27.781 1 68.94 11 LEU B O 1
ATOM 2802 N N . ILE B 1 12 ? -6.137 51.062 27 1 66.12 12 ILE B N 1
ATOM 2803 C CA . ILE B 1 12 ? -7.16 52.094 27.125 1 66.12 12 ILE B CA 1
ATOM 2804 C C . ILE B 1 12 ? -7.367 52.438 28.609 1 66.12 12 ILE B C 1
ATOM 2806 O O . ILE B 1 12 ? -7.488 53.594 28.969 1 66.12 12 ILE B O 1
ATOM 2810 N N . GLY B 1 13 ? -7.387 51.375 29.438 1 63.34 13 GLY B N 1
ATOM 2811 C CA . GLY B 1 13 ? -7.508 51.594 30.875 1 63.34 13 GLY B CA 1
ATOM 2812 C C . GLY B 1 13 ? -6.359 52.406 31.453 1 63.34 13 GLY B C 1
ATOM 2813 O O . GLY B 1 13 ? -6.574 53.312 32.25 1 63.34 13 GLY B O 1
ATOM 2814 N N . PHE B 1 14 ? -5.172 52.156 30.953 1 66.56 14 PHE B N 1
ATOM 2815 C CA . PHE B 1 14 ? -3.98 52.875 31.391 1 66.56 14 PHE B CA 1
ATOM 2816 C C . PHE B 1 14 ? -4.07 54.344 30.984 1 66.56 14 PHE B C 1
ATOM 2818 O O . PHE B 1 14 ? -3.754 55.219 31.797 1 66.56 14 PHE B O 1
ATOM 2825 N N . TYR B 1 15 ? -4.555 54.594 29.797 1 69.75 15 TYR B N 1
ATOM 2826 C CA . TYR B 1 15 ? -4.676 55.969 29.297 1 69.75 15 TYR B CA 1
ATOM 2827 C C . TYR B 1 15 ? -5.695 56.75 30.094 1 69.75 15 TYR B C 1
ATOM 2829 O O . TYR B 1 15 ? -5.445 57.906 30.469 1 69.75 15 TYR B O 1
ATOM 2837 N N . LEU B 1 16 ? -6.777 56.094 30.438 1 66.12 16 LEU B N 1
ATOM 2838 C CA . LEU B 1 16 ? -7.824 56.781 31.203 1 66.12 16 LEU B CA 1
ATOM 2839 C C . LEU B 1 16 ? -7.344 57.094 32.594 1 66.12 16 LEU B C 1
ATOM 2841 O O . LEU B 1 16 ? -7.652 58.188 33.125 1 66.12 16 LEU B O 1
ATOM 2845 N N . LEU B 1 17 ? -6.555 56.156 33.156 1 65.44 17 LEU B N 1
ATOM 2846 C CA . LEU B 1 17 ? -6.008 56.406 34.469 1 65.44 17 LEU B CA 1
ATOM 2847 C C . LEU B 1 17 ? -5.039 57.562 34.469 1 65.44 17 LEU B C 1
ATOM 2849 O O . LEU B 1 17 ? -5.051 58.406 35.375 1 65.44 17 LEU B O 1
ATOM 2853 N N . GLN B 1 18 ? -4.258 57.656 33.375 1 67.62 18 GLN B N 1
ATOM 2854 C CA . GLN B 1 18 ? -3.305 58.75 33.25 1 67.62 18 GLN B CA 1
ATOM 2855 C C . GLN B 1 18 ? -4.023 60.094 33.125 1 67.62 18 GLN B C 1
ATOM 2857 O O . GLN B 1 18 ? -3.588 61.094 33.656 1 67.62 18 GLN B O 1
ATOM 2862 N N . MET B 1 19 ? -5.18 60.156 32.469 1 68.88 19 MET B N 1
ATOM 2863 C CA . MET B 1 19 ? -5.957 61.344 32.219 1 68.88 19 MET B CA 1
ATOM 2864 C C . MET B 1 19 ? -6.598 61.875 33.5 1 68.88 19 MET B C 1
ATOM 2866 O O . MET B 1 19 ? -6.863 63.062 33.656 1 68.88 19 MET B O 1
ATOM 2870 N N . LEU B 1 20 ? -6.711 60.938 34.438 1 65.75 20 LEU B N 1
ATOM 2871 C CA . LEU B 1 20 ? -7.328 61.312 35.719 1 65.75 20 LEU B CA 1
ATOM 2872 C C . LEU B 1 20 ? -6.273 61.781 36.719 1 65.75 20 LEU B C 1
ATOM 2874 O O . LEU B 1 20 ? -6.492 62.75 37.469 1 65.75 20 LEU B O 1
ATOM 2878 N N . ILE B 1 21 ? -5.117 61.188 36.656 1 65.25 21 ILE B N 1
ATOM 2879 C CA . ILE B 1 21 ? -4.113 61.406 37.719 1 65.25 21 ILE B CA 1
ATOM 2880 C C . ILE B 1 21 ? -3.422 62.75 37.469 1 65.25 21 ILE B C 1
ATOM 2882 O O . ILE B 1 21 ? -3.209 63.531 38.438 1 65.25 21 ILE B O 1
ATOM 2886 N N . VAL B 1 22 ? -3.184 63.125 36.25 1 66.56 22 VAL B N 1
ATOM 2887 C CA . VAL B 1 22 ? -2.408 64.312 35.969 1 66.56 22 VAL B CA 1
ATOM 2888 C C . VAL B 1 22 ? -3.168 65.562 36.438 1 66.56 22 VAL B C 1
ATOM 2890 O O . VAL B 1 22 ? -2.625 66.375 37.188 1 66.56 22 VAL B O 1
ATOM 2893 N N . PRO B 1 23 ? -4.453 65.625 36.125 1 64 23 PRO B N 1
ATOM 2894 C CA . PRO B 1 23 ? -5.18 66.812 36.625 1 64 23 PRO B CA 1
ATOM 2895 C C . PRO B 1 23 ? -5.355 66.75 38.156 1 64 23 PRO B C 1
ATOM 2897 O O . PRO B 1 23 ? -5.336 67.812 38.781 1 64 23 PRO B O 1
ATOM 2900 N N . SER B 1 24 ? -5.406 65.562 38.688 1 64.44 24 SER B N 1
ATOM 2901 C CA . SER B 1 24 ? -5.598 65.5 40.125 1 64.44 24 SER B CA 1
ATOM 2902 C C . SER B 1 24 ? -4.367 65.938 40.906 1 64.44 24 SER B C 1
ATOM 2904 O O . SER B 1 24 ? -4.496 66.625 41.938 1 64.44 24 SER B O 1
ATOM 2906 N N . VAL B 1 25 ? -3.232 65.688 40.406 1 63.22 25 VAL B N 1
ATOM 2907 C CA . VAL B 1 25 ? -2 66.188 41.031 1 63.22 25 VAL B CA 1
ATOM 2908 C C . VAL B 1 25 ? -1.905 67.688 40.969 1 63.22 25 VAL B C 1
ATOM 2910 O O . VAL B 1 25 ? -1.5 68.312 41.938 1 63.22 25 VAL B O 1
ATOM 2913 N N . TYR B 1 26 ? -2.459 68.25 39.938 1 64.19 26 TYR B N 1
ATOM 2914 C CA . TYR B 1 26 ? -2.438 69.688 39.781 1 64.19 26 TYR B CA 1
ATOM 2915 C C . TYR B 1 26 ? -3.459 70.375 40.719 1 64.19 26 TYR B C 1
ATOM 2917 O O . TYR B 1 26 ? -3.195 71.438 41.281 1 64.19 26 TYR B O 1
ATOM 2925 N N . TRP B 1 27 ? -4.562 69.625 40.844 1 63.75 27 TRP B N 1
ATOM 2926 C CA . TRP B 1 27 ? -5.586 70.125 41.719 1 63.75 27 TRP B CA 1
ATOM 2927 C C . TRP B 1 27 ? -5.113 70.062 43.188 1 63.75 27 TRP B C 1
ATOM 2929 O O . TRP B 1 27 ? -5.324 71.062 43.938 1 63.75 27 TRP B O 1
ATOM 2939 N N . LEU B 1 28 ? -4.426 69.062 43.438 1 62.53 28 LEU B N 1
ATOM 2940 C CA . LEU B 1 28 ? -3.99 68.875 44.812 1 62.53 28 LEU B CA 1
ATOM 2941 C C . LEU B 1 28 ? -2.857 69.875 45.156 1 62.53 28 LEU B C 1
ATOM 2943 O O . LEU B 1 28 ? -2.699 70.25 46.312 1 62.53 28 LEU B O 1
ATOM 2947 N N . SER B 1 29 ? -2.182 70.25 44.188 1 59.78 29 SER B N 1
ATOM 2948 C CA . SER B 1 29 ? -1.067 71.188 44.469 1 59.78 29 SER B CA 1
ATOM 2949 C C . SER B 1 29 ? -1.559 72.562 44.75 1 59.78 29 SER B C 1
ATOM 2951 O O . SER B 1 29 ? -0.789 73.438 45.219 1 59.78 29 SER B O 1
ATOM 2953 N N . GLY B 1 30 ? -2.941 72.875 44.875 1 58.09 30 GLY B N 1
ATOM 2954 C CA . GLY B 1 30 ? -3.527 74.125 45.312 1 58.09 30 GLY B CA 1
ATOM 2955 C C . GLY B 1 30 ? -3.434 75.25 44.312 1 58.09 30 GLY B C 1
ATOM 2956 O O . GLY B 1 30 ? -3.793 76.375 44.594 1 58.09 30 GLY B O 1
ATOM 2957 N N . GLU B 1 31 ? -2.668 75.062 43.375 1 54.34 31 GLU B N 1
ATOM 2958 C CA . GLU B 1 31 ? -2.494 76.25 42.531 1 54.34 31 GLU B CA 1
ATOM 2959 C C . GLU B 1 31 ? -3.699 76.438 41.625 1 54.34 31 GLU B C 1
ATOM 2961 O O . GLU B 1 31 ? -4.25 75.5 41.094 1 54.34 31 GLU B O 1
ATOM 2966 N N . ALA B 1 32 ? -4.633 77.375 41.938 1 53.47 32 ALA B N 1
ATOM 2967 C CA . ALA B 1 32 ? -5.855 77.812 41.281 1 53.47 32 ALA B CA 1
ATOM 2968 C C . ALA B 1 32 ? -5.672 77.875 39.75 1 53.47 32 ALA B C 1
ATOM 2970 O O . ALA B 1 32 ? -5.262 78.875 39.219 1 53.47 32 ALA B O 1
ATOM 2971 N N . ARG B 1 33 ? -5.031 76.938 39.125 1 56.06 33 ARG B N 1
ATOM 2972 C CA . ARG B 1 33 ? -4.73 77.062 37.688 1 56.06 33 ARG B CA 1
ATOM 2973 C C . ARG B 1 33 ? -5.973 76.75 36.844 1 56.06 33 ARG B C 1
ATOM 2975 O O . ARG B 1 33 ? -6.891 76.062 37.281 1 56.06 33 ARG B O 1
ATOM 2982 N N . PRO B 1 34 ? -6.051 77.562 35.75 1 59.91 34 PRO B N 1
ATOM 2983 C CA . PRO B 1 34 ? -7.254 77.438 34.906 1 59.91 34 PRO B CA 1
ATOM 2984 C C . PRO B 1 34 ? -7.449 76.062 34.344 1 59.91 34 PRO B C 1
ATOM 2986 O O . PRO B 1 34 ? -6.496 75.438 33.844 1 59.91 34 PRO B O 1
ATOM 2989 N N . ILE B 1 35 ? -8.484 75.438 34.781 1 64 35 ILE B N 1
ATOM 2990 C CA . ILE B 1 35 ? -8.961 74.125 34.344 1 64 35 ILE B CA 1
ATOM 2991 C C . ILE B 1 35 ? -8.812 74 32.844 1 64 35 ILE B C 1
ATOM 2993 O O . ILE B 1 35 ? -8.656 72.875 32.312 1 64 35 ILE B O 1
ATOM 2997 N N . SER B 1 36 ? -8.648 75.188 32.219 1 65.62 36 SER B N 1
ATOM 2998 C CA . SER B 1 36 ? -8.562 75.188 30.766 1 65.62 36 SER B CA 1
ATOM 2999 C C . SER B 1 36 ? -7.254 74.562 30.297 1 65.62 36 SER B C 1
ATOM 3001 O O . SER B 1 36 ? -7.234 73.812 29.312 1 65.62 36 SER B O 1
ATOM 3003 N N . ILE B 1 37 ? -6.172 74.688 30.984 1 65.12 37 ILE B N 1
ATOM 3004 C CA . ILE B 1 37 ? -4.879 74.125 30.578 1 65.12 37 ILE B CA 1
ATOM 3005 C C . ILE B 1 37 ? -4.859 72.625 30.781 1 65.12 37 ILE B C 1
ATOM 3007 O O . ILE B 1 37 ? -4.336 71.938 29.938 1 65.12 37 ILE B O 1
ATOM 3011 N N . VAL B 1 38 ? -5.52 72.188 31.844 1 66.44 38 VAL B N 1
ATOM 3012 C CA . VAL B 1 38 ? -5.602 70.75 32.125 1 66.44 38 VAL B CA 1
ATOM 3013 C C . VAL B 1 38 ? -6.441 70.062 31.062 1 66.44 38 VAL B C 1
ATOM 3015 O O . VAL B 1 38 ? -6.074 69 30.562 1 66.44 38 VAL B O 1
ATOM 3018 N N . LEU B 1 39 ? -7.445 70.812 30.672 1 67.38 39 LEU B N 1
ATOM 3019 C CA . LEU B 1 39 ? -8.344 70.25 29.672 1 67.38 39 LEU B CA 1
ATOM 3020 C C . LEU B 1 39 ? -7.656 70.125 28.312 1 67.38 39 LEU B C 1
ATOM 3022 O O . LEU B 1 39 ? -7.84 69.188 27.562 1 67.38 39 LEU B O 1
ATOM 3026 N N . TYR B 1 40 ? -6.781 71.25 28.016 1 65.81 40 TYR B N 1
ATOM 3027 C CA . TYR B 1 40 ? -6.051 71.25 26.766 1 65.81 40 TYR B CA 1
ATOM 3028 C C . TYR B 1 40 ? -5.031 70.062 26.719 1 65.81 40 TYR B C 1
ATOM 3030 O O . TYR B 1 40 ? -4.875 69.438 25.703 1 65.81 40 TYR B O 1
ATOM 3038 N N . GLY B 1 41 ? -4.387 69.812 27.812 1 66.69 41 GLY B N 1
ATOM 3039 C CA . GLY B 1 41 ? -3.438 68.688 27.906 1 66.69 41 GLY B CA 1
ATOM 3040 C C . GLY B 1 41 ? -4.086 67.375 27.734 1 66.69 41 GLY B C 1
ATOM 3041 O O . GLY B 1 41 ? -3.555 66.5 27.047 1 66.69 41 GLY B O 1
ATOM 3042 N N . MET B 1 42 ? -5.27 67.188 28.312 1 67.5 42 MET B N 1
ATOM 3043 C CA . MET B 1 42 ? -6.02 66 28.219 1 67.5 42 MET B CA 1
ATOM 3044 C C . MET B 1 42 ? -6.473 65.75 26.781 1 67.5 42 MET B C 1
ATOM 3046 O O . MET B 1 42 ? -6.453 64.562 26.297 1 67.5 42 MET B O 1
ATOM 3050 N N . LEU B 1 43 ? -6.816 66.812 26.141 1 68.88 43 LEU B N 1
ATOM 3051 C CA . LEU B 1 43 ? -7.293 66.688 24.766 1 68.88 43 LEU B CA 1
ATOM 3052 C C . LEU B 1 43 ? -6.168 66.25 23.828 1 68.88 43 LEU B C 1
ATOM 3054 O O . LEU B 1 43 ? -6.359 65.312 23 1 68.88 43 LEU B O 1
ATOM 3058 N N . ILE B 1 44 ? -4.969 66.812 24.047 1 65.25 44 ILE B N 1
ATOM 3059 C CA . ILE B 1 44 ? -3.832 66.5 23.203 1 65.25 44 ILE B CA 1
ATOM 3060 C C . ILE B 1 44 ? -3.43 65.062 23.422 1 65.25 44 ILE B C 1
ATOM 3062 O O . ILE B 1 44 ? -3.172 64.312 22.469 1 65.25 44 ILE B O 1
ATOM 3066 N N . SER B 1 45 ? -3.471 64.625 24.656 1 69.19 45 SER B N 1
ATOM 3067 C CA . SER B 1 45 ? -3.105 63.25 25 1 69.19 45 SER B CA 1
ATOM 3068 C C . SER B 1 45 ? -4.094 62.25 24.406 1 69.19 45 SER B C 1
ATOM 3070 O O . SER B 1 45 ? -3.699 61.188 23.953 1 69.19 45 SER B O 1
ATOM 3072 N N . THR B 1 46 ? -5.352 62.625 24.391 1 68.81 46 THR B N 1
ATOM 3073 C CA . THR B 1 46 ? -6.391 61.75 23.859 1 68.81 46 THR B CA 1
ATOM 3074 C C . THR B 1 46 ? -6.242 61.594 22.359 1 68.81 46 THR B C 1
ATOM 3076 O O . THR B 1 46 ? -6.398 60.5 21.828 1 68.81 46 THR B O 1
ATOM 3079 N N . VAL B 1 47 ? -5.883 62.688 21.703 1 67.88 47 VAL B N 1
ATOM 3080 C CA . VAL B 1 47 ? -5.707 62.625 20.25 1 67.88 47 VAL B CA 1
ATOM 3081 C C . VAL B 1 47 ? -4.527 61.719 19.906 1 67.88 47 VAL B C 1
ATOM 3083 O O . VAL B 1 47 ? -4.621 60.906 19 1 67.88 47 VAL B O 1
ATOM 3086 N N . ILE B 1 48 ? -3.445 61.75 20.688 1 67.5 48 ILE B N 1
ATOM 3087 C CA . ILE B 1 48 ? -2.256 60.938 20.438 1 67.5 48 ILE B CA 1
ATOM 3088 C C . ILE B 1 48 ? -2.566 59.469 20.688 1 67.5 48 ILE B C 1
ATOM 3090 O O . ILE B 1 48 ? -2.123 58.594 19.938 1 67.5 48 ILE B O 1
ATOM 3094 N N . PHE B 1 49 ? -3.398 59.188 21.688 1 71.94 49 PHE B N 1
ATOM 3095 C CA . PHE B 1 49 ? -3.787 57.844 22.016 1 71.94 49 PHE B CA 1
ATOM 3096 C C . PHE B 1 49 ? -4.637 57.219 20.906 1 71.94 49 PHE B C 1
ATOM 3098 O O . PHE B 1 49 ? -4.445 56.062 20.547 1 71.94 49 PHE B O 1
ATOM 3105 N N . VAL B 1 50 ? -5.484 58.062 20.375 1 69.31 50 VAL B N 1
ATOM 3106 C CA . VAL B 1 50 ? -6.359 57.594 19.312 1 69.31 50 VAL B CA 1
ATOM 3107 C C . VAL B 1 50 ? -5.535 57.281 18.062 1 69.31 50 VAL B C 1
ATOM 3109 O O . VAL B 1 50 ? -5.762 56.25 17.406 1 69.31 50 VAL B O 1
ATOM 3112 N N . VAL B 1 51 ? -4.527 58.125 17.812 1 67 51 VAL B N 1
ATOM 3113 C CA . VAL B 1 51 ? -3.654 57.906 16.672 1 67 51 VAL B CA 1
ATOM 3114 C C . VAL B 1 51 ? -2.857 56.625 16.875 1 67 51 VAL B C 1
ATOM 3116 O O . VAL B 1 51 ? -2.715 55.812 15.945 1 67 51 VAL B O 1
ATOM 3119 N N . TYR B 1 52 ? -2.408 56.375 18.078 1 68.69 52 TYR B N 1
ATOM 3120 C CA . TYR B 1 52 ? -1.661 55.156 18.406 1 68.69 52 TYR B CA 1
ATOM 3121 C C . TYR B 1 52 ? -2.516 53.906 18.188 1 68.69 52 TYR B C 1
ATOM 3123 O O . TYR B 1 52 ? -2.057 52.938 17.594 1 68.69 52 TYR B O 1
ATOM 3131 N N . LEU B 1 53 ? -3.766 53.938 18.703 1 70.06 53 LEU B N 1
ATOM 3132 C CA . LEU B 1 53 ? -4.668 52.812 18.578 1 70.06 53 LEU B CA 1
ATOM 3133 C C . LEU B 1 53 ? -4.957 52.5 17.109 1 70.06 53 LEU B C 1
ATOM 3135 O O . LEU B 1 53 ? -5.066 51.344 16.719 1 70.06 53 LEU B O 1
ATOM 3139 N N . PHE B 1 54 ? -5.02 53.562 16.359 1 68.44 54 PHE B N 1
ATOM 3140 C CA . PHE B 1 54 ? -5.297 53.375 14.938 1 68.44 54 PHE B CA 1
ATOM 3141 C C . PHE B 1 54 ? -4.109 52.75 14.227 1 68.44 54 PHE B C 1
ATOM 3143 O O . PHE B 1 54 ? -4.281 51.844 13.391 1 68.44 54 PHE B O 1
ATOM 3150 N N . VAL B 1 55 ? -2.895 53.156 14.539 1 66.62 55 VAL B N 1
ATOM 3151 C CA . VAL B 1 55 ? -1.692 52.625 13.922 1 66.62 55 VAL B CA 1
ATOM 3152 C C . VAL B 1 55 ? -1.538 51.156 14.32 1 66.62 55 VAL B C 1
ATOM 3154 O O . VAL B 1 55 ? -1.222 50.312 13.484 1 66.62 55 VAL B O 1
ATOM 3157 N N . ARG B 1 56 ? -1.805 50.906 15.586 1 69.25 56 ARG B N 1
ATOM 3158 C CA . ARG B 1 56 ? -1.696 49.531 16.078 1 69.25 56 ARG B CA 1
ATOM 3159 C C . ARG B 1 56 ? -2.715 48.625 15.414 1 69.25 56 ARG B C 1
ATOM 3161 O O . ARG B 1 56 ? -2.406 47.469 15.086 1 69.25 56 ARG B O 1
ATOM 3168 N N . TYR B 1 57 ? -3.855 49.094 15.242 1 67.94 57 TYR B N 1
ATOM 3169 C CA . TYR B 1 57 ? -4.91 48.344 14.57 1 67.94 57 TYR B CA 1
ATOM 3170 C C . TYR B 1 57 ? -4.531 48.031 13.125 1 67.94 57 TYR B C 1
ATOM 3172 O O . TYR B 1 57 ? -4.738 46.938 12.641 1 67.94 57 TYR B O 1
ATOM 3180 N N . ALA B 1 58 ? -3.998 48.969 12.523 1 67.5 58 ALA B N 1
ATOM 3181 C CA . ALA B 1 58 ? -3.611 48.781 11.125 1 67.5 58 ALA B CA 1
ATOM 3182 C C . ALA B 1 58 ? -2.504 47.75 11 1 67.5 58 ALA B C 1
ATOM 3184 O O . ALA B 1 58 ? -2.471 46.969 10.039 1 67.5 58 ALA B O 1
ATOM 3185 N N . GLN B 1 59 ? -1.678 47.656 12.016 1 64.44 59 GLN B N 1
ATOM 3186 C CA . GLN B 1 59 ? -0.554 46.719 11.992 1 64.44 59 GLN B CA 1
ATOM 3187 C C . GLN B 1 59 ? -1.013 45.312 12.281 1 64.44 59 GLN B C 1
ATOM 3189 O O . GLN B 1 59 ? -0.502 44.344 11.695 1 64.44 59 GLN B O 1
ATOM 3194 N N . LEU B 1 60 ? -2.025 45.281 13.164 1 67.19 60 LEU B N 1
ATOM 3195 C CA . LEU B 1 60 ? -2.381 43.938 13.664 1 67.19 60 LEU B CA 1
ATOM 3196 C C . LEU B 1 60 ? -3.611 43.406 12.945 1 67.19 60 LEU B C 1
ATOM 3198 O O . LEU B 1 60 ? -3.955 42.25 13.094 1 67.19 60 LEU B O 1
ATOM 3202 N N . HIS B 1 61 ? -4.195 44.281 12.211 1 66.94 61 HIS B N 1
ATOM 3203 C CA . HIS B 1 61 ? -5.438 43.906 11.547 1 66.94 61 HIS B CA 1
ATOM 3204 C C . HIS B 1 61 ? -5.238 42.656 10.688 1 66.94 61 HIS B C 1
ATOM 3206 O O . HIS B 1 61 ? -6.098 41.781 10.648 1 66.94 61 HIS B O 1
ATOM 3212 N N . HIS B 1 62 ? -4.141 42.625 10.117 1 65.56 62 HIS B N 1
ATOM 3213 C CA . HIS B 1 62 ? -3.895 41.469 9.227 1 65.56 62 HIS B CA 1
ATOM 3214 C C . HIS B 1 62 ? -3.76 40.188 10.016 1 65.56 62 HIS B C 1
ATOM 3216 O O . HIS B 1 62 ? -4.242 39.125 9.578 1 65.56 62 HIS B O 1
ATOM 3222 N N . VAL B 1 63 ? -3.152 40.312 11.211 1 66 63 VAL B N 1
ATOM 3223 C CA . VAL B 1 63 ? -2.967 39.125 12.039 1 66 63 VAL B CA 1
ATOM 3224 C C . VAL B 1 63 ? -4.32 38.656 12.562 1 66 63 VAL B C 1
ATOM 3226 O O . VAL B 1 63 ? -4.598 37.438 12.555 1 66 63 VAL B O 1
ATOM 3229 N N . TYR B 1 64 ? -5.098 39.688 12.883 1 65.56 64 TYR B N 1
ATOM 3230 C CA . TYR B 1 64 ? -6.406 39.344 13.43 1 65.56 64 TYR B CA 1
ATOM 3231 C C . TYR B 1 64 ? -7.285 38.719 12.359 1 65.56 64 TYR B C 1
ATOM 3233 O O . TYR B 1 64 ? -8.055 37.781 12.648 1 65.56 64 TYR B O 1
ATOM 3241 N N . ARG B 1 65 ? -7.156 39.062 11.227 1 64.38 65 ARG B N 1
ATOM 3242 C CA . ARG B 1 65 ? -7.914 38.5 10.125 1 64.38 65 ARG B CA 1
ATOM 3243 C C . ARG B 1 65 ? -7.465 37.062 9.836 1 64.38 65 ARG B C 1
ATOM 3245 O O . ARG B 1 65 ? -8.289 36.188 9.562 1 64.38 65 ARG B O 1
ATOM 3252 N N . ALA B 1 66 ? -6.184 36.938 9.93 1 64.12 66 ALA B N 1
ATOM 3253 C CA . ALA B 1 66 ? -5.617 35.594 9.68 1 64.12 66 ALA B CA 1
ATOM 3254 C C . ALA B 1 66 ? -6.07 34.594 10.734 1 64.12 66 ALA B C 1
ATOM 3256 O O . ALA B 1 66 ? -6.289 33.438 10.438 1 64.12 66 ALA B O 1
ATOM 3257 N N . LEU B 1 67 ? -6.223 35.188 11.93 1 63.62 67 LEU B N 1
ATOM 3258 C CA . LEU B 1 67 ? -6.629 34.312 13.031 1 63.62 67 LEU B CA 1
ATOM 3259 C C . LEU B 1 67 ? -8.094 33.906 12.898 1 63.62 67 LEU B C 1
ATOM 3261 O O . LEU B 1 67 ? -8.492 32.844 13.375 1 63.62 67 LEU B O 1
ATOM 3265 N N . HIS B 1 68 ? -8.797 34.719 12.211 1 61.38 68 HIS B N 1
ATOM 3266 C CA . HIS B 1 68 ? -10.219 34.438 12.047 1 61.38 68 HIS B CA 1
ATOM 3267 C C . HIS B 1 68 ? -10.445 33.438 10.898 1 61.38 68 HIS B C 1
ATOM 3269 O O . HIS B 1 68 ? -11.43 32.719 10.891 1 61.38 68 HIS B O 1
ATOM 3275 N N . GLU B 1 69 ? -9.633 33.5 9.867 1 59.03 69 GLU B N 1
ATOM 3276 C CA . GLU B 1 69 ? -9.781 32.562 8.758 1 59.03 69 GLU B CA 1
ATOM 3277 C C . GLU B 1 69 ? -8.492 31.781 8.508 1 59.03 69 GLU B C 1
ATOM 3279 O O . GLU B 1 69 ? -7.75 32.062 7.57 1 59.03 69 GLU B O 1
ATOM 3284 N N . PRO B 1 70 ? -8.312 30.844 9.477 1 54.44 70 PRO B N 1
ATOM 3285 C CA . PRO B 1 70 ? -7.031 30.141 9.422 1 54.44 70 PRO B CA 1
ATOM 3286 C C . PRO B 1 70 ? -6.805 29.438 8.086 1 54.44 70 PRO B C 1
ATOM 3288 O O . PRO B 1 70 ? -5.66 29.281 7.656 1 54.44 70 PRO B O 1
ATOM 3291 N N . LYS B 1 71 ? -7.918 29.062 7.566 1 55.94 71 LYS B N 1
ATOM 3292 C CA . LYS B 1 71 ? -7.801 28.297 6.324 1 55.94 71 LYS B CA 1
ATOM 3293 C C . LYS B 1 71 ? -7.18 29.156 5.219 1 55.94 71 LYS B C 1
ATOM 3295 O O . LYS B 1 71 ? -6.422 28.656 4.387 1 55.94 71 LYS B O 1
ATOM 3300 N N . GLN B 1 72 ? -7.566 30.312 5.18 1 51.75 72 GLN B N 1
ATOM 3301 C CA . GLN B 1 72 ? -7.082 31.234 4.164 1 51.75 72 GLN B CA 1
ATOM 3302 C C . GLN B 1 72 ? -5.613 31.594 4.391 1 51.75 72 GLN B C 1
ATOM 3304 O O . GLN B 1 72 ? -4.871 31.828 3.438 1 51.75 72 GLN B O 1
ATOM 3309 N N . LEU B 1 73 ? -5.262 31.734 5.613 1 52.38 73 LEU B N 1
ATOM 3310 C CA . LEU B 1 73 ? -3.871 32.031 5.93 1 52.38 73 LEU B CA 1
ATOM 3311 C C . LEU B 1 73 ? -2.955 30.875 5.586 1 52.38 73 LEU B C 1
ATOM 3313 O O . LEU B 1 73 ? -1.822 31.078 5.141 1 52.38 73 LEU B O 1
ATOM 3317 N N . VAL B 1 74 ? -3.512 29.688 5.91 1 53.25 74 VAL B N 1
ATOM 3318 C CA . VAL B 1 74 ? -2.732 28.5 5.566 1 53.25 74 VAL B CA 1
ATOM 3319 C C . VAL B 1 74 ? -2.541 28.422 4.055 1 53.25 74 VAL B C 1
ATOM 3321 O O . VAL B 1 74 ? -1.498 27.984 3.574 1 53.25 74 VAL B O 1
ATOM 3324 N N . ARG B 1 75 ? -3.604 28.969 3.457 1 50.53 75 ARG B N 1
ATOM 3325 C CA . ARG B 1 75 ? -3.555 28.938 1.999 1 50.53 75 ARG B CA 1
ATOM 3326 C C . ARG B 1 75 ? -2.736 30.109 1.455 1 50.53 75 ARG B C 1
ATOM 3328 O O . ARG B 1 75 ? -2.139 30 0.381 1 50.53 75 ARG B O 1
ATOM 3335 N N . GLU B 1 76 ? -2.803 31.109 2.213 1 48.94 76 GLU B N 1
ATOM 3336 C CA . GLU B 1 76 ? -2.064 32.281 1.781 1 48.94 76 GLU B CA 1
ATOM 3337 C C . GLU B 1 76 ? -1.039 32.719 2.83 1 48.94 76 GLU B C 1
ATOM 3339 O O . GLU B 1 76 ? -1.199 33.75 3.48 1 48.94 76 GLU B O 1
ATOM 3344 N N . PRO B 1 77 ? -0.275 31.844 3.215 1 46.88 77 PRO B N 1
ATOM 3345 C CA . PRO B 1 77 ? 0.672 32.031 4.312 1 46.88 77 PRO B CA 1
ATOM 3346 C C . PRO B 1 77 ? 1.457 33.344 4.176 1 46.88 77 PRO B C 1
ATOM 3348 O O . PRO B 1 77 ? 2.027 33.844 5.156 1 46.88 77 PRO B O 1
ATOM 3351 N N . PHE B 1 78 ? 1.528 33.781 2.943 1 43.41 78 PHE B N 1
ATOM 3352 C CA . PHE B 1 78 ? 2.455 34.875 2.635 1 43.41 78 PHE B CA 1
ATOM 3353 C C . PHE B 1 78 ? 1.799 36.219 2.871 1 43.41 78 PHE B C 1
ATOM 3355 O O . PHE B 1 78 ? 2.385 37.25 2.562 1 43.41 78 PHE B O 1
ATOM 3362 N N . GLN B 1 79 ? 0.639 36.188 3.232 1 48.44 79 GLN B N 1
ATOM 3363 C CA . GLN B 1 79 ? 0.159 37.562 3.375 1 48.44 79 GLN B CA 1
ATOM 3364 C C . GLN B 1 79 ? 0.788 38.25 4.59 1 48.44 79 GLN B C 1
ATOM 3366 O O . GLN B 1 79 ? 0.844 37.656 5.676 1 48.44 79 GLN B O 1
ATOM 3371 N N . PRO B 1 80 ? 1.524 39.25 4.363 1 47.22 80 PRO B N 1
ATOM 3372 C CA . PRO B 1 80 ? 2.193 40 5.441 1 47.22 80 PRO B CA 1
ATOM 3373 C C . PRO B 1 80 ? 1.266 40.312 6.617 1 47.22 80 PRO B C 1
ATOM 3375 O O . PRO B 1 80 ? 0.138 40.75 6.418 1 47.22 80 PRO B O 1
ATOM 3378 N N . LEU B 1 81 ? 1.222 39.531 7.602 1 48.84 81 LEU B N 1
ATOM 3379 C CA . LEU B 1 81 ? 0.384 39.719 8.781 1 48.84 81 LEU B CA 1
ATOM 3380 C C . LEU B 1 81 ? 0.749 41 9.492 1 48.84 81 LEU B C 1
ATOM 3382 O O . LEU B 1 81 ? 0.369 41.219 10.648 1 48.84 81 LEU B O 1
ATOM 3386 N N . GLY B 1 82 ? 1.262 41.938 8.594 1 52.19 82 GLY B N 1
ATOM 3387 C CA . GLY B 1 82 ? 1.584 43.219 9.227 1 52.19 82 GLY B CA 1
ATOM 3388 C C . GLY B 1 82 ? 2.992 43.25 9.789 1 52.19 82 GLY B C 1
ATOM 3389 O O . GLY B 1 82 ? 3.723 42.281 9.727 1 52.19 82 GLY B O 1
ATOM 3390 N N . HIS B 1 83 ? 3.568 44.5 10.008 1 53.44 83 HIS B N 1
ATOM 3391 C CA . HIS B 1 83 ? 4.945 44.812 10.367 1 53.44 83 HIS B CA 1
ATOM 3392 C C . HIS B 1 83 ? 5.188 44.594 11.852 1 53.44 83 HIS B C 1
ATOM 3394 O O . HIS B 1 83 ? 6.27 44.906 12.359 1 53.44 83 HIS B O 1
ATOM 3400 N N . ALA B 1 84 ? 4.164 44.031 12.492 1 58.97 84 ALA B N 1
ATOM 3401 C CA . ALA B 1 84 ? 4.426 43.812 13.914 1 58.97 84 ALA B CA 1
ATOM 3402 C C . ALA B 1 84 ? 5.234 42.531 14.117 1 58.97 84 ALA B C 1
ATOM 3404 O O . ALA B 1 84 ? 5.059 41.562 13.383 1 58.97 84 ALA B O 1
ATOM 3405 N N . PRO B 1 85 ? 6.281 42.625 14.812 1 62.41 85 PRO B N 1
ATOM 3406 C CA . PRO B 1 85 ? 7.164 41.5 15.062 1 62.41 85 PRO B CA 1
ATOM 3407 C C . PRO B 1 85 ? 6.398 40.25 15.477 1 62.41 85 PRO B C 1
ATOM 3409 O O . PRO B 1 85 ? 6.758 39.125 15.07 1 62.41 85 PRO B O 1
ATOM 3412 N N . MET B 1 86 ? 5.332 40.5 16.188 1 64.81 86 MET B N 1
ATOM 3413 C CA . MET B 1 86 ? 4.543 39.344 16.625 1 64.81 86 MET B CA 1
ATOM 3414 C C . MET B 1 86 ? 3.84 38.688 15.438 1 64.81 86 MET B C 1
ATOM 3416 O O . MET B 1 86 ? 3.807 37.469 15.336 1 64.81 86 MET B O 1
ATOM 3420 N N . ALA B 1 87 ? 3.301 39.531 14.609 1 65.81 87 ALA B N 1
ATOM 3421 C CA . ALA B 1 87 ? 2.598 39.031 13.438 1 65.81 87 ALA B CA 1
ATOM 3422 C C . ALA B 1 87 ? 3.531 38.219 12.539 1 65.81 87 ALA B C 1
ATOM 3424 O O . ALA B 1 87 ? 3.152 37.156 12.039 1 65.81 87 ALA B O 1
ATOM 3425 N N . GLU B 1 88 ? 4.715 38.688 12.469 1 70.12 88 GLU B N 1
ATOM 3426 C CA . GLU B 1 88 ? 5.703 38 11.641 1 70.12 88 GLU B CA 1
ATOM 3427 C C . GLU B 1 88 ? 6.109 36.688 12.258 1 70.12 88 GLU B C 1
ATOM 3429 O O . GLU B 1 88 ? 6.316 35.688 11.547 1 70.12 88 GLU B O 1
ATOM 3434 N N . ALA B 1 89 ? 6.188 36.688 13.562 1 70.75 89 ALA B N 1
ATOM 3435 C CA . ALA B 1 89 ? 6.574 35.469 14.25 1 70.75 89 ALA B CA 1
ATOM 3436 C C . ALA B 1 89 ? 5.488 34.406 14.117 1 70.75 89 ALA B C 1
ATOM 3438 O O . ALA B 1 89 ? 5.785 33.219 13.883 1 70.75 89 ALA B O 1
ATOM 3439 N N . ILE B 1 90 ? 4.312 34.875 14.234 1 72.44 90 ILE B N 1
ATOM 3440 C CA . ILE B 1 90 ? 3.191 33.969 14.117 1 72.44 90 ILE B CA 1
ATOM 3441 C C . ILE B 1 90 ? 3.117 33.406 12.688 1 72.44 90 ILE B C 1
ATOM 3443 O O . ILE B 1 90 ? 2.918 32.219 12.484 1 72.44 90 ILE B O 1
ATOM 3447 N N . LYS B 1 91 ? 3.291 34.25 11.766 1 73.31 91 LYS B N 1
ATOM 3448 C CA . LYS B 1 91 ? 3.295 33.844 10.359 1 73.31 91 LYS B CA 1
ATOM 3449 C C . LYS B 1 91 ? 4.391 32.812 10.086 1 73.31 91 LYS B C 1
ATOM 3451 O O . LYS B 1 91 ? 4.164 31.844 9.367 1 73.31 91 LYS B O 1
ATOM 3456 N N . GLY B 1 92 ? 5.496 33.094 10.648 1 74.5 92 GLY B N 1
ATOM 3457 C CA . GLY B 1 92 ? 6.602 32.188 10.477 1 74.5 92 GLY B CA 1
ATOM 3458 C C . GLY B 1 92 ? 6.312 30.797 11.031 1 74.5 92 GLY B C 1
ATOM 3459 O O . GLY B 1 92 ? 6.648 29.781 10.406 1 74.5 92 GLY B O 1
ATOM 3460 N N . LEU B 1 93 ? 5.656 30.812 12.148 1 75.12 93 LEU B N 1
ATOM 3461 C CA . LEU B 1 93 ? 5.324 29.547 12.781 1 75.12 93 LEU B CA 1
ATOM 3462 C C . LEU B 1 93 ? 4.316 28.766 11.945 1 75.12 93 LEU B C 1
ATOM 3464 O O . LEU B 1 93 ? 4.48 27.562 11.727 1 75.12 93 LEU B O 1
ATOM 3468 N N . ILE B 1 94 ? 3.355 29.422 11.508 1 75.75 94 ILE B N 1
ATOM 3469 C CA . ILE B 1 94 ? 2.318 28.781 10.711 1 75.75 94 ILE B CA 1
ATOM 3470 C C . ILE B 1 94 ? 2.922 28.266 9.406 1 75.75 94 ILE B C 1
ATOM 3472 O O . ILE B 1 94 ? 2.605 27.156 8.977 1 75.75 94 ILE B O 1
ATOM 3476 N N . HIS B 1 95 ? 3.811 29.031 8.867 1 78.31 95 HIS B N 1
ATOM 3477 C CA . HIS B 1 95 ? 4.461 28.641 7.629 1 78.31 95 HIS B CA 1
ATOM 3478 C C . HIS B 1 95 ? 5.324 27.391 7.832 1 78.31 95 HIS B C 1
ATOM 3480 O O . HIS B 1 95 ? 5.332 26.5 6.992 1 78.31 95 HIS B O 1
ATOM 3486 N N . GLU B 1 96 ? 5.953 27.422 8.891 1 81.44 96 GLU B N 1
ATOM 3487 C CA . GLU B 1 96 ? 6.805 26.266 9.195 1 81.44 96 GLU B CA 1
ATOM 3488 C C . GLU B 1 96 ? 5.973 25 9.398 1 81.44 96 GLU B C 1
ATOM 3490 O O . GLU B 1 96 ? 6.328 23.938 8.898 1 81.44 96 GLU B O 1
ATOM 3495 N N . GLN B 1 97 ? 4.945 25.172 10.039 1 80.44 97 GLN B N 1
ATOM 3496 C CA . GLN B 1 97 ? 4.07 24.031 10.281 1 80.44 97 GLN B CA 1
ATOM 3497 C C . GLN B 1 97 ? 3.469 23.516 8.984 1 80.44 97 GLN B C 1
ATOM 3499 O O . GLN B 1 97 ? 3.35 22.297 8.789 1 80.44 97 GLN B O 1
ATOM 3504 N N . GLU B 1 98 ? 3.137 24.438 8.211 1 81.75 98 GLU B N 1
ATOM 3505 C CA . GLU B 1 98 ? 2.572 24.062 6.922 1 81.75 98 GLU B CA 1
ATOM 3506 C C . GLU B 1 98 ? 3.613 23.375 6.043 1 81.75 98 GLU B C 1
ATOM 3508 O O . GLU B 1 98 ? 3.309 22.391 5.363 1 81.75 98 GLU B O 1
ATOM 3513 N N . ARG B 1 99 ? 4.746 23.844 6.102 1 84.12 99 ARG B N 1
ATOM 3514 C CA . ARG B 1 99 ? 5.832 23.234 5.344 1 84.12 99 ARG B CA 1
ATOM 3515 C C . ARG B 1 99 ? 6.105 21.812 5.828 1 84.12 99 ARG B C 1
ATOM 3517 O O . ARG B 1 99 ? 6.281 20.906 5.02 1 84.12 99 ARG B O 1
ATOM 3524 N N . ASN B 1 100 ? 6.094 21.688 7.066 1 85.12 100 ASN B N 1
ATOM 3525 C CA . ASN B 1 100 ? 6.293 20.359 7.633 1 85.12 100 ASN B CA 1
ATOM 3526 C C . ASN B 1 100 ? 5.172 19.406 7.227 1 85.12 100 ASN B C 1
ATOM 3528 O O . ASN B 1 100 ? 5.43 18.234 6.898 1 85.12 100 ASN B O 1
ATOM 3532 N N . ARG B 1 101 ? 4.043 19.938 7.266 1 83.69 101 ARG B N 1
ATOM 3533 C CA . ARG B 1 101 ? 2.885 19.141 6.863 1 83.69 101 ARG B CA 1
ATOM 3534 C C . ARG B 1 101 ? 2.988 18.734 5.398 1 83.69 101 ARG B C 1
ATOM 3536 O O . ARG B 1 101 ? 2.777 17.562 5.062 1 83.69 101 ARG B O 1
ATOM 3543 N N . GLN B 1 102 ? 3.311 19.562 4.602 1 86.12 102 GLN B N 1
ATOM 3544 C CA . GLN B 1 102 ? 3.422 19.281 3.176 1 86.12 102 GLN B CA 1
ATOM 3545 C C . GLN B 1 102 ? 4.547 18.297 2.895 1 86.12 102 GLN B C 1
ATOM 3547 O O . GLN B 1 102 ? 4.418 17.422 2.031 1 86.12 102 GLN B O 1
ATOM 3552 N N . GLN B 1 103 ? 5.516 18.484 3.668 1 88.06 103 GLN B N 1
ATOM 3553 C CA . GLN B 1 103 ? 6.633 17.562 3.504 1 88.06 103 GLN B CA 1
ATOM 3554 C C . GLN B 1 103 ? 6.238 16.141 3.906 1 88.06 103 GLN B C 1
ATOM 3556 O O . GLN B 1 103 ? 6.535 15.18 3.191 1 88.06 103 GLN B O 1
ATOM 3561 N N . GLU B 1 104 ? 5.559 16.062 4.965 1 86.25 104 GLU B N 1
ATOM 3562 C CA . GLU B 1 104 ? 5.121 14.758 5.438 1 86.25 104 GLU B CA 1
ATOM 3563 C C . GLU B 1 104 ? 4.145 14.117 4.453 1 86.25 104 GLU B C 1
ATOM 3565 O O . GLU B 1 104 ? 4.258 12.93 4.145 1 86.25 104 GLU B O 1
ATOM 3570 N N . LEU B 1 105 ? 3.32 14.922 3.99 1 83.25 105 LEU B N 1
ATOM 3571 C CA . LEU B 1 105 ? 2.354 14.43 3.014 1 83.25 105 LEU B CA 1
ATOM 3572 C C . LEU B 1 105 ? 3.045 14.039 1.711 1 83.25 105 LEU B C 1
ATOM 3574 O O . LEU B 1 105 ? 2.67 13.055 1.075 1 83.25 105 LEU B O 1
ATOM 3578 N N . GLY B 1 106 ? 3.977 14.82 1.344 1 84.75 106 GLY B N 1
ATOM 3579 C CA . GLY B 1 106 ? 4.75 14.508 0.153 1 84.75 106 GLY B CA 1
ATOM 3580 C C . GLY B 1 106 ? 5.5 13.188 0.257 1 84.75 106 GLY B C 1
ATOM 3581 O O . GLY B 1 106 ? 5.523 12.406 -0.694 1 84.75 106 GLY B O 1
ATOM 3582 N N . GLU B 1 107 ? 5.973 12.938 1.405 1 86.19 107 GLU B N 1
ATOM 3583 C CA . GLU B 1 107 ? 6.68 11.68 1.637 1 86.19 107 GLU B CA 1
ATOM 3584 C C . GLU B 1 107 ? 5.727 10.492 1.563 1 86.19 107 GLU B C 1
ATOM 3586 O O . GLU B 1 107 ? 6.055 9.461 0.971 1 86.19 107 GLU B O 1
ATOM 3591 N N . LEU B 1 108 ? 4.633 10.672 2.076 1 81.62 108 LEU B N 1
ATOM 3592 C CA . LEU B 1 108 ? 3.645 9.602 2.068 1 81.62 108 LEU B CA 1
ATOM 3593 C C . LEU B 1 108 ? 3.143 9.336 0.654 1 81.62 108 LEU B C 1
ATOM 3595 O O . LEU B 1 108 ? 2.947 8.18 0.267 1 81.62 108 LEU B O 1
ATOM 3599 N N . ARG B 1 109 ? 3.004 10.359 -0.065 1 82.88 109 ARG B N 1
ATOM 3600 C CA . ARG B 1 109 ? 2.566 10.219 -1.45 1 82.88 109 ARG B CA 1
ATOM 3601 C C . ARG B 1 109 ? 3.617 9.5 -2.287 1 82.88 109 ARG B C 1
ATOM 3603 O O . ARG B 1 109 ? 3.285 8.633 -3.1 1 82.88 109 ARG B O 1
ATOM 3610 N N . THR B 1 110 ? 4.789 9.891 -2.09 1 84.94 110 THR B N 1
ATOM 3611 C CA . THR B 1 110 ? 5.883 9.25 -2.814 1 84.94 110 THR B CA 1
ATOM 3612 C C . THR B 1 110 ? 5.969 7.77 -2.467 1 84.94 110 THR B C 1
ATOM 3614 O O . THR B 1 110 ? 6.172 6.93 -3.348 1 84.94 110 THR B O 1
ATOM 3617 N N . ARG B 1 111 ? 5.785 7.441 -1.262 1 83.56 111 ARG B N 1
ATOM 3618 C CA . ARG B 1 111 ? 5.809 6.047 -0.833 1 83.56 111 ARG B CA 1
ATOM 3619 C C . ARG B 1 111 ? 4.676 5.258 -1.48 1 83.56 111 ARG B C 1
ATOM 3621 O O . ARG B 1 111 ? 4.867 4.117 -1.905 1 83.56 111 ARG B O 1
ATOM 3628 N N . ASN B 1 112 ? 3.584 5.836 -1.521 1 82.56 112 ASN B N 1
ATOM 3629 C CA . ASN B 1 112 ? 2.434 5.199 -2.154 1 82.56 112 ASN B CA 1
ATOM 3630 C C . ASN B 1 112 ? 2.67 4.965 -3.643 1 82.56 112 ASN B C 1
ATOM 3632 O O . ASN B 1 112 ? 2.338 3.9 -4.168 1 82.56 112 ASN B O 1
ATOM 3636 N N . GLU B 1 113 ? 3.227 5.922 -4.242 1 84.81 113 GLU B N 1
ATOM 3637 C CA . GLU B 1 113 ? 3.525 5.797 -5.664 1 84.81 113 GLU B CA 1
ATOM 3638 C C . GLU B 1 113 ? 4.531 4.676 -5.918 1 84.81 113 GLU B C 1
ATOM 3640 O O . GLU B 1 113 ? 4.391 3.918 -6.879 1 84.81 113 GLU B O 1
ATOM 3645 N N . GLN B 1 114 ? 5.461 4.594 -5.125 1 85.12 114 GLN B N 1
ATOM 3646 C CA . GLN B 1 114 ? 6.457 3.535 -5.246 1 85.12 114 GLN B CA 1
ATOM 3647 C C . GLN B 1 114 ? 5.828 2.16 -5.039 1 85.12 114 GLN B C 1
ATOM 3649 O O . GLN B 1 114 ? 6.191 1.197 -5.715 1 85.12 114 GLN B O 1
ATOM 3654 N N . GLN B 1 115 ? 4.938 2.115 -4.148 1 85.81 115 GLN B N 1
ATOM 3655 C CA . GLN B 1 115 ? 4.254 0.853 -3.895 1 85.81 115 GLN B CA 1
ATOM 3656 C C . GLN B 1 115 ? 3.445 0.41 -5.109 1 85.81 115 GLN B C 1
ATOM 3658 O O . GLN B 1 115 ? 3.41 -0.777 -5.441 1 85.81 115 GLN B O 1
ATOM 3663 N N . VAL B 1 116 ? 2.801 1.303 -5.738 1 87.44 116 VAL B N 1
ATOM 3664 C CA . VAL B 1 116 ? 2.018 0.989 -6.93 1 87.44 116 VAL B CA 1
ATOM 3665 C C . VAL B 1 116 ? 2.939 0.5 -8.039 1 87.44 116 VAL B C 1
ATOM 3667 O O . VAL B 1 116 ? 2.631 -0.478 -8.727 1 87.44 116 VAL B O 1
ATOM 3670 N N . VAL B 1 117 ? 4.027 1.143 -8.234 1 88.12 117 VAL B N 1
ATOM 3671 C CA . VAL B 1 117 ? 5.004 0.726 -9.234 1 88.12 117 VAL B CA 1
ATOM 3672 C C . VAL B 1 117 ? 5.496 -0.685 -8.922 1 88.12 117 VAL B C 1
ATOM 3674 O O . VAL B 1 117 ? 5.586 -1.531 -9.812 1 88.12 117 VAL B O 1
ATOM 3677 N N . PHE B 1 118 ? 5.734 -0.918 -7.719 1 89.25 118 PHE B N 1
ATOM 3678 C CA . PHE B 1 118 ? 6.152 -2.244 -7.277 1 89.25 118 PHE B CA 1
ATOM 3679 C C . PHE B 1 118 ? 5.102 -3.289 -7.629 1 89.25 118 PHE B C 1
ATOM 3681 O O . PHE B 1 118 ? 5.422 -4.332 -8.203 1 89.25 118 PHE B O 1
ATOM 3688 N N . MET B 1 119 ? 3.971 -2.965 -7.25 1 91.06 119 MET B N 1
ATOM 3689 C CA . MET B 1 119 ? 2.889 -3.92 -7.469 1 91.06 119 MET B CA 1
ATOM 3690 C C . MET B 1 119 ? 2.723 -4.227 -8.953 1 91.06 119 MET B C 1
ATOM 3692 O O . MET B 1 119 ? 2.516 -5.383 -9.328 1 91.06 119 MET B O 1
ATOM 3696 N N . ASN B 1 120 ? 2.793 -3.25 -9.742 1 90.94 120 ASN B N 1
ATOM 3697 C CA . ASN B 1 120 ? 2.68 -3.447 -11.188 1 90.94 120 ASN B CA 1
ATOM 3698 C C . ASN B 1 120 ? 3.771 -4.375 -11.711 1 90.94 120 ASN B C 1
ATOM 3700 O O . ASN B 1 120 ? 3.484 -5.324 -12.445 1 90.94 120 ASN B O 1
ATOM 3704 N N . ARG B 1 121 ? 4.914 -4.129 -11.305 1 89.38 121 ARG B N 1
ATOM 3705 C CA . ARG B 1 121 ? 6.039 -4.953 -11.742 1 89.38 121 ARG B CA 1
ATOM 3706 C C . ARG B 1 121 ? 5.934 -6.367 -11.188 1 89.38 121 ARG B C 1
ATOM 3708 O O . ARG B 1 121 ? 6.188 -7.34 -11.898 1 89.38 121 ARG B O 1
ATOM 3715 N N . TRP B 1 122 ? 5.602 -6.43 -9.969 1 93.19 122 TRP B N 1
ATOM 3716 C CA . TRP B 1 122 ? 5.473 -7.715 -9.289 1 93.19 122 TRP B CA 1
ATOM 3717 C C . TRP B 1 122 ? 4.398 -8.57 -9.945 1 93.19 122 TRP B C 1
ATOM 3719 O O . TRP B 1 122 ? 4.613 -9.758 -10.211 1 93.19 122 TRP B O 1
ATOM 3729 N N . VAL B 1 123 ? 3.264 -7.984 -10.242 1 94.19 123 VAL B N 1
ATOM 3730 C CA . VAL B 1 123 ? 2.182 -8.719 -10.891 1 94.19 123 VAL B CA 1
ATOM 3731 C C . VAL B 1 123 ? 2.637 -9.203 -12.266 1 94.19 123 VAL B C 1
ATOM 3733 O O . VAL B 1 123 ? 2.357 -10.344 -12.648 1 94.19 123 VAL B O 1
ATOM 3736 N N . HIS B 1 124 ? 3.299 -8.32 -12.945 1 90.31 124 HIS B N 1
ATOM 3737 C CA . HIS B 1 124 ? 3.818 -8.719 -14.25 1 90.31 124 HIS B CA 1
ATOM 3738 C C . HIS B 1 124 ? 4.777 -9.898 -14.125 1 90.31 124 HIS B C 1
ATOM 3740 O O . HIS B 1 124 ? 4.719 -10.836 -14.922 1 90.31 124 HIS B O 1
ATOM 3746 N N . GLN B 1 125 ? 5.562 -9.891 -13.148 1 89.56 125 GLN B N 1
ATOM 3747 C CA . GLN B 1 125 ? 6.508 -10.977 -12.906 1 89.56 125 GLN B CA 1
ATOM 3748 C C . GLN B 1 125 ? 5.781 -12.266 -12.539 1 89.56 125 GLN B C 1
ATOM 3750 O O . GLN B 1 125 ? 6.176 -13.359 -12.961 1 89.56 125 GLN B O 1
ATOM 3755 N N . MET B 1 126 ? 4.766 -12.141 -11.797 1 93.75 126 MET B N 1
ATOM 3756 C CA . MET B 1 126 ? 4.004 -13.305 -11.359 1 93.75 126 MET B CA 1
ATOM 3757 C C . MET B 1 126 ? 3.23 -13.914 -12.516 1 93.75 126 MET B C 1
ATOM 3759 O O . MET B 1 126 ? 2.984 -15.125 -12.539 1 93.75 126 MET B O 1
ATOM 3763 N N . LYS B 1 127 ? 2.922 -13.117 -13.5 1 93.69 127 LYS B N 1
ATOM 3764 C CA . LYS B 1 127 ? 2.176 -13.594 -14.656 1 93.69 127 LYS B CA 1
ATOM 3765 C C . LYS B 1 127 ? 3.045 -14.484 -15.539 1 93.69 127 LYS B C 1
ATOM 3767 O O . LYS B 1 127 ? 2.535 -15.367 -16.234 1 93.69 127 LYS B O 1
ATOM 3772 N N . THR B 1 128 ? 4.289 -14.266 -15.484 1 90.88 128 THR B N 1
ATOM 3773 C CA . THR B 1 128 ? 5.215 -15.031 -16.312 1 90.88 128 THR B CA 1
ATOM 3774 C C . THR B 1 128 ? 5.191 -16.5 -15.945 1 90.88 128 THR B C 1
ATOM 3776 O O . THR B 1 128 ? 4.902 -17.359 -16.781 1 90.88 128 THR B O 1
ATOM 3779 N N . PRO B 1 129 ? 5.473 -16.859 -14.68 1 93.25 129 PRO B N 1
ATOM 3780 C CA . PRO B 1 129 ? 5.387 -18.281 -14.352 1 93.25 129 PRO B CA 1
ATOM 3781 C C . PRO B 1 129 ? 3.996 -18.859 -14.602 1 93.25 129 PRO B C 1
ATOM 3783 O O . PRO B 1 129 ? 3.867 -20.031 -14.961 1 93.25 129 PRO B O 1
ATOM 3786 N N . LEU B 1 130 ? 2.98 -18.125 -14.453 1 94.31 130 LEU B N 1
ATOM 3787 C CA . LEU B 1 130 ? 1.63 -18.594 -14.742 1 94.31 130 LEU B CA 1
ATOM 3788 C C . LEU B 1 130 ? 1.486 -18.969 -16.203 1 94.31 130 LEU B C 1
ATOM 3790 O O . LEU B 1 130 ? 0.901 -20 -16.531 1 94.31 130 LEU B O 1
ATOM 3794 N N . SER B 1 131 ? 2.035 -18.125 -17.031 1 93.19 131 SER B N 1
ATOM 3795 C CA . SER B 1 131 ? 1.961 -18.359 -18.469 1 93.19 131 SER B CA 1
ATOM 3796 C C . SER B 1 131 ? 2.764 -19.594 -18.859 1 93.19 131 SER B C 1
ATOM 3798 O O . SER B 1 131 ? 2.35 -20.359 -19.734 1 93.19 131 SER B O 1
ATOM 3800 N N . ILE B 1 132 ? 3.869 -19.812 -18.234 1 91.81 132 ILE B N 1
ATOM 3801 C CA . ILE B 1 132 ? 4.699 -20.984 -18.516 1 91.81 132 ILE B CA 1
ATOM 3802 C C . ILE B 1 132 ? 3.961 -22.25 -18.094 1 91.81 132 ILE B C 1
ATOM 3804 O O . ILE B 1 132 ? 3.953 -23.25 -18.844 1 91.81 132 ILE B O 1
ATOM 3808 N N . ILE B 1 133 ? 3.338 -22.203 -16.969 1 92.69 133 ILE B N 1
ATOM 3809 C CA . ILE B 1 133 ? 2.561 -23.359 -16.531 1 92.69 133 ILE B CA 1
ATOM 3810 C C . ILE B 1 133 ? 1.431 -23.625 -17.516 1 92.69 133 ILE B C 1
ATOM 3812 O O . ILE B 1 133 ? 1.188 -24.781 -17.891 1 92.69 133 ILE B O 1
ATOM 3816 N N . GLN B 1 134 ? 0.796 -22.578 -17.969 1 91.81 134 GLN B N 1
ATOM 3817 C CA . GLN B 1 134 ? -0.291 -22.703 -18.938 1 91.81 134 GLN B CA 1
ATOM 3818 C C . GLN B 1 134 ? 0.187 -23.391 -20.203 1 91.81 134 GLN B C 1
ATOM 3820 O O . GLN B 1 134 ? -0.481 -24.297 -20.719 1 91.81 134 GLN B O 1
ATOM 3825 N N . LEU B 1 135 ? 1.338 -23.062 -20.672 1 90.12 135 LEU B N 1
ATOM 3826 C CA . LEU B 1 135 ? 1.905 -23.641 -21.875 1 90.12 135 LEU B CA 1
ATOM 3827 C C . LEU B 1 135 ? 2.273 -25.094 -21.672 1 90.12 135 LEU B C 1
ATOM 3829 O O . LEU B 1 135 ? 2.068 -25.938 -22.547 1 90.12 135 LEU B O 1
ATOM 3833 N N . THR B 1 136 ? 2.764 -25.375 -20.516 1 89.81 136 THR B N 1
ATOM 3834 C CA . THR B 1 136 ? 3.213 -26.719 -20.172 1 89.81 136 THR B CA 1
ATOM 3835 C C . THR B 1 136 ? 2.025 -27.672 -20.047 1 89.81 136 THR B C 1
ATOM 3837 O O . THR B 1 136 ? 2.168 -28.875 -20.25 1 89.81 136 THR B O 1
ATOM 3840 N N . LEU B 1 137 ? 0.833 -27.125 -19.781 1 89 137 LEU B N 1
ATOM 3841 C CA . LEU B 1 137 ? -0.362 -27.938 -19.594 1 89 137 LEU B CA 1
ATOM 3842 C C . LEU B 1 137 ? -0.765 -28.625 -20.891 1 89 137 LEU B C 1
ATOM 3844 O O . LEU B 1 137 ? -1.513 -29.609 -20.875 1 89 137 LEU B O 1
ATOM 3848 N N . GLU B 1 138 ? -0.286 -28.109 -22.016 1 84 138 GLU B N 1
ATOM 3849 C CA . GLU B 1 138 ? -0.57 -28.75 -23.312 1 84 138 GLU B CA 1
ATOM 3850 C C . GLU B 1 138 ? -0.03 -30.172 -23.344 1 84 138 GLU B C 1
ATOM 3852 O O . GLU B 1 138 ? -0.533 -31.016 -24.109 1 84 138 GLU B O 1
ATOM 3857 N N . ASP B 1 139 ? 0.918 -30.531 -22.5 1 80.56 139 ASP B N 1
ATOM 3858 C CA . ASP B 1 139 ? 1.567 -31.828 -22.453 1 80.56 139 ASP B CA 1
ATOM 3859 C C . ASP B 1 139 ? 0.95 -32.719 -21.375 1 80.56 139 ASP B C 1
ATOM 3861 O O . ASP B 1 139 ? 1.427 -33.844 -21.141 1 80.56 139 ASP B O 1
ATOM 3865 N N . VAL B 1 140 ? -0.03 -32.281 -20.703 1 81.94 140 VAL B N 1
ATOM 3866 C CA . VAL B 1 140 ? -0.637 -32.969 -19.594 1 81.94 140 VAL B CA 1
ATOM 3867 C C . VAL B 1 140 ? -1.989 -33.562 -20.016 1 81.94 140 VAL B C 1
ATOM 3869 O O . VAL B 1 140 ? -2.666 -33 -20.875 1 81.94 140 VAL B O 1
ATOM 3872 N N . GLU B 1 141 ?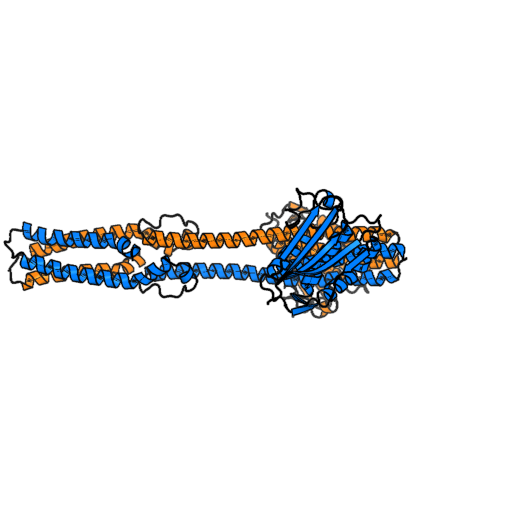 -2.273 -34.656 -19.391 1 79.06 141 GLU B N 1
ATOM 3873 C CA . GLU B 1 141 ? -3.555 -35.281 -19.688 1 79.06 141 GLU B CA 1
ATOM 3874 C C . GLU B 1 141 ? -4.719 -34.344 -19.391 1 79.06 141 GLU B C 1
ATOM 3876 O O . GLU B 1 141 ? -4.684 -33.594 -18.422 1 79.06 141 GLU B O 1
ATOM 3881 N N . ASP B 1 142 ? -5.777 -34.594 -20.047 1 77.56 142 ASP B N 1
ATOM 3882 C CA . ASP B 1 142 ? -6.871 -33.625 -20.156 1 77.56 142 ASP B CA 1
ATOM 3883 C C . ASP B 1 142 ? -7.512 -33.375 -18.797 1 77.56 142 ASP B C 1
ATOM 3885 O O . ASP B 1 142 ? -7.676 -32.219 -18.391 1 77.56 142 ASP B O 1
ATOM 3889 N N . GLN B 1 143 ? -7.781 -34.438 -18.047 1 79.75 143 GLN B N 1
ATOM 3890 C CA . GLN B 1 143 ? -8.492 -34.25 -16.781 1 79.75 143 GLN B CA 1
ATOM 3891 C C . GLN B 1 143 ? -7.621 -33.5 -15.781 1 79.75 143 GLN B C 1
ATOM 3893 O O . GLN B 1 143 ? -8.086 -32.562 -15.117 1 79.75 143 GLN B O 1
ATOM 3898 N N . THR B 1 144 ? -6.391 -33.969 -15.688 1 84.56 144 THR B N 1
ATOM 3899 C CA . THR B 1 144 ? -5.445 -33.312 -14.781 1 84.56 144 THR B CA 1
ATOM 3900 C C . THR B 1 144 ? -5.145 -31.891 -15.227 1 84.56 144 THR B C 1
ATOM 3902 O O . THR B 1 144 ? -5.074 -30.984 -14.406 1 84.56 144 THR B O 1
ATOM 3905 N N . ALA B 1 145 ? -5.078 -31.703 -16.484 1 87.88 145 ALA B N 1
ATOM 3906 C CA . ALA B 1 145 ? -4.812 -30.391 -17.062 1 87.88 145 ALA B CA 1
ATOM 3907 C C . ALA B 1 145 ? -5.941 -29.422 -16.734 1 87.88 145 ALA B C 1
ATOM 3909 O O . ALA B 1 145 ? -5.695 -28.25 -16.453 1 87.88 145 ALA B O 1
ATOM 3910 N N . GLY B 1 146 ? -7.164 -29.953 -16.797 1 86 146 GLY B N 1
ATOM 3911 C CA . GLY B 1 146 ? -8.312 -29.109 -16.5 1 86 146 GLY B CA 1
ATOM 3912 C C . GLY B 1 146 ? -8.32 -28.594 -15.078 1 86 146 GLY B C 1
ATOM 3913 O O . GLY B 1 14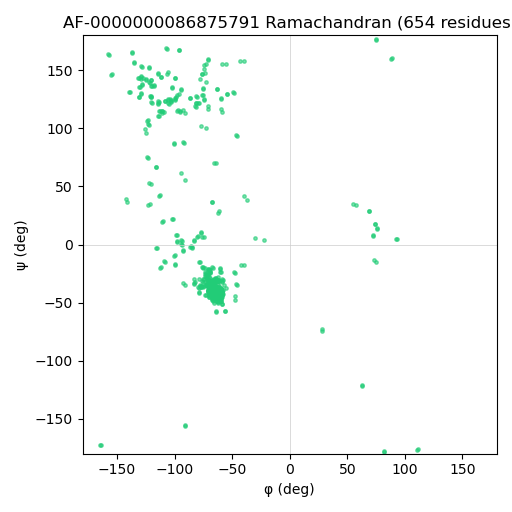6 ? -8.594 -27.422 -14.836 1 86 146 GLY B O 1
ATOM 3914 N N . SER B 1 147 ? -7.957 -29.391 -14.156 1 87.56 147 SER B N 1
ATOM 3915 C CA . SER B 1 147 ? -7.922 -29.016 -12.75 1 87.56 147 SER B CA 1
ATOM 3916 C C . SER B 1 147 ? -6.855 -27.953 -12.492 1 87.56 147 SER B C 1
ATOM 3918 O O . SER B 1 147 ? -7.105 -26.969 -11.789 1 87.56 147 SER B O 1
ATOM 3920 N N . ILE B 1 148 ? -5.715 -28.188 -13.062 1 91 148 ILE B N 1
ATOM 3921 C CA . ILE B 1 148 ? -4.629 -27.234 -12.898 1 91 148 ILE B CA 1
ATOM 3922 C C . ILE B 1 148 ? -5.008 -25.906 -13.539 1 91 148 ILE B C 1
ATOM 3924 O O . ILE B 1 148 ? -4.75 -24.844 -12.969 1 91 148 ILE B O 1
ATOM 3928 N N . GLN B 1 149 ? -5.648 -26 -14.656 1 91.56 149 GLN B N 1
ATOM 3929 C CA . GLN B 1 149 ? -6.082 -24.797 -15.367 1 91.56 149 GLN B CA 1
ATOM 3930 C C . GLN B 1 149 ? -7.043 -23.984 -14.516 1 91.56 149 GLN B C 1
ATOM 3932 O O . GLN B 1 149 ? -6.969 -22.75 -14.5 1 91.56 149 GLN B O 1
ATOM 3937 N N . ASP B 1 150 ? -7.859 -24.594 -13.859 1 88.75 150 ASP B N 1
ATOM 3938 C CA . ASP B 1 150 ? -8.812 -23.906 -12.992 1 88.75 150 ASP B CA 1
ATOM 3939 C C . ASP B 1 150 ? -8.086 -23.109 -11.906 1 88.75 150 ASP B C 1
ATOM 3941 O O . ASP B 1 150 ? -8.445 -21.953 -11.633 1 88.75 150 ASP B O 1
ATOM 3945 N N . GLU B 1 151 ? -7.168 -23.75 -11.336 1 92.12 151 GLU B N 1
ATOM 3946 C CA . GLU B 1 151 ? -6.402 -23.078 -10.281 1 92.12 151 GLU B CA 1
ATOM 3947 C C . GLU B 1 151 ? -5.582 -21.922 -10.844 1 92.12 151 GLU B C 1
ATOM 3949 O O . GLU B 1 151 ? -5.418 -20.891 -10.18 1 92.12 151 GLU B O 1
ATOM 3954 N N . LEU B 1 152 ? -5.102 -22.094 -12.039 1 93.75 152 LEU B N 1
ATOM 3955 C CA . LEU B 1 152 ? -4.367 -21.016 -12.695 1 93.75 152 LEU B CA 1
ATOM 3956 C C . LEU B 1 152 ? -5.262 -19.797 -12.922 1 93.75 152 LEU B C 1
ATOM 3958 O O . LEU B 1 152 ? -4.828 -18.656 -12.727 1 93.75 152 LEU B O 1
ATOM 3962 N N . ASP B 1 153 ? -6.445 -20.031 -13.312 1 91.62 153 ASP B N 1
ATOM 3963 C CA . ASP B 1 153 ? -7.395 -18.953 -13.539 1 91.62 153 ASP B CA 1
ATOM 3964 C C . ASP B 1 153 ? -7.691 -18.203 -12.25 1 91.62 153 ASP B C 1
ATOM 3966 O O . ASP B 1 153 ? -7.805 -16.969 -12.25 1 91.62 153 ASP B O 1
ATOM 3970 N N . LYS B 1 154 ? -7.781 -18.922 -11.203 1 91.31 154 LYS B N 1
ATOM 3971 C CA . LYS B 1 154 ? -7.98 -18.297 -9.898 1 91.31 154 LYS B CA 1
ATOM 3972 C C . LYS B 1 154 ? -6.812 -17.375 -9.547 1 91.31 154 LYS B C 1
ATOM 3974 O O . LYS B 1 154 ? -7.016 -16.266 -9.055 1 91.31 154 LYS B O 1
ATOM 3979 N N . MET B 1 155 ? -5.672 -17.828 -9.812 1 94.88 155 MET B N 1
ATOM 3980 C CA . MET B 1 155 ? -4.473 -17.047 -9.523 1 94.88 155 MET B CA 1
ATOM 3981 C C . MET B 1 155 ? -4.426 -15.781 -10.375 1 94.88 155 MET B C 1
ATOM 3983 O O . MET B 1 155 ? -4.066 -14.711 -9.891 1 94.88 155 MET B O 1
ATOM 3987 N N . ARG B 1 156 ? -4.766 -15.953 -11.594 1 94.31 156 ARG B N 1
ATOM 3988 C CA . ARG B 1 156 ? -4.777 -14.797 -12.492 1 94.31 156 ARG B CA 1
ATOM 3989 C C . ARG B 1 156 ? -5.75 -13.734 -12 1 94.31 156 ARG B C 1
ATOM 3991 O O . ARG B 1 156 ? -5.426 -12.547 -11.984 1 94.31 156 ARG B O 1
ATOM 3998 N N . LYS B 1 157 ? -6.852 -14.172 -11.656 1 92.69 157 LYS B N 1
ATOM 3999 C CA . LYS B 1 157 ? -7.855 -13.25 -11.133 1 92.69 157 LYS B CA 1
ATOM 4000 C C . LYS B 1 157 ? -7.383 -12.602 -9.836 1 92.69 157 LYS B C 1
ATOM 4002 O O . LYS B 1 157 ? -7.629 -11.414 -9.602 1 92.69 157 LYS B O 1
ATOM 4007 N N . GLY B 1 158 ? -6.777 -13.398 -9.023 1 94.19 158 GLY B N 1
ATOM 4008 C CA . GLY B 1 158 ? -6.203 -12.852 -7.809 1 94.19 158 GLY B CA 1
ATOM 4009 C C . GLY B 1 158 ? -5.172 -11.766 -8.07 1 94.19 158 GLY B C 1
ATOM 4010 O O . GLY B 1 158 ? -5.16 -10.734 -7.402 1 94.19 158 GLY B O 1
ATOM 4011 N N . LEU B 1 159 ? -4.336 -11.984 -9.008 1 95.81 159 LEU B N 1
ATOM 4012 C CA . LEU B 1 159 ? -3.318 -11.008 -9.375 1 95.81 159 LEU B CA 1
ATOM 4013 C C . LEU B 1 159 ? -3.959 -9.719 -9.875 1 95.81 159 LEU B C 1
ATOM 4015 O O . LEU B 1 159 ? -3.496 -8.617 -9.555 1 95.81 159 LEU B O 1
ATOM 4019 N N . GLU B 1 160 ? -5 -9.859 -10.625 1 93.69 160 GLU B N 1
ATOM 4020 C CA . GLU B 1 160 ? -5.719 -8.68 -11.102 1 93.69 160 GLU B CA 1
ATOM 4021 C C . GLU B 1 160 ? -6.32 -7.895 -9.945 1 93.69 160 GLU B C 1
ATOM 4023 O O . GLU B 1 160 ? -6.332 -6.66 -9.961 1 93.69 160 GLU B O 1
ATOM 4028 N N . MET B 1 161 ? -6.766 -8.57 -9.031 1 93.62 161 MET B N 1
ATOM 4029 C CA . MET B 1 161 ? -7.395 -7.93 -7.879 1 93.62 161 MET B CA 1
ATOM 4030 C C . MET B 1 161 ? -6.395 -7.074 -7.113 1 93.62 161 MET B C 1
ATOM 4032 O O . MET B 1 161 ? -6.688 -5.926 -6.77 1 93.62 161 MET B O 1
ATOM 4036 N N . VAL B 1 162 ? -5.27 -7.648 -6.84 1 94.12 162 VAL B N 1
ATOM 4037 C CA . VAL B 1 162 ? -4.277 -6.906 -6.07 1 94.12 162 VAL B CA 1
ATOM 4038 C C . VAL B 1 162 ? -3.791 -5.703 -6.875 1 94.12 162 VAL B C 1
ATOM 4040 O O . VAL B 1 162 ? -3.535 -4.637 -6.312 1 94.12 162 VAL B O 1
ATOM 4043 N N . LEU B 1 163 ? -3.678 -5.887 -8.141 1 92.75 163 LEU B N 1
ATOM 4044 C CA . LEU B 1 163 ? -3.266 -4.793 -9.008 1 92.75 163 LEU B CA 1
ATOM 4045 C C . LEU B 1 163 ? -4.277 -3.652 -8.969 1 92.75 163 LEU B C 1
ATOM 4047 O O . LEU B 1 163 ? -3.902 -2.494 -8.766 1 92.75 163 LEU B O 1
ATOM 4051 N N . HIS B 1 164 ? -5.484 -3.99 -9.141 1 91.12 164 HIS B N 1
ATOM 4052 C CA . HIS B 1 164 ? -6.527 -2.973 -9.141 1 91.12 164 HIS B CA 1
ATOM 4053 C C . HIS B 1 164 ? -6.668 -2.322 -7.77 1 91.12 164 HIS B C 1
ATOM 4055 O O . HIS B 1 164 ? -6.914 -1.119 -7.672 1 91.12 164 HIS B O 1
ATOM 4061 N N . SER B 1 165 ? -6.5 -3.123 -6.742 1 90.88 165 SER B N 1
ATOM 4062 C CA . SER B 1 165 ? -6.547 -2.574 -5.391 1 90.88 165 SER B CA 1
ATOM 4063 C C . SER B 1 165 ? -5.445 -1.542 -5.172 1 90.88 165 SER B C 1
ATOM 4065 O O . SER B 1 165 ? -5.684 -0.481 -4.594 1 90.88 165 SER B O 1
ATOM 4067 N N . SER B 1 166 ? -4.277 -1.85 -5.609 1 89.25 166 SER B N 1
ATOM 4068 C CA . SER B 1 166 ? -3.141 -0.945 -5.457 1 89.25 166 SER B CA 1
ATOM 4069 C C . SER B 1 166 ? -3.35 0.339 -6.254 1 89.25 166 SER B C 1
ATOM 4071 O O . SER B 1 166 ? -2.996 1.427 -5.793 1 89.25 166 SER B O 1
ATOM 4073 N N . ARG B 1 167 ? -3.914 0.247 -7.363 1 87.38 167 ARG B N 1
ATOM 4074 C CA . ARG B 1 167 ? -4.145 1.399 -8.227 1 87.38 167 ARG B CA 1
ATOM 4075 C C . ARG B 1 167 ? -5.234 2.301 -7.664 1 87.38 167 ARG B C 1
ATOM 4077 O O . ARG B 1 167 ? -5.199 3.52 -7.844 1 87.38 167 ARG B O 1
ATOM 4084 N N . LEU B 1 168 ? -6.18 1.707 -7.051 1 85.5 168 LEU B N 1
ATOM 4085 C CA . LEU B 1 168 ? -7.289 2.453 -6.465 1 85.5 168 LEU B CA 1
ATOM 4086 C C . LEU B 1 168 ? -6.793 3.385 -5.363 1 85.5 168 LEU B C 1
ATOM 4088 O O . LEU B 1 168 ? -7.359 4.461 -5.152 1 85.5 168 LEU B O 1
ATOM 4092 N N . GLU B 1 169 ? -5.727 3.012 -4.668 1 76.75 169 GLU B N 1
ATOM 4093 C CA . GLU B 1 169 ? -5.176 3.787 -3.559 1 76.75 169 GLU B CA 1
ATOM 4094 C C . GLU B 1 169 ? -4.477 5.047 -4.059 1 76.75 169 GLU B C 1
ATOM 4096 O O . GLU B 1 169 ? -4.352 6.027 -3.322 1 76.75 169 GLU B O 1
ATOM 4101 N N . GLN B 1 170 ? -3.861 4.973 -5.176 1 70.38 170 GLN B N 1
ATOM 4102 C CA . GLN B 1 170 ? -3.143 6.133 -5.695 1 70.38 170 GLN B CA 1
ATOM 4103 C C . GLN B 1 170 ? -4.109 7.25 -6.078 1 70.38 170 GLN B C 1
ATOM 4105 O O . GLN B 1 170 ? -3.686 8.375 -6.363 1 70.38 170 GLN B O 1
ATOM 4110 N N . PHE B 1 171 ? -5.215 7.414 -5.258 1 57.62 171 PHE B N 1
ATOM 4111 C CA . PHE B 1 171 ? -6.277 8.414 -5.32 1 57.62 171 PHE B CA 1
ATOM 4112 C C . PHE B 1 171 ? -6.48 8.898 -6.75 1 57.62 171 PHE B C 1
ATOM 4114 O O . PHE B 1 171 ? -7.617 9.062 -7.203 1 57.62 171 PHE B O 1
ATOM 4121 N N . GLU B 1 172 ? -5.426 9.805 -7.215 1 54.75 172 GLU B N 1
ATOM 4122 C CA . GLU B 1 172 ? -5.664 10.773 -8.281 1 54.75 172 GLU B CA 1
ATOM 4123 C C . GLU B 1 172 ? -5.66 10.094 -9.648 1 54.75 172 GLU B C 1
ATOM 4125 O O . GLU B 1 172 ? -5.652 10.773 -10.68 1 54.75 172 GLU B O 1
ATOM 4130 N N . GLY B 1 173 ? -5.66 8.891 -9.656 1 56.22 173 GLY B N 1
ATOM 4131 C CA . GLY B 1 173 ? -5.281 8.523 -11.008 1 56.22 173 GLY B CA 1
ATOM 4132 C C . GLY B 1 173 ? -6.391 8.742 -12.023 1 56.22 173 GLY B C 1
ATOM 4133 O O . GLY B 1 173 ? -7.539 8.977 -11.648 1 56.22 173 GLY B O 1
ATOM 4134 N N . ASP B 1 174 ? -5.996 9 -13.219 1 68.25 174 ASP B N 1
ATOM 4135 C CA . ASP B 1 174 ? -6.539 9.391 -14.516 1 68.25 174 ASP B CA 1
ATOM 4136 C C . ASP B 1 174 ? -7.418 8.281 -15.094 1 68.25 174 ASP B C 1
ATOM 4138 O O . ASP B 1 174 ? -6.922 7.375 -15.773 1 68.25 174 ASP B O 1
ATOM 4142 N N . PHE B 1 175 ? -8.609 8.102 -14.422 1 83.25 175 PHE B N 1
ATOM 4143 C CA . PHE B 1 175 ? -9.562 7.285 -15.156 1 83.25 175 PHE B CA 1
ATOM 4144 C C . PHE B 1 175 ? -9.688 7.758 -16.609 1 83.25 175 PHE B C 1
ATOM 4146 O O . PHE B 1 175 ? -9.68 8.961 -16.875 1 83.25 175 PHE B O 1
ATOM 4153 N N . ARG B 1 176 ? -9.586 6.82 -17.438 1 87.69 176 ARG B N 1
ATOM 4154 C CA . ARG B 1 176 ? -9.836 7.117 -18.844 1 87.69 176 ARG B CA 1
ATOM 4155 C C . ARG B 1 176 ? -11.289 6.867 -19.203 1 87.69 176 ARG B C 1
ATOM 4157 O O . ARG B 1 176 ? -11.633 5.812 -19.75 1 87.69 176 ARG B O 1
ATOM 4164 N N . VAL B 1 177 ? -12.047 7.922 -18.984 1 90.88 177 VAL B N 1
ATOM 4165 C CA . VAL B 1 177 ? -13.484 7.785 -19.219 1 90.88 177 VAL B CA 1
ATOM 4166 C C . VAL B 1 177 ? -13.789 7.938 -20.703 1 90.88 177 VAL B C 1
ATOM 4168 O O . VAL B 1 177 ? -13.328 8.891 -21.344 1 90.88 177 VAL B O 1
ATOM 4171 N N . GLU B 1 178 ? -14.383 6.906 -21.188 1 94.06 178 GLU B N 1
ATOM 4172 C CA . GLU B 1 178 ? -14.773 6.914 -22.594 1 94.06 178 GLU B CA 1
ATOM 4173 C C . GLU B 1 178 ? -16.188 6.344 -22.766 1 94.06 178 GLU B C 1
ATOM 4175 O O . GLU B 1 178 ? -16.75 5.762 -21.844 1 94.06 178 GLU B O 1
ATOM 4180 N N . ARG B 1 179 ? -16.672 6.609 -23.906 1 94.94 179 ARG B N 1
ATOM 4181 C CA . ARG B 1 179 ? -17.969 6.051 -24.25 1 94.94 179 ARG B CA 1
ATOM 4182 C C . ARG B 1 179 ? -17.859 4.562 -24.562 1 94.94 179 ARG B C 1
ATOM 4184 O O . ARG B 1 179 ? -17.109 4.168 -25.469 1 94.94 179 ARG B O 1
ATOM 4191 N N . LEU B 1 180 ? -18.672 3.756 -23.844 1 96.12 180 LEU B N 1
ATOM 4192 C CA . LEU B 1 180 ? -18.547 2.307 -23.969 1 96.12 180 LEU B CA 1
ATOM 4193 C C . LEU B 1 180 ? -19.906 1.675 -24.25 1 96.12 180 LEU B C 1
ATOM 4195 O O . LEU B 1 180 ? -20.922 2.107 -23.703 1 96.12 180 LEU B O 1
ATOM 4199 N N . SER B 1 181 ? -19.812 0.664 -25.094 1 96.19 181 SER B N 1
ATOM 4200 C CA . SER B 1 181 ? -21 -0.174 -25.266 1 96.19 181 SER B CA 1
ATOM 4201 C C . SER B 1 181 ? -21.156 -1.167 -24.125 1 96.19 181 SER B C 1
ATOM 4203 O O . SER B 1 181 ? -20.281 -2.01 -23.906 1 96.19 181 SER B O 1
ATOM 4205 N N . LEU B 1 182 ? -22.266 -1.076 -23.469 1 95.62 182 LEU B N 1
ATOM 4206 C CA . LEU B 1 182 ? -22.484 -1.95 -22.328 1 95.62 182 LEU B CA 1
ATOM 4207 C C . LEU B 1 182 ? -22.547 -3.41 -22.766 1 95.62 182 LEU B C 1
ATOM 4209 O O . LEU B 1 182 ? -21.984 -4.285 -22.094 1 95.62 182 LEU B O 1
ATOM 4213 N N . GLY B 1 183 ? -23.172 -3.662 -23.859 1 95.44 183 GLY B N 1
ATOM 4214 C CA . GLY B 1 183 ? -23.266 -5.008 -24.391 1 95.44 183 GLY B CA 1
ATOM 4215 C C . GLY B 1 183 ? -21.906 -5.617 -24.703 1 95.44 183 GLY B C 1
ATOM 4216 O O . GLY B 1 183 ? -21.656 -6.777 -24.359 1 95.44 183 GLY B O 1
ATOM 4217 N N . GLU B 1 184 ? -21.094 -4.816 -25.219 1 95.75 184 GLU B N 1
ATOM 4218 C CA . GLU B 1 184 ? -19.766 -5.297 -25.578 1 95.75 184 GLU B CA 1
ATOM 4219 C C . GLU B 1 184 ? -18.922 -5.602 -24.344 1 95.75 184 GLU B C 1
ATOM 4221 O O . GLU B 1 184 ? -18.219 -6.613 -24.297 1 95.75 184 GLU B O 1
ATOM 4226 N N . VAL B 1 185 ? -19.047 -4.746 -23.391 1 96.5 185 VAL B N 1
ATOM 4227 C CA . VAL B 1 185 ? -18.234 -4.926 -22.188 1 96.5 185 VAL B CA 1
ATOM 4228 C C . VAL B 1 185 ? -18.688 -6.176 -21.438 1 96.5 185 VAL B C 1
ATOM 4230 O O . VAL B 1 185 ? -17.875 -6.969 -20.984 1 96.5 185 VAL B O 1
ATOM 4233 N N . ILE B 1 186 ? -19.938 -6.422 -21.391 1 96.25 186 ILE B N 1
ATOM 4234 C CA . ILE B 1 186 ? -20.484 -7.566 -20.672 1 96.25 186 ILE B CA 1
ATOM 4235 C C . ILE B 1 186 ? -20.125 -8.859 -21.406 1 96.25 186 ILE B C 1
ATOM 4237 O O . ILE B 1 186 ? -19.703 -9.836 -20.781 1 96.25 186 ILE B O 1
ATOM 4241 N N . ARG B 1 187 ? -20.281 -8.883 -22.688 1 95.81 187 ARG B N 1
ATOM 4242 C CA . ARG B 1 187 ? -19.938 -10.055 -23.469 1 95.81 187 ARG B CA 1
ATOM 4243 C C . ARG B 1 187 ? -18.469 -10.391 -23.344 1 95.81 187 ARG B C 1
ATOM 4245 O O . ARG B 1 187 ? -18.094 -11.562 -23.234 1 95.81 187 ARG B O 1
ATOM 4252 N N . GLY B 1 188 ? -17.734 -9.289 -23.375 1 96.12 188 GLY B N 1
ATOM 4253 C CA . GLY B 1 188 ? -16.312 -9.492 -23.172 1 96.12 188 GLY B CA 1
ATOM 4254 C C . GLY B 1 188 ? -15.977 -10.078 -21.812 1 96.12 188 GLY B C 1
ATOM 4255 O O . GLY B 1 188 ? -15.125 -10.961 -21.703 1 96.12 188 GLY B O 1
ATOM 4256 N N . SER B 1 189 ? -16.641 -9.656 -20.812 1 96.44 189 SER B N 1
ATOM 4257 C CA . SER B 1 189 ? -16.406 -10.133 -19.453 1 96.44 189 SER B CA 1
ATOM 4258 C C . SER B 1 189 ? -16.844 -11.586 -19.312 1 96.44 189 SER B C 1
ATOM 4260 O O . SER B 1 189 ? -16.172 -12.375 -18.625 1 96.44 189 SER B O 1
ATOM 4262 N N . ILE B 1 190 ? -17.922 -11.984 -19.953 1 96.06 190 ILE B N 1
ATOM 4263 C CA . ILE B 1 190 ? -18.391 -13.367 -19.922 1 96.06 190 ILE B CA 1
ATOM 4264 C C . ILE B 1 190 ? -17.391 -14.273 -20.641 1 96.06 190 ILE B C 1
ATOM 4266 O O . ILE B 1 190 ? -17.078 -15.359 -20.172 1 96.06 190 ILE B O 1
ATOM 4270 N N . ALA B 1 191 ? -16.938 -13.758 -21.734 1 95.69 191 ALA B N 1
ATOM 4271 C CA . ALA B 1 191 ? -15.969 -14.523 -22.516 1 95.69 191 ALA B CA 1
ATOM 4272 C C . ALA B 1 191 ? -14.719 -14.805 -21.688 1 95.69 191 ALA B C 1
ATOM 4274 O O . ALA B 1 191 ? -14.172 -15.914 -21.734 1 95.69 191 ALA B O 1
ATOM 4275 N N . GLU B 1 192 ? -14.344 -13.859 -20.953 1 92.94 192 GLU B N 1
ATOM 4276 C CA . GLU B 1 192 ? -13.148 -13.992 -20.125 1 92.94 192 GLU B CA 1
ATOM 4277 C C . GLU B 1 192 ? -13.367 -14.992 -18.984 1 92.94 192 GLU B C 1
ATOM 4279 O O . GLU B 1 192 ? -12.406 -15.555 -18.453 1 92.94 192 GLU B O 1
ATOM 4284 N N . ASN B 1 193 ? -14.602 -15.195 -18.609 1 93.62 193 ASN B N 1
ATOM 4285 C CA . ASN B 1 193 ? -14.922 -16.109 -17.5 1 93.62 193 ASN B CA 1
ATOM 4286 C C . ASN B 1 193 ? -15.625 -17.359 -18 1 93.62 193 ASN B C 1
ATOM 4288 O O . ASN B 1 193 ? -16.281 -18.062 -17.219 1 93.62 193 ASN B O 1
ATOM 4292 N N . ARG B 1 194 ? -15.508 -17.656 -19.234 1 93.56 194 ARG B N 1
ATOM 4293 C CA . ARG B 1 194 ? -16.234 -18.75 -19.875 1 93.56 194 ARG B CA 1
ATOM 4294 C C . ARG B 1 194 ? -15.922 -20.094 -19.219 1 93.56 194 ARG B C 1
ATOM 4296 O O . ARG B 1 194 ? -16.812 -20.906 -19.016 1 93.56 194 ARG B O 1
ATOM 4303 N N . ARG B 1 195 ? -14.703 -20.312 -18.906 1 88.88 195 ARG B N 1
ATOM 4304 C CA . ARG B 1 195 ? -14.297 -21.594 -18.328 1 88.88 195 ARG B CA 1
ATOM 4305 C C . ARG B 1 195 ? -14.961 -21.812 -16.969 1 88.88 195 ARG B C 1
ATOM 4307 O O . ARG B 1 195 ? -15.344 -22.922 -16.625 1 88.88 195 ARG B O 1
ATOM 4314 N N . LEU B 1 196 ? -15.016 -20.797 -16.266 1 90.12 196 LEU B N 1
ATOM 4315 C CA . LEU B 1 196 ? -15.672 -20.875 -14.961 1 90.12 196 LEU B CA 1
ATOM 4316 C C . LEU B 1 196 ? -17.141 -21.25 -15.117 1 90.12 196 LEU B C 1
ATOM 4318 O O . LEU B 1 196 ? -17.656 -22.125 -14.414 1 90.12 196 LEU B O 1
ATOM 4322 N N . PHE B 1 197 ? -17.812 -20.656 -16.062 1 92.75 197 PHE B N 1
ATOM 4323 C CA . PHE B 1 197 ? -19.219 -20.938 -16.344 1 92.75 197 PHE B CA 1
ATOM 4324 C C . PHE B 1 197 ? -19.406 -22.391 -16.75 1 92.75 197 PHE B C 1
ATOM 4326 O O . PHE B 1 197 ? -20.312 -23.062 -16.25 1 92.75 197 PHE B O 1
ATOM 4333 N N . ILE B 1 198 ? -18.531 -22.812 -17.562 1 90 198 ILE B N 1
ATOM 4334 C CA . ILE B 1 198 ? -18.609 -24.188 -18.062 1 90 198 ILE B CA 1
ATOM 4335 C C . ILE B 1 198 ? -18.359 -25.172 -16.938 1 90 198 ILE B C 1
ATOM 4337 O O . ILE B 1 198 ? -19.141 -26.109 -16.75 1 90 198 ILE B O 1
ATOM 4341 N N . ARG B 1 199 ? -17.375 -24.938 -16.203 1 85.62 199 ARG B N 1
ATOM 4342 C CA . ARG B 1 199 ? -16.984 -25.844 -15.125 1 85.62 199 ARG B CA 1
ATOM 4343 C C . ARG B 1 199 ? -18.094 -25.953 -14.07 1 85.62 199 ARG B C 1
ATOM 4345 O O . ARG B 1 199 ? -18.344 -27.047 -13.539 1 85.62 199 ARG B O 1
ATOM 4352 N N . LYS B 1 200 ? -18.719 -24.906 -13.844 1 89.38 200 LYS B N 1
ATOM 4353 C CA . LYS B 1 200 ? -19.734 -24.906 -12.789 1 89.38 200 LYS B CA 1
ATOM 4354 C C . LYS B 1 200 ? -21.109 -25.234 -13.352 1 89.38 200 LYS B C 1
ATOM 4356 O O . LYS B 1 200 ? -22.078 -25.359 -12.594 1 89.38 200 LYS B O 1
ATOM 4361 N N . GLY B 1 201 ? -21.203 -25.359 -14.648 1 91.25 201 GLY B N 1
ATOM 4362 C CA . GLY B 1 201 ? -22.453 -25.703 -15.305 1 91.25 201 GLY B CA 1
ATOM 4363 C C . GLY B 1 201 ? -23.484 -24.594 -15.227 1 91.25 201 GLY B C 1
ATOM 4364 O O . GLY B 1 201 ? -24.688 -24.875 -15.07 1 91.25 201 GLY B O 1
ATOM 4365 N N . ILE B 1 202 ? -23.078 -23.391 -15.164 1 94.69 202 ILE B N 1
ATOM 4366 C CA . ILE B 1 202 ? -23.969 -22.234 -15.109 1 94.69 202 ILE B CA 1
ATOM 4367 C C . ILE B 1 202 ? -24.031 -21.562 -16.484 1 94.69 202 ILE B C 1
ATOM 4369 O O . ILE B 1 202 ? -23.016 -21.422 -17.156 1 94.69 202 ILE B O 1
ATOM 4373 N N . THR B 1 203 ? -25.234 -21.203 -16.906 1 95.38 203 THR B N 1
ATOM 4374 C CA . THR B 1 203 ? -25.406 -20.625 -18.234 1 95.38 203 THR B CA 1
ATOM 4375 C C . THR B 1 203 ? -25.609 -19.109 -18.141 1 95.38 203 THR B C 1
ATOM 4377 O O . THR B 1 203 ? -26.5 -18.641 -17.406 1 95.38 203 THR B O 1
ATOM 4380 N N . PRO B 1 204 ? -24.781 -18.375 -18.844 1 96.44 204 PRO B N 1
ATOM 4381 C CA . PRO B 1 204 ? -25.031 -16.938 -18.922 1 96.44 204 PRO B CA 1
ATOM 4382 C C . PRO B 1 204 ? -26.188 -16.594 -19.859 1 96.44 204 PRO B C 1
ATOM 4384 O O . PRO B 1 204 ? -26.328 -17.188 -20.922 1 96.44 204 PRO B O 1
ATOM 4387 N N . ASP B 1 205 ? -27.062 -15.75 -19.438 1 96.75 205 ASP B N 1
ATOM 4388 C CA . ASP B 1 205 ? -28.203 -15.273 -20.219 1 96.75 205 ASP B CA 1
ATOM 4389 C C . ASP B 1 205 ? -28.188 -13.758 -20.359 1 96.75 205 ASP B C 1
ATOM 4391 O O . ASP B 1 205 ? -28.547 -13.031 -19.422 1 96.75 205 ASP B O 1
ATOM 4395 N N . ILE B 1 206 ? -27.797 -13.266 -21.5 1 96.19 206 ILE B N 1
ATOM 4396 C CA . ILE B 1 206 ? -27.672 -11.836 -21.75 1 96.19 206 ILE B CA 1
ATOM 4397 C C . ILE B 1 206 ? -28.938 -11.305 -22.422 1 96.19 206 ILE B C 1
ATOM 4399 O O . ILE B 1 206 ? -29.281 -11.719 -23.531 1 96.19 206 ILE B O 1
ATOM 4403 N N . ARG B 1 207 ? -29.578 -10.477 -21.719 1 95 207 ARG B N 1
ATOM 4404 C CA . ARG B 1 207 ? -30.797 -9.859 -22.219 1 95 207 ARG B CA 1
ATOM 4405 C C . ARG B 1 207 ? -30.625 -8.352 -22.375 1 95 207 ARG B C 1
ATOM 4407 O O . ARG B 1 207 ? -31.219 -7.574 -21.625 1 95 207 ARG B O 1
ATOM 4414 N N . ILE B 1 208 ? -29.844 -7.961 -23.234 1 92.56 208 ILE B N 1
ATOM 4415 C CA . ILE B 1 208 ? -29.594 -6.551 -23.5 1 92.56 208 ILE B CA 1
ATOM 4416 C C . ILE B 1 208 ? -30.094 -6.188 -24.891 1 92.56 208 ILE B C 1
ATOM 4418 O O . ILE B 1 208 ? -29.641 -6.738 -25.891 1 92.56 208 ILE B O 1
ATOM 4422 N N . GLU B 1 209 ? -31.156 -5.387 -24.828 1 85.31 209 GLU B N 1
ATOM 4423 C CA . GLU B 1 209 ? -31.703 -4.945 -26.109 1 85.31 209 GLU B CA 1
ATOM 4424 C C . GLU B 1 209 ? -31.141 -3.59 -26.516 1 85.31 209 GLU B C 1
ATOM 4426 O O . GLU B 1 209 ? -31 -2.695 -25.688 1 85.31 209 GLU B O 1
ATOM 4431 N N . GLY B 1 210 ? -30.734 -3.428 -27.734 1 84.38 210 GLY B N 1
ATOM 4432 C CA . GLY B 1 210 ? -30.25 -2.17 -28.297 1 84.38 210 GLY B CA 1
ATOM 4433 C C . GLY B 1 210 ? -28.797 -1.892 -27.969 1 84.38 210 GLY B C 1
ATOM 4434 O O . GLY B 1 210 ? -28.094 -2.764 -27.453 1 84.38 210 GLY B O 1
ATOM 4435 N N . ASP B 1 211 ? -28.344 -0.727 -28.438 1 88.38 211 ASP B N 1
ATOM 4436 C CA . ASP B 1 211 ? -26.969 -0.287 -28.219 1 88.38 211 ASP B CA 1
ATOM 4437 C C . ASP B 1 211 ? -26.891 0.732 -27.078 1 88.38 211 ASP B C 1
ATOM 4439 O O . ASP B 1 211 ? -27.016 1.938 -27.312 1 88.38 211 ASP B O 1
ATOM 4443 N N . LEU B 1 212 ? -26.781 0.224 -25.844 1 94.94 212 LEU B N 1
ATOM 4444 C CA . LEU B 1 212 ? -26.703 1.082 -24.656 1 94.94 212 LEU B CA 1
ATOM 4445 C C . LEU B 1 212 ? -25.25 1.492 -24.391 1 94.94 212 LEU B C 1
ATOM 4447 O O . LEU B 1 212 ? -24.359 0.648 -24.391 1 94.94 212 LEU B O 1
ATOM 4451 N N . HIS B 1 213 ? -25.125 2.816 -24.297 1 95.62 213 HIS B N 1
ATOM 4452 C CA . HIS B 1 213 ? -23.781 3.33 -24.062 1 95.62 213 HIS B CA 1
ATOM 4453 C C . HIS B 1 213 ? -23.688 4 -22.688 1 95.62 213 HIS B C 1
ATOM 4455 O O . HIS B 1 213 ? -24.656 4.594 -22.219 1 95.62 213 HIS B O 1
ATOM 4461 N N . ILE B 1 214 ? -22.547 3.906 -22.094 1 95.69 214 ILE B N 1
ATOM 4462 C CA . ILE B 1 214 ? -22.25 4.57 -20.828 1 95.69 214 ILE B CA 1
ATOM 4463 C C . ILE B 1 214 ? -20.875 5.219 -20.891 1 95.69 214 ILE B C 1
ATOM 4465 O O . ILE B 1 214 ? -20.062 4.879 -21.75 1 95.69 214 ILE B O 1
ATOM 4469 N N . TYR B 1 215 ? -20.734 6.203 -20.031 1 94.69 215 TYR B N 1
ATOM 4470 C CA . TYR B 1 215 ? -19.422 6.797 -19.875 1 94.69 215 TYR B CA 1
ATOM 4471 C C . TYR B 1 215 ? -18.703 6.215 -18.672 1 94.69 215 TYR B C 1
ATOM 4473 O O . TYR B 1 215 ? -19.172 6.348 -17.531 1 94.69 215 TYR B O 1
ATOM 4481 N N . SER B 1 216 ? -17.641 5.531 -18.906 1 95 216 SER B N 1
ATOM 4482 C CA . SER B 1 216 ? -16.875 4.891 -17.844 1 95 216 SER B CA 1
ATOM 4483 C C . SER B 1 216 ? -15.484 4.48 -18.328 1 95 216 SER B C 1
ATOM 4485 O O . SER B 1 216 ? -15.008 4.977 -19.359 1 95 216 SER B O 1
ATOM 4487 N N . ASP B 1 217 ? -14.773 3.766 -17.516 1 94.75 217 ASP B N 1
ATOM 4488 C CA . ASP B 1 217 ? -13.461 3.219 -17.844 1 94.75 217 ASP B CA 1
ATOM 4489 C C . ASP B 1 217 ? -13.539 1.716 -18.094 1 94.75 217 ASP B C 1
ATOM 4491 O O . ASP B 1 217 ? -13.922 0.946 -17.219 1 94.75 217 ASP B O 1
ATOM 4495 N N . ALA B 1 218 ? -13.125 1.302 -19.297 1 94.94 218 ALA B N 1
ATOM 4496 C CA . ALA B 1 218 ? -13.312 -0.067 -19.766 1 94.94 218 ALA B CA 1
ATOM 4497 C C . ALA B 1 218 ? -12.594 -1.063 -18.859 1 94.94 218 ALA B C 1
ATOM 4499 O O . ALA B 1 218 ? -13.148 -2.102 -18.5 1 94.94 218 ALA B O 1
ATOM 4500 N N . LYS B 1 219 ? -11.406 -0.736 -18.5 1 93.38 219 LYS B N 1
ATOM 4501 C CA . LYS B 1 219 ? -10.594 -1.649 -17.703 1 93.38 219 LYS B CA 1
ATOM 4502 C C . LYS B 1 219 ? -11.211 -1.867 -16.328 1 93.38 219 LYS B C 1
ATOM 4504 O O . LYS B 1 219 ? -11.344 -3.006 -15.875 1 93.38 219 LYS B O 1
ATOM 4509 N N . TRP B 1 220 ? -11.594 -0.824 -15.727 1 94.19 220 TRP B N 1
ATOM 4510 C CA . TRP B 1 220 ? -12.156 -0.906 -14.383 1 94.19 220 TRP B CA 1
ATOM 4511 C C . TRP B 1 220 ? -13.539 -1.55 -14.414 1 94.19 220 TRP B C 1
ATOM 4513 O O . TRP B 1 220 ? -13.898 -2.305 -13.508 1 94.19 220 TRP B O 1
ATOM 4523 N N . LEU B 1 221 ? -14.211 -1.254 -15.445 1 96.12 221 LEU B N 1
ATOM 4524 C CA . LEU B 1 221 ? -15.531 -1.856 -15.594 1 96.12 221 LEU B CA 1
ATOM 4525 C C . LEU B 1 221 ? -15.43 -3.371 -15.734 1 96.12 221 LEU B C 1
ATOM 4527 O O . LEU B 1 221 ? -16.172 -4.113 -15.094 1 96.12 221 LEU B O 1
ATOM 4531 N N . ARG B 1 222 ? -14.539 -3.801 -16.531 1 96.19 222 ARG B N 1
ATOM 4532 C CA . ARG B 1 222 ? -14.328 -5.234 -16.719 1 96.19 222 ARG B CA 1
ATOM 4533 C C . ARG B 1 222 ? -13.945 -5.902 -15.406 1 96.19 222 ARG B C 1
ATOM 4535 O O . ARG B 1 222 ? -14.406 -7.012 -15.109 1 96.19 222 ARG B O 1
ATOM 4542 N N . PHE B 1 223 ? -13.141 -5.238 -14.68 1 96 223 PHE B N 1
ATOM 4543 C CA . PHE B 1 223 ? -12.758 -5.766 -13.375 1 96 223 PHE B CA 1
ATOM 4544 C C . PHE B 1 223 ? -13.977 -5.922 -12.469 1 96 223 PHE B C 1
ATOM 4546 O O . PHE B 1 223 ? -14.172 -6.977 -11.859 1 96 223 PHE B O 1
ATOM 4553 N N . MET B 1 224 ? -14.766 -4.875 -12.414 1 97.25 224 MET B N 1
ATOM 4554 C CA . MET B 1 224 ? -15.953 -4.914 -11.57 1 97.25 224 MET B CA 1
ATOM 4555 C C . MET B 1 224 ? -16.906 -6.02 -12.016 1 97.25 224 MET B C 1
ATOM 4557 O O . MET B 1 224 ? -17.422 -6.773 -11.195 1 97.25 224 MET B O 1
ATOM 4561 N N . PHE B 1 225 ? -17.062 -6.133 -13.297 1 97.75 225 PHE B N 1
ATOM 4562 C CA . PHE B 1 225 ? -17.969 -7.16 -13.82 1 97.75 225 PHE B CA 1
ATOM 4563 C C . PHE B 1 225 ? -17.438 -8.555 -13.508 1 97.75 225 PHE B C 1
ATOM 4565 O O . PHE B 1 225 ? -18.203 -9.445 -13.148 1 97.75 225 PHE B O 1
ATOM 4572 N N . THR B 1 226 ? -16.188 -8.688 -13.625 1 96.56 226 THR B N 1
ATOM 4573 C CA . THR B 1 226 ? -15.578 -9.984 -13.32 1 96.56 226 THR B CA 1
ATOM 4574 C C . THR B 1 226 ? -15.82 -10.367 -11.859 1 96.56 226 THR B C 1
ATOM 4576 O O . THR B 1 226 ? -16.125 -11.523 -11.562 1 96.56 226 THR B O 1
ATOM 4579 N N . GLN B 1 227 ? -15.719 -9.43 -11.031 1 95.5 227 GLN B N 1
ATOM 4580 C CA . GLN B 1 227 ? -15.961 -9.703 -9.617 1 95.5 227 GLN B CA 1
ATOM 4581 C C . GLN B 1 227 ? -17.406 -10.156 -9.383 1 95.5 227 GLN B C 1
ATOM 4583 O O . GLN B 1 227 ? -17.641 -11.117 -8.648 1 95.5 227 GLN B O 1
ATOM 4588 N N . ILE B 1 228 ? -18.297 -9.539 -10.031 1 97.19 228 ILE B N 1
ATOM 4589 C CA . ILE B 1 228 ? -19.703 -9.836 -9.844 1 97.19 228 ILE B CA 1
ATOM 4590 C C . ILE B 1 228 ? -20.047 -11.188 -10.477 1 97.19 228 ILE B C 1
ATOM 4592 O O . ILE B 1 228 ? -20.734 -12.008 -9.875 1 97.19 228 ILE B O 1
ATOM 4596 N N . LEU B 1 229 ? -19.531 -11.414 -11.648 1 96.38 229 LEU B N 1
ATOM 4597 C CA . LEU B 1 229 ? -19.797 -12.664 -12.359 1 96.38 229 LEU B CA 1
ATOM 4598 C C . LEU B 1 229 ? -19.203 -13.852 -11.609 1 96.38 229 LEU B C 1
ATOM 4600 O O . LEU B 1 229 ? -19.828 -14.906 -11.508 1 96.38 229 LEU B O 1
ATOM 4604 N N . THR B 1 230 ? -18 -13.656 -11.102 1 93.19 230 THR B N 1
ATOM 4605 C CA . THR B 1 230 ? -17.359 -14.727 -10.359 1 93.19 230 THR B CA 1
ATOM 4606 C C . THR B 1 230 ? -18.156 -15.078 -9.102 1 93.19 230 THR B C 1
ATOM 4608 O O . THR B 1 230 ? -18.375 -16.25 -8.805 1 93.19 230 THR B O 1
ATOM 4611 N N . ASN B 1 231 ? -18.641 -14.086 -8.461 1 92 231 ASN B N 1
ATOM 4612 C CA . ASN B 1 231 ? -19.484 -14.328 -7.297 1 92 231 ASN B CA 1
ATOM 4613 C C . ASN B 1 231 ? -20.781 -15.023 -7.684 1 92 231 ASN B C 1
ATOM 4615 O O . ASN B 1 231 ? -21.203 -15.969 -7.02 1 92 231 ASN B O 1
ATOM 4619 N N . ALA B 1 232 ? -21.359 -14.578 -8.75 1 94.25 232 ALA B N 1
ATOM 4620 C CA . ALA B 1 232 ? -22.641 -15.133 -9.211 1 94.25 232 ALA B CA 1
ATOM 4621 C C . ALA B 1 232 ? -22.516 -16.625 -9.516 1 94.25 232 ALA B C 1
ATOM 4623 O O . ALA B 1 232 ? -23.406 -17.406 -9.195 1 94.25 232 ALA B O 1
ATOM 4624 N N . VAL B 1 233 ? -21.406 -16.984 -10.086 1 92 233 VAL B N 1
ATOM 4625 C CA . VAL B 1 233 ? -21.188 -18.375 -10.477 1 92 233 VAL B CA 1
ATOM 4626 C C . VAL B 1 233 ? -20.797 -19.203 -9.25 1 92 233 VAL B C 1
ATOM 4628 O O . VAL B 1 233 ? -21.328 -20.281 -9.023 1 92 233 VAL B O 1
ATOM 4631 N N . ASN B 1 234 ? -19.922 -18.609 -8.391 1 88.62 234 ASN B N 1
ATOM 4632 C CA . ASN B 1 234 ? -19.359 -19.359 -7.262 1 88.62 234 ASN B CA 1
ATOM 4633 C C . ASN B 1 234 ? -20.422 -19.625 -6.195 1 88.62 234 ASN B C 1
ATOM 4635 O O . ASN B 1 234 ? -20.406 -20.672 -5.539 1 88.62 234 ASN B O 1
ATOM 4639 N N . TYR B 1 235 ? -21.297 -18.75 -6.121 1 88.5 235 TYR B N 1
ATOM 4640 C CA . TYR B 1 235 ? -22.297 -18.891 -5.055 1 88.5 235 TYR B CA 1
ATOM 4641 C C . TYR B 1 235 ? -23.578 -19.516 -5.59 1 88.5 235 TYR B C 1
ATOM 4643 O O . TYR B 1 235 ? -24.594 -19.562 -4.887 1 88.5 235 TYR B O 1
ATOM 4651 N N . SER B 1 236 ? -23.5 -19.969 -6.844 1 88.31 236 SER B N 1
ATOM 4652 C CA . SER B 1 236 ? -24.625 -20.703 -7.426 1 88.31 236 SER B CA 1
ATOM 4653 C C . SER B 1 236 ? -24.344 -22.203 -7.449 1 88.31 236 SER B C 1
ATOM 4655 O O . SER B 1 236 ? -23.203 -22.625 -7.684 1 88.31 236 SER B O 1
ATOM 4657 N N . ASP B 1 237 ? -25.109 -23.047 -6.902 1 74.56 237 ASP B N 1
ATOM 4658 C CA . ASP B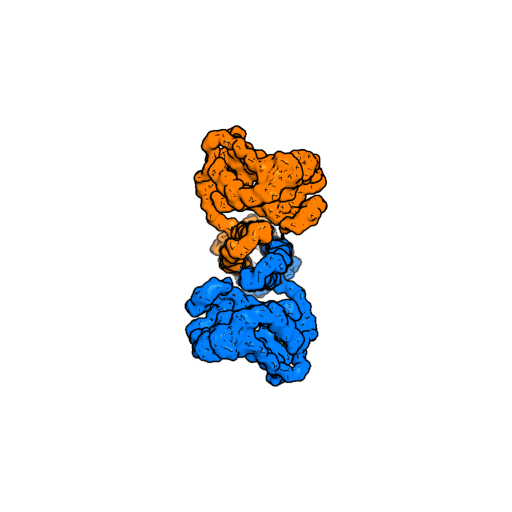 1 237 ? -24.938 -24.484 -6.852 1 74.56 237 ASP B CA 1
ATOM 4659 C C . ASP B 1 237 ? -24.891 -25.094 -8.258 1 74.56 237 ASP B C 1
ATOM 4661 O O . ASP B 1 237 ? -25.672 -24.703 -9.125 1 74.56 237 ASP B O 1
ATOM 4665 N N . SER B 1 238 ? -23.859 -25.875 -8.68 1 65.56 238 SER B N 1
ATOM 4666 C CA . SER B 1 238 ? -23.562 -26.453 -9.984 1 65.56 238 SER B CA 1
ATOM 4667 C C . SER B 1 238 ? -24.672 -27.391 -10.453 1 65.56 238 SER B C 1
ATOM 4669 O O . SER B 1 238 ? -24.812 -27.641 -11.648 1 65.56 238 SER B O 1
ATOM 4671 N N . ARG B 1 239 ? -25.609 -28.062 -9.539 1 62.62 239 ARG B N 1
ATOM 4672 C CA . ARG B 1 239 ? -26.375 -29.266 -9.883 1 62.62 239 ARG B CA 1
ATOM 4673 C C . ARG B 1 239 ? -27.641 -28.906 -10.656 1 62.62 239 ARG B C 1
ATOM 4675 O O . ARG B 1 239 ? -28.281 -29.781 -11.227 1 62.62 239 ARG B O 1
ATOM 4682 N N . SER B 1 240 ? -27.844 -27.672 -10.969 1 63.44 240 SER B N 1
ATOM 4683 C CA . SER B 1 240 ? -29.234 -27.562 -11.352 1 63.44 240 SER B CA 1
ATOM 4684 C C . SER B 1 240 ? -29.422 -26.594 -12.516 1 63.44 240 SER B C 1
ATOM 4686 O O . SER B 1 240 ? -30.438 -25.891 -12.594 1 63.44 240 SER B O 1
ATOM 4688 N N . GLY B 1 241 ? -28.406 -26.641 -13.531 1 81.62 241 GLY B N 1
ATOM 4689 C CA . GLY B 1 241 ? -28.75 -25.844 -14.695 1 81.62 241 GLY B CA 1
ATOM 4690 C C . GLY B 1 241 ? -29.078 -24.391 -14.359 1 81.62 241 GLY B C 1
ATOM 4691 O O . GLY B 1 241 ? -30.016 -23.812 -14.914 1 81.62 241 GLY B O 1
ATOM 4692 N N . LYS B 1 242 ? -28.516 -23.797 -13.484 1 91.88 242 LYS B N 1
ATOM 4693 C CA . LYS B 1 242 ? -28.75 -22.422 -13.039 1 91.88 242 LYS B CA 1
ATOM 4694 C C . LYS B 1 242 ? -28.188 -21.422 -14.047 1 91.88 242 LYS B C 1
ATOM 4696 O O . LYS B 1 242 ? -27.359 -21.766 -14.891 1 91.88 242 LYS B O 1
ATOM 4701 N N . LYS B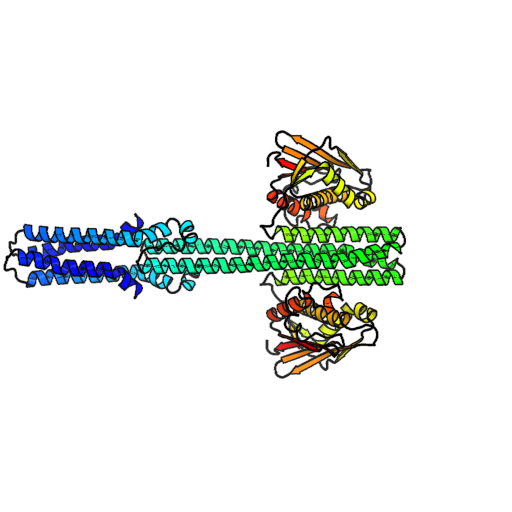 1 243 ? -28.859 -20.188 -13.984 1 95.25 243 LYS B N 1
ATOM 4702 C CA . LYS B 1 243 ? -28.469 -19.156 -14.938 1 95.25 243 LYS B CA 1
ATOM 4703 C C . LYS B 1 243 ? -28.016 -17.891 -14.211 1 95.25 243 LYS B C 1
ATOM 4705 O O . LYS B 1 243 ? -28.344 -17.672 -13.047 1 95.25 243 LYS B O 1
ATOM 4710 N N . VAL B 1 244 ? -27.188 -17.188 -14.836 1 97.06 244 VAL B N 1
ATOM 4711 C CA . VAL B 1 244 ? -26.891 -15.812 -14.484 1 97.06 244 VAL B CA 1
ATOM 4712 C C . VAL B 1 244 ? -27.453 -14.867 -15.547 1 97.06 244 VAL B C 1
ATOM 4714 O O . VAL B 1 244 ? -27.016 -14.883 -16.703 1 97.06 244 VAL B O 1
ATOM 4717 N N . ILE B 1 245 ? -28.406 -14.094 -15.156 1 97.56 245 ILE B N 1
ATOM 4718 C CA . ILE B 1 245 ? -29.156 -13.266 -16.094 1 97.56 245 ILE B CA 1
ATOM 4719 C C . ILE B 1 245 ? -28.641 -11.828 -16.062 1 97.56 245 ILE B C 1
ATOM 4721 O O . ILE B 1 245 ? -28.516 -11.242 -14.977 1 97.56 245 ILE B O 1
ATOM 4725 N N . MET B 1 246 ? -28.25 -11.281 -17.188 1 97.94 246 MET B N 1
ATOM 4726 C CA . MET B 1 246 ? -27.812 -9.898 -17.312 1 97.94 246 MET B CA 1
ATOM 4727 C C . MET B 1 246 ? -28.781 -9.086 -18.156 1 97.94 246 MET B C 1
ATOM 4729 O O . MET B 1 246 ? -29 -9.383 -19.328 1 97.94 246 MET B O 1
ATOM 4733 N N . THR B 1 247 ? -29.406 -8.141 -17.531 1 97.38 247 THR B N 1
ATOM 4734 C CA . THR B 1 247 ? -30.359 -7.273 -18.188 1 97.38 247 THR B CA 1
ATOM 4735 C C . THR B 1 247 ? -29.922 -5.816 -18.125 1 97.38 247 THR B C 1
ATOM 4737 O O . THR B 1 247 ? -29.438 -5.363 -17.078 1 97.38 247 THR B O 1
ATOM 4740 N N . ALA B 1 248 ? -30.031 -5.094 -19.203 1 97.12 248 ALA B N 1
ATOM 4741 C CA . ALA B 1 248 ? -29.703 -3.668 -19.25 1 97.12 248 ALA B CA 1
ATOM 4742 C C . ALA B 1 248 ? -30.859 -2.863 -19.859 1 97.12 248 ALA B C 1
ATOM 4744 O O . ALA B 1 248 ? -31.484 -3.301 -20.828 1 97.12 248 ALA B O 1
ATOM 4745 N N . TYR B 1 249 ? -31.125 -1.782 -19.266 1 95.75 249 TYR B N 1
ATOM 4746 C CA . TYR B 1 249 ? -32.219 -0.93 -19.734 1 95.75 249 TYR B CA 1
ATOM 4747 C C . TYR B 1 249 ? -32 0.51 -19.281 1 95.75 249 TYR B C 1
ATOM 4749 O O . TYR B 1 249 ? -31.156 0.788 -18.438 1 95.75 249 TYR B O 1
ATOM 4757 N N . VAL B 1 250 ? -32.75 1.421 -19.953 1 95.12 250 VAL B N 1
ATOM 4758 C CA . VAL B 1 250 ? -32.719 2.83 -19.578 1 95.12 250 VAL B CA 1
ATOM 4759 C C . VAL B 1 250 ? -33.938 3.158 -18.703 1 95.12 250 VAL B C 1
ATOM 4761 O O . VAL B 1 250 ? -35.062 2.775 -19.016 1 95.12 250 VAL B O 1
ATOM 4764 N N . GLN B 1 251 ? -33.625 3.711 -17.609 1 93.81 251 GLN B N 1
ATOM 4765 C CA . GLN B 1 251 ? -34.656 4.188 -16.703 1 93.81 251 GLN B CA 1
ATOM 4766 C C . GLN B 1 251 ? -34.469 5.672 -16.391 1 93.81 251 GLN B C 1
ATOM 4768 O O . GLN B 1 251 ? -33.594 6.047 -15.625 1 93.81 251 GLN B O 1
ATOM 4773 N N . GLY B 1 252 ? -35.375 6.5 -17 1 92.69 252 GLY B N 1
ATOM 4774 C CA . GLY B 1 252 ? -35.188 7.934 -16.859 1 92.69 252 GLY B CA 1
ATOM 4775 C C . GLY B 1 252 ? -33.875 8.43 -17.469 1 92.69 252 GLY B C 1
ATOM 4776 O O . GLY B 1 252 ? -33.625 8.227 -18.656 1 92.69 252 GLY B O 1
ATOM 4777 N N . ASP B 1 253 ? -33.062 9.031 -16.609 1 93.5 253 ASP B N 1
ATOM 4778 C CA . ASP B 1 253 ? -31.797 9.586 -17.078 1 93.5 253 ASP B CA 1
ATOM 4779 C C . ASP B 1 253 ? -30.641 8.664 -16.719 1 93.5 253 ASP B C 1
ATOM 4781 O O . ASP B 1 253 ? -29.484 9.102 -16.672 1 93.5 253 ASP B O 1
ATOM 4785 N N . ARG B 1 254 ? -31.078 7.434 -16.516 1 95.81 254 ARG B N 1
ATOM 4786 C CA . ARG B 1 254 ? -30.016 6.516 -16.094 1 95.81 254 ARG B CA 1
ATOM 4787 C C . ARG B 1 254 ? -30.016 5.25 -16.953 1 95.81 254 ARG B C 1
ATOM 4789 O O . ARG B 1 254 ? -31.078 4.805 -17.406 1 95.81 254 ARG B O 1
ATOM 4796 N N . THR B 1 255 ? -28.844 4.762 -17.188 1 96.75 255 THR B N 1
ATOM 4797 C CA . THR B 1 255 ? -28.672 3.432 -17.766 1 96.75 255 THR B CA 1
ATOM 4798 C C . THR B 1 255 ? -28.391 2.408 -16.672 1 96.75 255 THR B C 1
ATOM 4800 O O . THR B 1 255 ? -27.516 2.615 -15.82 1 96.75 255 THR B O 1
ATOM 4803 N N . ILE B 1 256 ? -29.172 1.308 -16.688 1 97.31 256 ILE B N 1
ATOM 4804 C CA . ILE B 1 256 ? -29.109 0.335 -15.602 1 97.31 256 ILE B CA 1
ATOM 4805 C C . ILE B 1 256 ? -28.656 -1.017 -16.141 1 97.31 256 ILE B C 1
ATOM 4807 O O . ILE B 1 256 ? -29.062 -1.43 -17.234 1 97.31 256 ILE B O 1
ATOM 4811 N N . LEU B 1 257 ? -27.781 -1.663 -15.422 1 97.94 257 LEU B N 1
ATOM 4812 C CA . LEU B 1 257 ? -27.391 -3.051 -15.656 1 97.94 257 LEU B CA 1
ATOM 4813 C C . LEU B 1 257 ? -27.688 -3.91 -14.43 1 97.94 257 LEU B C 1
ATOM 4815 O O . LEU B 1 257 ? -27.188 -3.625 -13.344 1 97.94 257 LEU B O 1
ATOM 4819 N N . ASP B 1 258 ? -28.5 -4.961 -14.641 1 98.19 258 ASP B N 1
ATOM 4820 C CA . ASP B 1 258 ? -28.812 -5.918 -13.586 1 98.19 258 ASP B CA 1
ATOM 4821 C C . ASP B 1 258 ? -28.125 -7.262 -13.844 1 98.19 258 ASP B C 1
ATOM 4823 O O . ASP B 1 258 ? -28.281 -7.836 -14.922 1 98.19 258 ASP B O 1
ATOM 4827 N N . VAL B 1 259 ? -27.359 -7.691 -12.914 1 98.31 259 VAL B N 1
ATOM 4828 C CA . VAL B 1 259 ? -26.797 -9.031 -12.938 1 98.31 259 VAL B CA 1
ATOM 4829 C C . VAL B 1 259 ? -27.422 -9.883 -11.844 1 98.31 259 VAL B C 1
ATOM 4831 O O . VAL B 1 259 ? -27.203 -9.648 -10.656 1 98.31 259 VAL B O 1
ATOM 4834 N N . GLN B 1 260 ? -28.141 -10.906 -12.273 1 97.62 260 GLN B N 1
ATOM 4835 C CA . GLN B 1 260 ? -28.922 -11.711 -11.336 1 97.62 260 GLN B CA 1
ATOM 4836 C C . GLN B 1 260 ? -28.469 -13.172 -11.375 1 97.62 260 GLN B C 1
ATOM 4838 O O . GLN B 1 260 ? -28.422 -13.781 -12.445 1 97.62 260 GLN B O 1
ATOM 4843 N N . ASP B 1 261 ? -28.172 -13.641 -10.18 1 96.12 261 ASP B N 1
ATOM 4844 C CA . ASP B 1 261 ? -27.859 -15.062 -10.078 1 96.12 261 ASP B CA 1
ATOM 4845 C C . ASP B 1 261 ? -28.984 -15.828 -9.398 1 96.12 261 ASP B C 1
ATOM 4847 O O . ASP B 1 261 ? -29.984 -15.234 -8.984 1 96.12 261 ASP B O 1
ATOM 4851 N N . GLU B 1 262 ? -28.891 -17.141 -9.469 1 94 262 GLU B N 1
ATOM 4852 C CA . GLU B 1 262 ? -29.844 -18.031 -8.797 1 94 262 GLU B CA 1
ATOM 4853 C C . GLU B 1 262 ? -29.156 -18.812 -7.684 1 94 262 GLU B C 1
ATOM 4855 O O . GLU B 1 262 ? -29.359 -20.031 -7.555 1 94 262 GLU B O 1
ATOM 4860 N N . GLY B 1 263 ? -28.344 -18.094 -6.988 1 91.5 263 GLY B N 1
ATOM 4861 C CA . GLY B 1 263 ? -27.531 -18.766 -5.992 1 91.5 263 GLY B CA 1
ATOM 4862 C C . GLY B 1 263 ? -28.172 -18.828 -4.625 1 91.5 263 GLY B C 1
ATOM 4863 O O . GLY B 1 263 ? -29.406 -18.828 -4.52 1 91.5 263 GLY B O 1
ATOM 4864 N N . ILE B 1 264 ? -27.344 -18.938 -3.602 1 88.81 264 ILE B N 1
ATOM 4865 C CA . ILE B 1 264 ? -27.781 -19.219 -2.238 1 88.81 264 ILE B CA 1
ATOM 4866 C C . ILE B 1 264 ? -28.375 -17.969 -1.615 1 88.81 264 ILE B C 1
ATOM 4868 O O . ILE B 1 264 ? -29.094 -18.031 -0.615 1 88.81 264 ILE B O 1
ATOM 4872 N N . GLY B 1 265 ? -28.047 -16.891 -2.182 1 91.69 265 GLY B N 1
ATOM 4873 C CA . GLY B 1 265 ? -28.531 -15.633 -1.642 1 91.69 265 GLY B CA 1
ATOM 4874 C C . GLY B 1 265 ? -27.828 -15.211 -0.371 1 91.69 265 GLY B C 1
ATOM 4875 O O . GLY B 1 265 ? -26.906 -15.883 0.081 1 91.69 265 GLY B O 1
ATOM 4876 N N . ILE B 1 266 ? -28.203 -14.008 0.128 1 91.62 266 ILE B N 1
ATOM 4877 C CA . ILE B 1 266 ? -27.562 -13.414 1.297 1 91.62 266 ILE B CA 1
ATOM 4878 C C . ILE B 1 266 ? -28.609 -13.141 2.373 1 91.62 266 ILE B C 1
ATOM 4880 O O . ILE B 1 266 ? -29.703 -12.664 2.072 1 91.62 266 ILE B O 1
ATOM 4884 N N . SER B 1 267 ? -28.266 -13.391 3.574 1 90.75 267 SER B N 1
ATOM 4885 C CA . SER B 1 267 ? -29.188 -13.164 4.684 1 90.75 267 SER B CA 1
ATOM 4886 C C . SER B 1 267 ? -29.391 -11.68 4.941 1 90.75 267 SER B C 1
ATOM 4888 O O . SER B 1 267 ? -28.516 -10.867 4.617 1 90.75 267 SER B O 1
ATOM 4890 N N . ALA B 1 268 ? -30.469 -11.359 5.59 1 89.62 268 ALA B N 1
ATOM 4891 C CA . ALA B 1 268 ? -30.797 -9.977 5.91 1 89.62 268 ALA B CA 1
ATOM 4892 C C . ALA B 1 268 ? -29.766 -9.383 6.875 1 89.62 268 ALA B C 1
ATOM 4894 O O . ALA B 1 268 ? -29.469 -8.188 6.824 1 89.62 268 ALA B O 1
ATOM 4895 N N . GLU B 1 269 ? -29.219 -10.211 7.652 1 88.44 269 GLU B N 1
ATOM 4896 C CA . GLU B 1 269 ? -28.234 -9.781 8.633 1 88.44 269 GLU B CA 1
ATOM 4897 C C . GLU B 1 269 ? -26.922 -9.391 7.961 1 88.44 269 GLU B C 1
ATOM 4899 O O . GLU B 1 269 ? -26.219 -8.492 8.422 1 88.44 269 GLU B O 1
ATOM 4904 N N . ASP B 1 270 ? -26.656 -10.031 6.828 1 89.88 270 ASP B N 1
ATOM 4905 C CA . ASP B 1 270 ? -25.344 -9.883 6.215 1 89.88 270 ASP B CA 1
ATOM 4906 C C . ASP B 1 270 ? -25.375 -8.875 5.07 1 89.88 270 ASP B C 1
ATOM 4908 O O . ASP B 1 270 ? -24.344 -8.344 4.66 1 89.88 270 ASP B O 1
ATOM 4912 N N . ILE B 1 271 ? -26.5 -8.586 4.617 1 91.19 271 ILE B N 1
ATOM 4913 C CA . ILE B 1 271 ? -26.641 -7.859 3.361 1 91.19 271 ILE B CA 1
ATOM 4914 C C . ILE B 1 271 ? -26.016 -6.473 3.49 1 91.19 271 ILE B C 1
ATOM 4916 O O . ILE B 1 271 ? -25.469 -5.938 2.521 1 91.19 271 ILE B O 1
ATOM 4920 N N . HIS B 1 272 ? -26.031 -5.887 4.656 1 91.25 272 HIS B N 1
ATOM 4921 C CA . HIS B 1 272 ? -25.531 -4.531 4.824 1 91.25 272 HIS B CA 1
ATOM 4922 C C . HIS B 1 272 ? -24.016 -4.535 5.047 1 91.25 272 HIS B C 1
ATOM 4924 O O . HIS B 1 272 ? -23.375 -3.479 5.023 1 91.25 272 HIS B O 1
ATOM 4930 N N . ARG B 1 273 ? -23.453 -5.703 5.098 1 92.69 273 ARG B N 1
ATOM 4931 C CA . ARG B 1 273 ? -22.031 -5.797 5.426 1 92.69 273 ARG B CA 1
ATOM 4932 C C . ARG B 1 273 ? -21.234 -6.363 4.254 1 92.69 273 ARG B C 1
ATOM 4934 O O . ARG B 1 273 ? -20.016 -6.391 4.289 1 92.69 273 ARG B O 1
ATOM 4941 N N . VAL B 1 274 ? -21.875 -6.742 3.182 1 92.38 274 VAL B N 1
ATOM 4942 C CA . VAL B 1 274 ? -21.219 -7.492 2.117 1 92.38 274 VAL B CA 1
ATOM 4943 C C . VAL B 1 274 ? -20.219 -6.59 1.387 1 92.38 274 VAL B C 1
ATOM 4945 O O . VAL B 1 274 ? -19.266 -7.074 0.771 1 92.38 274 VAL B O 1
ATOM 4948 N N . PHE B 1 275 ? -20.422 -5.211 1.498 1 94.38 275 PHE B N 1
ATOM 4949 C CA . PHE B 1 275 ? -19.516 -4.289 0.82 1 94.38 275 PHE B CA 1
ATOM 4950 C C . PHE B 1 275 ? -18.391 -3.842 1.754 1 94.38 275 PHE B C 1
ATOM 4952 O O . PHE B 1 275 ? -17.5 -3.088 1.352 1 94.38 275 PHE B O 1
ATOM 4959 N N . ASN B 1 276 ? -18.453 -4.359 2.965 1 91.38 276 ASN B N 1
ATOM 4960 C CA . ASN B 1 276 ? -17.359 -4.062 3.887 1 91.38 276 ASN B CA 1
ATOM 4961 C C . ASN B 1 276 ? -16.109 -4.887 3.568 1 91.38 276 ASN B C 1
ATOM 4963 O O . ASN B 1 276 ? -16.219 -6.035 3.143 1 91.38 276 ASN B O 1
ATOM 4967 N N . PRO B 1 277 ? -14.992 -4.238 3.826 1 88.81 277 PRO B N 1
ATOM 4968 C CA . PRO B 1 277 ? -13.766 -4.984 3.541 1 88.81 277 PRO B CA 1
ATOM 4969 C C . PRO B 1 277 ? -13.617 -6.238 4.398 1 88.81 277 PRO B C 1
ATOM 4971 O O . PRO B 1 277 ? -13.953 -6.219 5.586 1 88.81 277 PRO B O 1
ATOM 4974 N N . TYR B 1 278 ? -13.273 -7.336 3.812 1 86.38 278 TYR B N 1
ATOM 4975 C CA . TYR B 1 278 ? -12.898 -8.602 4.43 1 86.38 278 TYR B CA 1
ATOM 4976 C C . TYR B 1 278 ? -14.125 -9.336 4.949 1 86.38 278 TYR B C 1
ATOM 4978 O O . TYR B 1 278 ? -14.008 -10.258 5.766 1 86.38 278 TYR B O 1
ATOM 4986 N N . PHE B 1 279 ? -15.211 -8.891 4.527 1 86.12 279 PHE B N 1
ATOM 4987 C CA . PHE B 1 279 ? -16.422 -9.57 4.961 1 86.12 279 PHE B CA 1
ATOM 4988 C C . PHE B 1 279 ? -16.688 -10.805 4.109 1 86.12 279 PHE B C 1
ATOM 4990 O O . PHE B 1 279 ? -16.703 -10.727 2.879 1 86.12 279 PHE B O 1
ATOM 4997 N N . THR B 1 280 ? -16.688 -11.977 4.852 1 81.12 280 THR B N 1
ATOM 4998 C CA . THR B 1 280 ? -17.094 -13.227 4.215 1 81.12 280 THR B CA 1
ATOM 4999 C C . THR B 1 280 ? -18.219 -13.898 4.996 1 81.12 280 THR B C 1
ATOM 5001 O O . THR B 1 280 ? -18.125 -14.031 6.215 1 81.12 280 THR B O 1
ATOM 5004 N N . GLY B 1 281 ? -19.391 -13.742 4.68 1 72.19 281 GLY B N 1
ATOM 5005 C CA . GLY B 1 281 ? -20.516 -14.336 5.387 1 72.19 281 GLY B CA 1
ATOM 5006 C C . GLY B 1 281 ? -20.25 -15.758 5.848 1 72.19 281 GLY B C 1
ATOM 5007 O O . GLY B 1 281 ? -19.266 -16.375 5.441 1 72.19 281 GLY B O 1
ATOM 5008 N N . GLU B 1 282 ? -20.969 -16.219 6.848 1 65 282 GLU B N 1
ATOM 5009 C CA . GLU B 1 282 ? -20.844 -17.578 7.387 1 65 282 GLU B CA 1
ATOM 5010 C C . GLU B 1 282 ? -20.844 -18.625 6.273 1 65 282 GLU B C 1
ATOM 5012 O O . GLU B 1 282 ? -20.047 -19.562 6.305 1 65 282 GLU B O 1
ATOM 5017 N N . ARG B 1 283 ? -21.703 -18.422 5.418 1 59.53 283 ARG B N 1
ATOM 5018 C CA . ARG B 1 283 ? -21.844 -19.391 4.332 1 59.53 283 ARG B CA 1
ATOM 5019 C C . ARG B 1 283 ? -20.719 -19.234 3.316 1 59.53 283 ARG B C 1
ATOM 5021 O O . ARG B 1 283 ? -20.344 -20.188 2.639 1 59.53 283 ARG B O 1
ATOM 5028 N N . GLY B 1 284 ? -20.281 -17.969 3.174 1 56.69 284 GLY B N 1
ATOM 5029 C CA . GLY B 1 284 ? -19.125 -17.719 2.32 1 56.69 284 GLY B CA 1
ATOM 5030 C C . GLY B 1 284 ? -17.859 -18.406 2.791 1 56.69 284 GLY B C 1
ATOM 5031 O O . GLY B 1 284 ? -17.031 -18.812 1.978 1 56.69 284 GLY B O 1
ATOM 5032 N N . ARG B 1 285 ? -17.75 -18.578 4.062 1 55.81 285 ARG B N 1
ATOM 5033 C CA . ARG B 1 285 ? -16.594 -19.234 4.664 1 55.81 285 ARG B CA 1
ATOM 5034 C C . ARG B 1 285 ? -16.547 -20.719 4.285 1 55.81 285 ARG B C 1
ATOM 5036 O O . ARG B 1 285 ? -15.477 -21.328 4.258 1 55.81 285 ARG B O 1
ATOM 5043 N N . GLN B 1 286 ? -17.75 -21.172 4.133 1 51.81 286 GLN B N 1
ATOM 5044 C CA . GLN B 1 286 ? -17.781 -22.547 3.656 1 51.81 286 GLN B CA 1
ATOM 5045 C C . GLN B 1 286 ? -17.219 -22.641 2.246 1 51.81 286 GLN B C 1
ATOM 5047 O O . GLN B 1 286 ? -16.688 -23.688 1.859 1 51.81 286 GLN B O 1
ATOM 5052 N N . TYR B 1 287 ? -17.531 -21.469 1.63 1 53.53 287 TYR B N 1
ATOM 5053 C CA . TYR B 1 287 ? -16.938 -21.422 0.297 1 53.53 287 TYR B CA 1
ATOM 5054 C C . TYR B 1 287 ? -15.562 -20.781 0.336 1 53.53 287 TYR B C 1
ATOM 5056 O O . TYR B 1 287 ? -15.445 -19.547 0.311 1 53.53 287 TYR B O 1
ATOM 5064 N N . HIS B 1 288 ? -14.602 -21.297 1.169 1 54.28 288 HIS B N 1
ATOM 5065 C CA . HIS B 1 288 ? -13.266 -21.078 1.712 1 54.28 288 HIS B CA 1
ATOM 5066 C C . HIS B 1 288 ? -12.445 -20.156 0.811 1 54.28 288 HIS B C 1
ATOM 5068 O O . HIS B 1 288 ? -11.297 -19.828 1.127 1 54.28 288 HIS B O 1
ATOM 5074 N N . GLU B 1 289 ? -13.039 -19.562 -0.333 1 61.44 289 GLU B N 1
ATOM 5075 C CA . GLU B 1 289 ? -11.969 -19.078 -1.21 1 61.44 289 GLU B CA 1
ATOM 5076 C C . GLU B 1 289 ? -12.094 -17.578 -1.461 1 61.44 289 GLU B C 1
ATOM 5078 O O . GLU B 1 289 ? -11.594 -17.062 -2.465 1 61.44 289 GLU B O 1
ATOM 5083 N N . SER B 1 290 ? -12.586 -16.859 -0.35 1 73.94 290 SER B N 1
ATOM 5084 C CA . SER B 1 290 ? -12.742 -15.469 -0.793 1 73.94 290 SER B CA 1
ATOM 5085 C C . SER B 1 290 ? -11.984 -14.508 0.113 1 73.94 290 SER B C 1
ATOM 5087 O O . SER B 1 290 ? -11.812 -14.781 1.304 1 73.94 290 SER B O 1
ATOM 5089 N N . THR B 1 291 ? -11.352 -13.469 -0.364 1 77.88 291 THR B N 1
ATOM 5090 C CA . THR B 1 291 ? -10.625 -12.43 0.366 1 77.88 291 THR B CA 1
ATOM 5091 C C . THR B 1 291 ? -11.594 -11.484 1.069 1 77.88 291 THR B C 1
ATOM 5093 O O . THR B 1 291 ? -11.211 -10.781 2.01 1 77.88 291 THR B O 1
ATOM 5096 N N . GLY B 1 292 ? -12.828 -11.469 0.592 1 86.88 292 GLY B N 1
ATOM 5097 C CA . GLY B 1 292 ? -13.805 -10.516 1.098 1 86.88 292 GLY B CA 1
ATOM 5098 C C . GLY B 1 292 ? -13.562 -9.102 0.608 1 86.88 292 GLY B C 1
ATOM 5099 O O . GLY B 1 292 ? -14.086 -8.141 1.177 1 86.88 292 GLY B O 1
ATOM 5100 N N . MET B 1 293 ? -12.805 -8.984 -0.42 1 91 293 MET B N 1
ATOM 5101 C CA . MET B 1 293 ? -12.453 -7.656 -0.91 1 91 293 MET B CA 1
ATOM 5102 C C . MET B 1 293 ? -13.172 -7.352 -2.223 1 91 293 MET B C 1
ATOM 5104 O O . MET B 1 293 ? -13.211 -6.199 -2.658 1 91 293 MET B O 1
ATOM 5108 N N . GLY B 1 294 ? -13.719 -8.328 -2.859 1 93.25 294 GLY B N 1
ATOM 5109 C CA . GLY B 1 294 ? -14.297 -8.172 -4.184 1 93.25 294 GLY B CA 1
ATOM 5110 C C . GLY B 1 294 ? -15.367 -7.098 -4.242 1 93.25 294 GLY B C 1
ATOM 5111 O O . GLY B 1 294 ? -15.219 -6.098 -4.949 1 93.25 294 GLY B O 1
ATOM 5112 N N . LEU B 1 295 ? -16.375 -7.258 -3.41 1 95.06 295 LEU B N 1
ATOM 5113 C CA . LEU B 1 295 ? -17.5 -6.332 -3.426 1 95.06 295 LEU B CA 1
ATOM 5114 C C . LEU B 1 295 ? -17.094 -4.969 -2.879 1 95.06 295 LEU B C 1
ATOM 5116 O O . LEU B 1 295 ? -17.594 -3.936 -3.324 1 95.06 295 LEU B O 1
ATOM 5120 N N . TYR B 1 296 ? -16.219 -5.012 -1.968 1 94.38 296 TYR B N 1
ATOM 5121 C CA . TYR B 1 296 ? -15.695 -3.754 -1.458 1 94.38 296 TYR B CA 1
ATOM 5122 C C . TYR B 1 296 ? -15.039 -2.945 -2.572 1 94.38 296 TYR B C 1
ATOM 5124 O O . TYR B 1 296 ? -15.305 -1.75 -2.717 1 94.38 296 TYR B O 1
ATOM 5132 N N . LEU B 1 297 ? -14.18 -3.57 -3.359 1 94.5 297 LEU B N 1
ATOM 5133 C CA . LEU B 1 297 ? -13.492 -2.898 -4.457 1 94.5 297 LEU B CA 1
ATOM 5134 C C . LEU B 1 297 ? -14.484 -2.393 -5.496 1 94.5 297 LEU B C 1
ATOM 5136 O O . LEU B 1 297 ? -14.32 -1.301 -6.043 1 94.5 297 LEU B O 1
ATOM 5140 N N . VAL B 1 298 ? -15.484 -3.199 -5.73 1 97 298 VAL B N 1
ATOM 5141 C CA . VAL B 1 298 ? -16.516 -2.799 -6.684 1 97 298 VAL B CA 1
ATOM 5142 C C . VAL B 1 298 ? -17.172 -1.502 -6.219 1 97 298 VAL B C 1
ATOM 5144 O O . VAL B 1 298 ? -17.359 -0.573 -7.008 1 97 298 VAL B O 1
ATOM 5147 N N . ARG B 1 299 ? -17.5 -1.41 -5.004 1 96.25 299 ARG B N 1
ATOM 5148 C CA . ARG B 1 299 ? -18.125 -0.219 -4.445 1 96.25 299 ARG B CA 1
ATOM 5149 C C . ARG B 1 299 ? -17.203 0.986 -4.527 1 96.25 299 ARG B C 1
ATOM 5151 O O . ARG B 1 299 ? -17.609 2.074 -4.93 1 96.25 299 ARG B O 1
ATOM 5158 N N . GLU B 1 300 ? -16 0.775 -4.145 1 93 300 GLU B N 1
ATOM 5159 C CA . GLU B 1 300 ? -15.031 1.866 -4.156 1 93 300 GLU B CA 1
ATOM 5160 C C . GLU B 1 300 ? -14.789 2.377 -5.574 1 93 300 GLU B C 1
ATOM 5162 O O . GLU B 1 300 ? -14.742 3.586 -5.805 1 93 300 GLU B O 1
ATOM 5167 N N . ILE B 1 301 ? -14.625 1.509 -6.477 1 93.94 301 ILE B N 1
ATOM 5168 C CA . ILE B 1 301 ? -14.383 1.873 -7.867 1 93.94 301 ILE B CA 1
ATOM 5169 C C . ILE B 1 301 ? -15.602 2.604 -8.43 1 93.94 301 ILE B C 1
ATOM 5171 O O . ILE B 1 301 ? -15.461 3.629 -9.102 1 93.94 301 ILE B O 1
ATOM 5175 N N . SER B 1 302 ? -16.734 2.109 -8.125 1 95.44 302 SER B N 1
ATOM 5176 C CA . SER B 1 302 ? -17.969 2.74 -8.594 1 95.44 302 SER B CA 1
ATOM 5177 C C . SER B 1 302 ? -18.078 4.176 -8.094 1 95.44 302 SER B C 1
ATOM 5179 O O . SER B 1 302 ? -18.406 5.082 -8.859 1 95.44 302 SER B O 1
ATOM 5181 N N . ALA B 1 303 ? -17.797 4.352 -6.887 1 92.62 303 ALA B N 1
ATOM 5182 C CA . ALA B 1 303 ? -17.859 5.684 -6.289 1 92.62 303 ALA B CA 1
ATOM 5183 C C . ALA B 1 303 ? -16.922 6.648 -7 1 92.62 303 ALA B C 1
ATOM 5185 O O . ALA B 1 303 ? -17.281 7.801 -7.258 1 92.62 303 ALA B O 1
ATOM 5186 N N . ARG B 1 304 ? -15.844 6.18 -7.352 1 90.19 304 ARG B N 1
ATOM 5187 C CA . ARG B 1 304 ? -14.836 7.02 -7.992 1 90.19 304 ARG B CA 1
ATOM 5188 C C . ARG B 1 304 ? -15.195 7.289 -9.453 1 90.19 304 ARG B C 1
ATOM 5190 O O . ARG B 1 304 ? -14.883 8.359 -9.977 1 90.19 304 ARG B O 1
ATOM 5197 N N . LEU B 1 305 ? -15.742 6.34 -10.078 1 91.88 305 LEU B N 1
ATOM 5198 C CA . LEU B 1 305 ? -16.109 6.48 -11.477 1 91.88 305 LEU B CA 1
ATOM 5199 C C . LEU B 1 305 ? -17.406 7.277 -11.617 1 91.88 305 LEU B C 1
ATOM 5201 O O . LEU B 1 305 ? -17.75 7.723 -12.711 1 91.88 305 LEU B O 1
ATOM 5205 N N . GLY B 1 306 ? -18.125 7.426 -10.5 1 91.31 306 GLY B N 1
ATOM 5206 C CA . GLY B 1 306 ? -19.328 8.219 -10.508 1 91.31 306 GLY B CA 1
ATOM 5207 C C . GLY B 1 306 ? -20.578 7.395 -10.766 1 91.31 306 GLY B C 1
ATOM 5208 O O . GLY B 1 306 ? -21.656 7.949 -11.039 1 91.31 306 GLY B O 1
ATOM 5209 N N . ASN B 1 307 ? -20.469 6.09 -10.852 1 94.62 307 ASN B N 1
ATOM 5210 C CA . ASN B 1 307 ? -21.656 5.25 -10.977 1 94.62 307 ASN B CA 1
ATOM 5211 C C . ASN B 1 307 ? -22.094 4.699 -9.625 1 94.62 307 ASN B C 1
ATOM 5213 O O . ASN B 1 307 ? -21.375 4.84 -8.633 1 94.62 307 ASN B O 1
ATOM 5217 N N . GLN B 1 308 ? -23.297 4.164 -9.648 1 96.56 308 GLN B N 1
ATOM 5218 C CA . GLN B 1 308 ? -23.844 3.596 -8.43 1 96.56 308 GLN B CA 1
ATOM 5219 C C . GLN B 1 308 ? -23.969 2.076 -8.531 1 96.56 308 GLN B C 1
ATOM 5221 O O . GLN B 1 308 ? -24.219 1.54 -9.609 1 96.56 308 GLN B O 1
ATOM 5226 N N . VAL B 1 309 ? -23.734 1.4 -7.398 1 97.81 309 VAL B N 1
ATOM 5227 C CA . VAL B 1 309 ? -23.891 -0.047 -7.328 1 97.81 309 VAL B CA 1
ATOM 5228 C C . VAL B 1 309 ? -24.766 -0.41 -6.129 1 97.81 309 VAL B C 1
ATOM 5230 O O . VAL B 1 309 ? -24.578 0.127 -5.035 1 97.81 309 VAL B O 1
ATOM 5233 N N . GLU B 1 310 ? -25.75 -1.227 -6.359 1 97.25 310 GLU B N 1
ATOM 5234 C CA . GLU B 1 310 ? -26.656 -1.715 -5.324 1 97.25 310 GLU B CA 1
ATOM 5235 C C . GLU B 1 310 ? -26.781 -3.234 -5.371 1 97.25 310 GLU B C 1
ATOM 5237 O O . GLU B 1 310 ? -26.547 -3.852 -6.406 1 97.25 310 GLU B O 1
ATOM 5242 N N . LEU B 1 311 ? -27.094 -3.781 -4.238 1 97.5 311 LEU B N 1
ATOM 5243 C CA . LEU B 1 311 ? -27.203 -5.23 -4.137 1 97.5 311 LEU B CA 1
ATOM 5244 C C . LEU B 1 311 ? -28.516 -5.617 -3.438 1 97.5 311 LEU B C 1
ATOM 5246 O O . LEU B 1 311 ? -28.859 -5.055 -2.396 1 97.5 311 LEU B O 1
ATOM 5250 N N . PHE B 1 312 ? -29.281 -6.488 -4.098 1 96.62 312 PHE B N 1
ATOM 5251 C CA . PHE B 1 312 ? -30.531 -7.043 -3.57 1 96.62 312 PHE B CA 1
ATOM 5252 C C . PHE B 1 312 ? -30.453 -8.562 -3.494 1 96.62 312 PHE B C 1
ATOM 5254 O O . PHE B 1 312 ? -30.062 -9.219 -4.461 1 96.62 312 PHE B O 1
ATOM 5261 N N . SER B 1 313 ? -30.75 -9.055 -2.34 1 95.75 313 SER B N 1
ATOM 5262 C CA . SER B 1 313 ? -30.641 -10.5 -2.201 1 95.75 313 SER B CA 1
ATOM 5263 C C . SER B 1 313 ? -31.562 -11.031 -1.101 1 95.75 313 SER B C 1
ATOM 5265 O O . SER B 1 313 ? -31.906 -10.289 -0.178 1 95.75 313 SER B O 1
ATOM 5267 N N . LYS B 1 314 ? -32.062 -12.227 -1.318 1 93.25 314 LYS B N 1
ATOM 5268 C CA . LYS B 1 314 ? -32.812 -13.008 -0.333 1 93.25 314 LYS B CA 1
ATOM 5269 C C . LYS B 1 314 ? -32.281 -14.445 -0.269 1 93.25 314 LYS B C 1
ATOM 5271 O O . LYS B 1 314 ? -31.938 -15.031 -1.295 1 93.25 314 LYS B O 1
ATOM 5276 N N . LEU B 1 315 ? -32.281 -14.945 0.883 1 91.06 315 LEU B N 1
ATOM 5277 C CA . LEU B 1 315 ? -31.797 -16.312 1.065 1 91.06 315 LEU B CA 1
ATOM 5278 C C . LEU B 1 315 ? -32.531 -17.281 0.158 1 91.06 315 LEU B C 1
ATOM 5280 O O . LEU B 1 315 ? -33.75 -17.234 0.058 1 91.06 315 LEU B O 1
ATOM 5284 N N . ASP B 1 316 ? -31.766 -18.078 -0.558 1 88.94 316 ASP B N 1
ATOM 5285 C CA . ASP B 1 316 ? -32.219 -19.188 -1.392 1 88.94 316 ASP B CA 1
ATOM 5286 C C . ASP B 1 316 ? -32.906 -18.672 -2.654 1 88.94 316 ASP B C 1
ATOM 5288 O O . ASP B 1 316 ? -33.562 -19.438 -3.359 1 88.94 316 ASP B O 1
ATOM 5292 N N . GLU B 1 317 ? -32.906 -17.375 -2.947 1 91.25 317 GLU B N 1
ATOM 5293 C CA . GLU B 1 317 ? -33.531 -16.828 -4.145 1 91.25 317 GLU B CA 1
ATOM 5294 C C . GLU B 1 317 ? -32.469 -16.281 -5.113 1 91.25 317 GLU B C 1
ATOM 5296 O O . GLU B 1 317 ? -32.75 -16.062 -6.293 1 91.25 317 GLU B O 1
ATOM 5301 N N . GLY B 1 318 ? -31.375 -16.047 -4.562 1 93.56 318 GLY B N 1
ATOM 5302 C CA . GLY B 1 318 ? -30.312 -15.516 -5.406 1 93.56 318 GLY B CA 1
ATOM 5303 C C . GLY B 1 318 ? -29.969 -14.07 -5.098 1 93.56 318 GLY B C 1
ATOM 5304 O O . GLY B 1 318 ? -30.422 -13.523 -4.086 1 93.56 318 GLY B O 1
ATOM 5305 N N . THR B 1 319 ? -29.109 -13.516 -5.816 1 96.38 319 THR B N 1
ATOM 5306 C CA . THR B 1 319 ? -28.609 -12.164 -5.59 1 96.38 319 THR B CA 1
ATOM 5307 C C . THR B 1 319 ? -28.656 -11.344 -6.883 1 96.38 319 THR B C 1
ATOM 5309 O O . THR B 1 319 ? -28.328 -11.859 -7.957 1 96.38 319 THR B O 1
ATOM 5312 N N . LEU B 1 320 ? -29.109 -10.141 -6.762 1 98.06 320 LEU B N 1
ATOM 5313 C CA . LEU B 1 320 ? -29.109 -9.18 -7.855 1 98.06 320 LEU B CA 1
ATOM 5314 C C . LEU B 1 320 ? -28.172 -8.016 -7.559 1 98.06 320 LEU B C 1
ATOM 5316 O O . LEU B 1 320 ? -28.297 -7.355 -6.523 1 98.06 320 LEU B O 1
ATOM 5320 N N . VAL B 1 321 ? -27.219 -7.824 -8.414 1 98.38 321 VAL B N 1
ATOM 5321 C CA . VAL B 1 321 ? -26.359 -6.648 -8.336 1 98.38 321 VAL B CA 1
ATOM 5322 C C . VAL B 1 321 ? -26.734 -5.668 -9.445 1 98.38 321 VAL B C 1
ATOM 5324 O O . VAL B 1 321 ? -26.75 -6.031 -10.625 1 98.38 321 VAL B O 1
ATOM 5327 N N . ARG B 1 322 ? -27.031 -4.422 -9.078 1 98.44 322 ARG B N 1
ATOM 5328 C CA . ARG B 1 322 ? -27.484 -3.41 -10.031 1 98.44 322 ARG B CA 1
ATOM 5329 C C . ARG B 1 322 ? -26.469 -2.283 -10.164 1 98.44 322 ARG B C 1
ATOM 5331 O O . ARG B 1 322 ? -26.094 -1.663 -9.164 1 98.44 322 ARG B O 1
ATOM 5338 N N . PHE B 1 323 ? -26 -2.023 -11.359 1 98.38 323 PHE B N 1
ATOM 5339 C CA . PHE B 1 323 ? -25.203 -0.848 -11.688 1 98.38 323 PHE B CA 1
ATOM 5340 C C . PHE B 1 323 ? -26.062 0.227 -12.336 1 98.38 323 PHE B C 1
ATOM 5342 O O . PHE B 1 323 ? -26.938 -0.079 -13.148 1 98.38 323 PHE B O 1
ATOM 5349 N N . SER B 1 324 ? -25.781 1.482 -12.031 1 97.69 324 SER B N 1
ATOM 5350 C CA . SER B 1 324 ? -26.516 2.59 -12.648 1 97.69 324 SER B CA 1
ATOM 5351 C C . SER B 1 324 ? -25.578 3.74 -13 1 97.69 324 SER B C 1
ATOM 5353 O O . SER B 1 324 ? -24.734 4.133 -12.188 1 97.69 324 SER B O 1
ATOM 5355 N N . TRP B 1 325 ? -25.703 4.219 -14.219 1 96.81 325 TRP B N 1
ATOM 5356 C CA . TRP B 1 325 ? -24.922 5.355 -14.719 1 96.81 325 TRP B CA 1
ATOM 5357 C C . TRP B 1 325 ? -25.859 6.488 -15.156 1 96.81 325 TRP B C 1
ATOM 5359 O O . TRP B 1 325 ? -26.906 6.242 -15.75 1 96.81 325 TRP B O 1
ATOM 5369 N N . MET B 1 326 ? -25.422 7.691 -14.875 1 93.94 326 MET B N 1
ATOM 5370 C CA . MET B 1 326 ? -26.156 8.836 -15.414 1 93.94 326 MET B CA 1
ATOM 5371 C C . MET B 1 326 ? -25.859 9.031 -16.891 1 93.94 326 MET B C 1
ATOM 5373 O O . MET B 1 326 ? -24.703 8.906 -17.312 1 93.94 326 MET B O 1
ATOM 5377 N N . ASN B 1 327 ? -26.828 9.141 -17.75 1 84.69 327 ASN B N 1
ATOM 5378 C CA . ASN B 1 327 ? -26.672 9.281 -19.188 1 84.69 327 ASN B CA 1
ATOM 5379 C C . ASN B 1 327 ? -26 10.609 -19.547 1 84.69 327 ASN B C 1
ATOM 5381 O O . ASN B 1 327 ? -25.375 10.727 -20.609 1 84.69 327 ASN B O 1
ATOM 5385 N N . GLN B 1 328 ? -26.141 11.641 -18.812 1 65.19 328 GLN B N 1
ATOM 5386 C CA . GLN B 1 328 ? -25.547 12.93 -19.172 1 65.19 328 GLN B CA 1
ATOM 5387 C C . GLN B 1 328 ? -24.172 13.094 -18.531 1 65.19 328 GLN B C 1
ATOM 5389 O O . GLN B 1 328 ? -23.938 12.594 -17.422 1 65.19 328 GLN B O 1
ATOM 5394 N N . LYS B 1 329 ? -23.109 13.18 -19.375 1 48.53 329 LYS B N 1
ATOM 5395 C CA . LYS B 1 329 ? -21.797 13.43 -18.797 1 48.53 329 LYS B CA 1
ATOM 5396 C C . LYS B 1 329 ? -21.844 14.578 -17.797 1 48.53 329 LYS B C 1
ATOM 5398 O O . LYS B 1 329 ? -22.594 15.539 -17.984 1 48.53 329 LYS B O 1
#

InterPro domains:
  IPR003594 Histidine kinase/HSP90-like ATPase domain [PF02518] (217-324)
  IPR003594 Histidine kinase/HSP90-like ATPase domain [SM00387] (216-329)
  IPR003661 Signal transduction histidine kinase, dimerisation/phosphoacceptor domain [SM00388] (114-171)
  IPR004358 Signal transduction histidine kinase-related protein, C-terminal [PR00344] (255-269)
  IPR004358 Signal transduction histidine kinase-related protein, C-terminal [PR00344] (273-283)
  IPR004358 Signal transduction histidine kinase-related protein, C-terminal [PR00344] (289-307)
  IPR005467 Histidine kinase domain [PS50109] (121-329)
  IPR036097 Signal transduction histidine kinase, dimerisation/phosphoacceptor domain superfamily [SSF47384] (102-169)
  IPR036890 Histidine kinase/HSP90-like ATPase superfamily [G3DSA:3.30.565.10] (146-324)
  IPR036890 Histidine kinase/HSP90-like ATPase superfamily [SSF55874] (162-324)
  IPR050351 Bacteriophytochrome/Sensor protein kinase WalK/GraS-like [PTHR45453] (103-323)